Protein AF-A0A8J9YQW3-F1 (afdb_monomer)

Organism: Branchiostoma lanceolatum (NCBI:txid7740)

Solvent-accessible surface area (backbone atoms only — not comparable to full-atom values): 33960 Å² total; per-residue (Å²): 142,86,77,76,69,61,64,57,48,51,50,49,47,44,63,51,40,47,70,73,47,82,53,77,74,74,62,78,64,86,35,101,45,68,71,40,49,47,67,59,75,76,67,86,79,90,53,102,82,63,88,51,46,43,29,36,34,32,40,70,62,98,63,59,68,81,72,54,64,56,74,44,43,39,30,36,40,34,41,94,64,88,52,68,68,56,48,29,51,33,35,74,55,68,16,38,39,25,39,64,40,73,67,55,77,89,47,46,73,44,35,60,37,66,69,56,38,51,52,53,42,53,54,52,50,53,50,27,63,62,67,49,37,27,32,34,38,33,54,56,84,63,65,34,49,78,86,40,65,34,34,59,19,48,40,48,41,47,34,52,40,31,52,53,45,35,71,78,35,76,66,41,45,35,32,37,50,39,64,50,47,72,82,32,69,57,37,45,30,56,55,59,63,60,37,51,71,36,32,71,29,35,37,32,40,39,38,64,62,36,41,53,31,87,66,81,45,50,64,65,50,33,50,50,50,70,47,58,54,59,41,59,70,29,64,43,74,69,49,52,50,39,47,50,55,23,53,49,28,54,76,70,68,38,64,71,61,20,55,55,31,49,59,47,39,57,50,53,47,57,55,28,48,64,53,40,64,60,58,62,64,64,61,72,71,74,63,73,64,67,60,54,59,48,52,52,38,61,74,67,66,60,72,77,68,85,85,60,72,50,51,86,100,49,62,87,85,40,63,63,62,46,50,51,51,51,49,53,54,56,50,52,61,58,66,72,54,78,78,83,59,70,90,74,51,93,67,68,74,80,61,96,60,79,75,86,78,69,49,42,68,58,40,25,55,54,31,61,65,47,61,50,92,49,84,44,19,71,80,67,54,49,32,46,56,50,35,71,44,14,74,79,46,10,51,65,52,28,54,54,49,45,48,24,60,73,72,72,47,76,62,70,75,50,76,43,56,44,69,46,77,40,62,75,53,82,84,27,42,69,92,44,48,40,80,44,67,32,45,24,66,67,41,54,53,52,50,51,56,54,49,53,54,55,50,64,76,57,60,90,77,66,78,56,46,69,46,44,42,43,71,65,64,47,56,43,67,33,33,26,46,30,37,48,36,35,24,36,40,24,61,36,78,45,74,44,97,86,71,50,30,30,36,56,76,28,68,34,66,91,20,62,14,22,47,80,44,34,42,81,40,40,40,43,58,48,55,59,59,42,75,84,35,64,84,43,76,39,46,37,30,43,24,42,32,34,55,51,77,56,97,92,37,49,30,40,37,16,34,60,48,47,71,31,45,36,57,50,52,54,47,38,60,72,64,47,34,36,20,39,26,37,52,38,68,66,26,55,54,84,81,69,84,51,67,68,52,45,49,51,41,48,40,55,58,65,44,48,73,71,32,84,75,86,127

Nearest PDB structures (foldseek):
  5gzt-assembly1_B  TM=6.401E-01  e=9.887E-12  Paenibacillus sp. FPU-7
  5gzu-assembly1_A  TM=6.280E-01  e=1.810E-11  Paenibacillus sp. FPU-7
  1k9t-assembly1_A  TM=5.748E-01  e=1.820E-10  Serratia marcescens
  1ffq-assembly1_A  TM=5.762E-01  e=1.057E-09  Serratia marcescens
  7xmh-assembly1_A  TM=6.800E-01  e=4.593E-02  Oryza sativa

Mean predicted aligned error: 17.64 Å

InterPro domains:
  IPR001223 Glycoside hydrolase family 18, catalytic domain [PF00704] (117-246)
  IPR001223 Glycoside hydrolase family 18, catalytic domain [PF00704] (461-584)
  IPR001223 Glycoside hydrolase family 18, catalytic domain [PS51910] (8-615)
  IPR001579 Glycosyl hydrolase family 18, active site [PS01095] (133-141)
  IPR011583 Chitinase II/V-like, catalytic domain [SM00636] (56-588)
  IPR017853 Glycoside hydrolase superfamily [SSF51445] (53-240)
  IPR017853 Glycoside hydrolase superfamily [SSF51445] (461-593)
  IPR051887 Glycosyl Hydrolase 18 Domain-Containing Protein [PTHR46290] (13-229)

Structure (mmCIF, N/CA/C/O backbone):
data_AF-A0A8J9YQW3-F1
#
_entry.id   AF-A0A8J9YQW3-F1
#
loop_
_atom_site.group_PDB
_atom_site.id
_atom_site.type_symbol
_atom_site.label_atom_id
_atom_site.label_alt_id
_atom_site.label_comp_id
_atom_site.label_asym_id
_atom_site.label_entity_id
_atom_site.label_seq_id
_atom_site.pdbx_PDB_ins_code
_atom_site.Cartn_x
_atom_site.Cartn_y
_atom_site.Cartn_z
_atom_site.occupancy
_atom_site.B_iso_or_equiv
_atom_site.auth_seq_id
_atom_site.auth_comp_id
_atom_site.auth_asym_id
_atom_site.auth_atom_id
_atom_site.pdbx_PDB_model_num
ATOM 1 N N . MET A 1 1 ? 24.509 15.244 -23.159 1.00 33.59 1 MET A N 1
ATOM 2 C CA . MET A 1 1 ? 25.729 14.446 -22.874 1.00 33.59 1 MET A CA 1
ATOM 3 C C . MET A 1 1 ? 26.959 15.312 -22.521 1.00 33.59 1 MET A C 1
ATOM 5 O O . MET A 1 1 ? 28.058 14.980 -22.937 1.00 33.59 1 MET A O 1
ATOM 9 N N . ARG A 1 2 ? 26.840 16.401 -21.734 1.00 27.50 2 ARG A N 1
ATOM 10 C CA . ARG A 1 2 ? 28.009 17.229 -21.330 1.00 27.50 2 ARG A CA 1
ATOM 11 C C . ARG A 1 2 ? 27.974 17.781 -19.884 1.00 27.50 2 ARG A C 1
ATOM 13 O O . ARG A 1 2 ? 28.619 18.780 -19.615 1.00 27.50 2 ARG A O 1
ATOM 20 N N . SER A 1 3 ? 27.291 17.128 -18.934 1.00 30.58 3 SER A N 1
ATOM 21 C CA . SER A 1 3 ? 27.375 17.509 -17.500 1.00 30.58 3 SER A CA 1
ATOM 22 C C . SER A 1 3 ? 27.578 16.346 -16.515 1.00 30.58 3 SER A C 1
ATOM 24 O O . SER A 1 3 ? 27.630 16.575 -15.316 1.00 30.58 3 SER A O 1
ATOM 26 N N . LEU A 1 4 ? 27.782 15.116 -16.999 1.00 37.12 4 LEU A N 1
ATOM 27 C CA . LEU A 1 4 ? 28.109 13.933 -16.177 1.00 37.12 4 LEU A CA 1
ATOM 28 C C . LEU A 1 4 ? 29.584 13.894 -15.706 1.00 37.12 4 LEU A C 1
ATOM 30 O O . LEU A 1 4 ? 30.020 12.914 -15.115 1.00 37.12 4 LEU A O 1
ATOM 34 N N . GLY A 1 5 ? 30.377 14.928 -16.011 1.00 32.06 5 GLY A N 1
ATOM 35 C CA . GLY A 1 5 ? 31.839 14.901 -15.879 1.00 32.06 5 GLY A CA 1
ATOM 36 C C . GLY A 1 5 ? 32.407 15.334 -14.526 1.00 32.06 5 GLY A C 1
ATOM 37 O O . GLY A 1 5 ? 33.587 15.105 -14.290 1.00 32.06 5 GLY A O 1
ATOM 38 N N . VAL A 1 6 ? 31.613 15.950 -13.644 1.00 41.12 6 VAL A N 1
ATOM 39 C CA . VAL A 1 6 ? 32.133 16.511 -12.379 1.00 41.12 6 VAL A CA 1
ATOM 40 C C . VAL A 1 6 ? 31.859 15.585 -11.186 1.00 41.12 6 VAL A C 1
ATOM 42 O O . VAL A 1 6 ? 32.736 15.409 -10.347 1.00 41.12 6 VAL A O 1
ATOM 45 N N . THR A 1 7 ? 30.726 14.877 -11.159 1.00 47.12 7 THR A N 1
ATOM 46 C CA . THR A 1 7 ? 30.337 13.964 -10.065 1.00 47.12 7 THR A CA 1
ATOM 47 C C . THR A 1 7 ? 31.061 12.615 -10.096 1.00 47.12 7 THR A C 1
ATOM 49 O O . THR A 1 7 ? 31.498 12.133 -9.056 1.00 47.12 7 THR A O 1
ATOM 52 N N . ALA A 1 8 ? 31.305 12.028 -11.274 1.00 40.69 8 ALA A N 1
ATOM 53 C CA . ALA A 1 8 ? 32.104 10.800 -11.373 1.00 40.69 8 ALA A CA 1
ATOM 54 C C . ALA A 1 8 ? 33.592 11.050 -11.074 1.00 40.69 8 ALA A C 1
ATOM 56 O O . ALA A 1 8 ? 34.248 10.211 -10.467 1.00 40.69 8 ALA A O 1
ATOM 57 N N . ALA A 1 9 ? 34.121 12.219 -11.455 1.00 39.59 9 ALA A N 1
ATOM 58 C CA . ALA A 1 9 ? 35.500 12.588 -11.165 1.00 39.59 9 ALA A CA 1
ATOM 59 C C . ALA A 1 9 ? 35.699 12.872 -9.676 1.00 39.59 9 ALA A C 1
ATOM 61 O O . ALA A 1 9 ? 36.671 12.380 -9.132 1.00 39.59 9 ALA A O 1
ATOM 62 N N . LEU A 1 10 ? 34.782 13.570 -8.995 1.00 45.66 10 LEU A N 1
ATOM 63 C CA . LEU A 1 10 ? 34.879 13.794 -7.549 1.00 45.66 10 LEU A CA 1
ATOM 64 C C . LEU A 1 10 ? 34.619 12.529 -6.732 1.00 45.66 10 LEU A C 1
ATOM 66 O O . LEU A 1 10 ? 35.303 12.354 -5.742 1.00 45.66 10 LEU A O 1
ATOM 70 N N . VAL A 1 11 ? 33.752 11.601 -7.149 1.00 46.34 11 VAL A N 1
ATOM 71 C CA . VAL A 1 11 ? 33.568 10.321 -6.434 1.00 46.34 11 VAL A CA 1
ATOM 72 C C . VAL A 1 11 ? 34.676 9.310 -6.755 1.00 46.34 11 VAL A C 1
ATOM 74 O O . VAL A 1 11 ? 35.072 8.577 -5.860 1.00 46.34 11 VAL A O 1
ATOM 77 N N . CYS A 1 12 ? 35.267 9.294 -7.957 1.00 39.78 12 CYS A N 1
ATOM 78 C CA . CYS A 1 12 ? 36.483 8.506 -8.228 1.00 39.78 12 CYS A CA 1
ATOM 79 C C . CYS A 1 12 ? 37.750 9.147 -7.646 1.00 39.78 12 CYS A C 1
ATOM 81 O O . CYS A 1 12 ? 38.649 8.420 -7.237 1.00 39.78 12 CYS A O 1
ATOM 83 N N . LEU A 1 13 ? 37.830 10.479 -7.566 1.00 41.88 13 LEU A N 1
ATOM 84 C CA . LEU A 1 13 ? 38.885 11.177 -6.833 1.00 41.88 13 LEU A CA 1
ATOM 85 C C . LEU A 1 13 ? 38.668 11.031 -5.335 1.00 41.88 13 LEU A C 1
ATOM 87 O O . LEU A 1 13 ? 39.651 10.873 -4.653 1.00 41.88 13 LEU A O 1
ATOM 91 N N . TRP A 1 14 ? 37.454 10.971 -4.792 1.00 41.31 14 TRP A N 1
ATOM 92 C CA . TRP A 1 14 ? 37.259 10.713 -3.362 1.00 41.31 14 TRP A CA 1
ATOM 93 C C . TRP A 1 14 ? 37.421 9.224 -3.036 1.00 41.31 14 TRP A C 1
ATOM 95 O O . TRP A 1 14 ? 38.134 8.898 -2.107 1.00 41.31 14 TRP A O 1
ATOM 105 N N . ALA A 1 15 ? 36.926 8.290 -3.849 1.00 40.38 15 ALA A N 1
ATOM 106 C CA . ALA A 1 15 ? 37.215 6.859 -3.683 1.00 40.38 15 ALA A CA 1
ATOM 107 C C . ALA A 1 15 ? 38.703 6.517 -3.921 1.00 40.38 15 ALA A C 1
ATOM 109 O O . ALA A 1 15 ? 39.225 5.589 -3.309 1.00 40.38 15 ALA A O 1
ATOM 110 N N . GLY A 1 16 ? 39.397 7.273 -4.780 1.00 35.09 16 GLY A N 1
ATOM 111 C CA . GLY A 1 16 ? 40.833 7.138 -5.052 1.00 35.09 16 GLY A CA 1
ATOM 112 C C . GLY A 1 16 ? 41.745 7.923 -4.099 1.00 35.09 16 GLY A C 1
ATOM 113 O O . GLY A 1 16 ? 42.848 7.470 -3.816 1.00 35.09 16 GLY A O 1
ATOM 114 N N . VAL A 1 17 ? 41.301 9.061 -3.557 1.00 36.47 17 VAL A N 1
ATOM 115 C CA . VAL A 1 17 ? 42.035 9.877 -2.568 1.00 36.47 17 VAL A CA 1
ATOM 116 C C . VAL A 1 17 ? 41.775 9.376 -1.153 1.00 36.47 17 VAL A C 1
ATOM 118 O O . VAL A 1 17 ? 42.703 9.370 -0.365 1.00 36.47 17 VAL A O 1
ATOM 121 N N . VAL A 1 18 ? 40.610 8.810 -0.835 1.00 39.78 18 VAL A N 1
ATOM 122 C CA . VAL A 1 18 ? 40.398 8.069 0.427 1.00 39.78 18 VAL A CA 1
ATOM 123 C C . VAL A 1 18 ? 41.240 6.779 0.466 1.00 39.78 18 VAL A C 1
ATOM 125 O O . VAL A 1 18 ? 41.527 6.249 1.538 1.00 39.78 18 VAL A O 1
ATOM 128 N N . ALA A 1 19 ? 41.709 6.295 -0.690 1.00 36.69 19 ALA A N 1
ATOM 129 C CA . ALA A 1 19 ? 42.706 5.228 -0.767 1.00 36.69 19 ALA A CA 1
ATOM 130 C C . ALA A 1 19 ? 44.166 5.722 -0.617 1.00 36.69 19 ALA A C 1
ATOM 132 O O . ALA A 1 19 ? 45.052 4.890 -0.431 1.00 36.69 19 ALA A O 1
ATOM 133 N N . ALA A 1 20 ? 44.435 7.034 -0.684 1.00 34.50 20 ALA A N 1
ATOM 134 C CA . ALA A 1 20 ? 45.792 7.606 -0.690 1.00 34.50 20 ALA A CA 1
ATOM 135 C C . ALA A 1 20 ? 46.079 8.602 0.455 1.00 34.50 20 ALA A C 1
ATOM 137 O O . ALA A 1 20 ? 47.230 8.757 0.854 1.00 34.50 20 ALA A O 1
ATOM 138 N N . GLU A 1 21 ? 45.058 9.210 1.046 1.00 35.06 21 GLU A N 1
ATOM 139 C CA . GLU A 1 21 ? 45.095 9.874 2.344 1.00 35.06 21 GLU A CA 1
ATOM 140 C C . GLU A 1 21 ? 44.133 9.119 3.249 1.00 35.06 21 GLU A C 1
ATOM 142 O O . GLU A 1 21 ? 42.969 8.921 2.903 1.00 35.06 21 GLU A O 1
ATOM 147 N N . ALA A 1 22 ? 44.653 8.635 4.378 1.00 36.62 22 ALA A N 1
ATOM 148 C CA . ALA A 1 22 ? 43.917 7.813 5.320 1.00 36.62 22 ALA A CA 1
ATOM 149 C C . ALA A 1 22 ? 42.532 8.416 5.586 1.00 36.62 22 ALA A C 1
ATOM 151 O O . ALA A 1 22 ? 42.417 9.451 6.248 1.00 36.62 22 ALA A O 1
ATOM 152 N N . ALA A 1 23 ? 41.488 7.738 5.090 1.00 39.62 23 ALA A N 1
ATOM 153 C CA . ALA A 1 23 ? 40.142 7.891 5.616 1.00 39.62 23 ALA A CA 1
ATOM 154 C C . ALA A 1 23 ? 40.266 7.967 7.145 1.00 39.62 23 ALA A C 1
ATOM 156 O O . ALA A 1 23 ? 41.014 7.149 7.705 1.00 39.62 23 ALA A O 1
ATOM 157 N N . PRO A 1 24 ? 39.587 8.900 7.840 1.00 44.16 24 PRO A N 1
ATOM 158 C CA . PRO A 1 24 ? 39.518 8.807 9.291 1.00 44.16 24 PRO A CA 1
ATOM 159 C C . PRO A 1 24 ? 39.124 7.361 9.618 1.00 44.16 24 PRO A C 1
ATOM 161 O O . PRO A 1 24 ? 38.200 6.846 8.976 1.00 44.16 24 PRO A O 1
ATOM 164 N N . PRO A 1 25 ? 39.874 6.665 10.495 1.00 49.56 25 PRO A N 1
ATOM 165 C CA . PRO A 1 25 ? 39.665 5.244 10.715 1.00 49.56 25 PRO A CA 1
ATOM 166 C C . PRO A 1 25 ? 38.185 5.032 11.003 1.00 49.56 25 PRO A C 1
ATOM 168 O O . PRO A 1 25 ? 37.615 5.758 11.825 1.00 49.56 25 PRO A O 1
ATOM 171 N N . ALA A 1 26 ? 37.560 4.097 10.276 1.00 55.97 26 ALA A N 1
ATOM 172 C CA . ALA A 1 26 ? 36.173 3.736 10.527 1.00 55.97 26 ALA A CA 1
ATOM 173 C C . ALA A 1 26 ? 36.011 3.554 12.043 1.00 55.97 26 ALA A C 1
ATOM 175 O O . ALA A 1 26 ? 36.890 2.936 12.662 1.00 55.97 26 ALA A O 1
ATOM 176 N N . PRO A 1 27 ? 34.976 4.154 12.662 1.00 67.19 27 PRO A N 1
ATOM 177 C CA . PRO A 1 27 ? 34.831 4.092 14.105 1.00 67.19 27 PRO A CA 1
ATOM 178 C C . PRO A 1 27 ? 34.908 2.629 14.553 1.00 67.19 27 PRO A C 1
ATOM 180 O O . PRO A 1 27 ? 34.432 1.742 13.835 1.00 67.19 27 PRO A O 1
ATOM 183 N N . PRO A 1 28 ? 35.564 2.353 15.693 1.00 84.06 28 PRO A N 1
ATOM 184 C CA . PRO A 1 28 ? 35.735 0.987 16.151 1.00 84.06 28 PRO A CA 1
ATOM 185 C C . PRO A 1 28 ? 34.362 0.334 16.281 1.00 84.06 28 PRO A C 1
ATOM 187 O O . PRO A 1 28 ? 33.439 0.930 16.838 1.00 84.06 28 PRO A O 1
ATOM 190 N N . CYS A 1 29 ? 34.245 -0.884 15.752 1.00 90.94 29 CYS A N 1
ATOM 191 C CA . CYS A 1 29 ? 33.000 -1.636 15.772 1.00 90.94 29 CYS A CA 1
ATOM 192 C C . CYS A 1 29 ? 32.462 -1.725 17.212 1.00 90.94 29 CYS A C 1
ATOM 194 O O . CYS A 1 29 ? 33.152 -2.279 18.072 1.00 90.94 29 CYS A O 1
ATOM 196 N N . PRO A 1 30 ? 31.250 -1.212 17.501 1.00 94.00 30 PRO A N 1
ATOM 197 C CA . PRO A 1 30 ? 30.702 -1.228 18.857 1.00 94.00 30 PRO A CA 1
ATOM 198 C C . PRO A 1 30 ? 30.139 -2.598 19.266 1.00 94.00 30 PRO A C 1
ATOM 200 O O . PRO A 1 30 ? 29.693 -2.769 20.400 1.00 94.00 30 PRO A O 1
ATOM 203 N N . CYS A 1 31 ? 30.116 -3.571 18.354 1.00 95.06 31 CYS A N 1
ATOM 204 C CA . CYS A 1 31 ? 29.532 -4.881 18.593 1.00 95.06 31 CYS A CA 1
ATOM 205 C C . CYS A 1 31 ? 30.499 -5.827 19.303 1.00 95.06 31 CYS A C 1
ATOM 207 O O . CYS A 1 31 ? 31.700 -5.821 19.053 1.00 95.06 31 CYS A O 1
ATOM 209 N N . ALA A 1 32 ? 29.947 -6.736 20.113 1.00 93.00 32 ALA A N 1
ATOM 210 C CA . ALA A 1 32 ? 30.715 -7.813 20.744 1.00 93.00 32 ALA A CA 1
ATOM 211 C C . ALA A 1 32 ? 31.432 -8.718 19.724 1.00 93.00 32 ALA A C 1
ATOM 213 O O . ALA A 1 32 ? 32.416 -9.378 20.052 1.00 93.00 32 ALA A O 1
ATOM 214 N N . ARG A 1 33 ? 30.916 -8.760 18.492 1.00 92.50 33 ARG A N 1
ATOM 215 C CA . ARG A 1 33 ? 31.454 -9.514 17.368 1.00 92.50 33 ARG A CA 1
ATOM 216 C C . ARG A 1 33 ? 31.712 -8.573 16.184 1.00 92.50 33 ARG A C 1
ATOM 218 O O . ARG A 1 33 ? 30.744 -7.983 15.698 1.00 92.50 33 ARG A O 1
ATOM 225 N N . PRO A 1 34 ? 32.966 -8.413 15.715 1.00 92.31 34 PRO A N 1
ATOM 226 C CA . PRO A 1 34 ? 33.300 -7.483 14.633 1.00 92.31 34 PRO A CA 1
ATOM 227 C C . PRO A 1 34 ? 32.526 -7.724 13.333 1.00 92.31 34 PRO A C 1
ATOM 229 O O . PRO A 1 34 ? 32.241 -6.778 12.600 1.00 92.31 34 PRO A O 1
ATOM 232 N N . GLU A 1 35 ? 32.140 -8.971 13.052 1.00 90.62 35 GLU A N 1
ATOM 233 C CA . GLU A 1 35 ? 31.350 -9.317 11.870 1.00 90.62 35 GLU A CA 1
ATOM 234 C C . GLU A 1 35 ? 29.952 -8.689 11.865 1.00 90.62 35 GLU A C 1
ATOM 236 O O . GLU A 1 35 ? 29.385 -8.499 10.794 1.00 90.62 35 GLU A O 1
ATOM 241 N N . TRP A 1 36 ? 29.403 -8.322 13.028 1.00 92.75 36 TRP A N 1
ATOM 242 C CA . TRP A 1 36 ? 28.114 -7.631 13.110 1.00 92.75 36 TRP A CA 1
ATOM 243 C C . TRP A 1 36 ? 28.207 -6.159 12.728 1.00 92.75 36 TRP A C 1
ATOM 245 O O . TRP A 1 36 ? 27.178 -5.529 12.585 1.00 92.75 36 TRP A O 1
ATOM 255 N N . CYS A 1 37 ? 29.394 -5.598 12.518 1.00 91.56 37 CYS A N 1
ATOM 256 C CA . CYS A 1 37 ? 29.533 -4.270 11.916 1.00 91.56 37 CYS A CA 1
ATOM 257 C C . CYS A 1 37 ? 29.637 -4.318 10.388 1.00 91.56 37 CYS A C 1
ATOM 259 O O . CYS A 1 37 ? 29.739 -3.273 9.741 1.00 91.56 37 CYS A O 1
ATOM 261 N N . LEU A 1 38 ? 29.654 -5.521 9.804 1.00 88.38 38 LEU A N 1
ATOM 262 C CA . LEU A 1 38 ? 29.596 -5.693 8.362 1.00 88.38 38 LEU A CA 1
ATOM 263 C C . LEU A 1 38 ? 28.139 -5.624 7.896 1.00 88.38 38 LEU A C 1
ATOM 265 O O . LEU A 1 38 ? 27.259 -6.125 8.599 1.00 88.38 38 LEU A O 1
ATOM 269 N N . PRO A 1 39 ? 27.886 -5.085 6.691 1.00 85.38 39 PRO A N 1
ATOM 270 C CA . PRO A 1 39 ? 26.546 -5.059 6.136 1.00 85.38 39 PRO A CA 1
ATOM 271 C C . PRO A 1 39 ? 25.935 -6.453 6.063 1.00 85.38 39 PRO A C 1
ATOM 273 O O . PRO A 1 39 ? 26.588 -7.417 5.640 1.00 85.38 39 PRO A O 1
ATOM 276 N N . VAL A 1 40 ? 24.658 -6.555 6.410 1.00 87.00 40 VAL A N 1
ATOM 277 C CA . VAL A 1 40 ? 23.904 -7.798 6.307 1.00 87.00 40 VAL A CA 1
ATOM 278 C C . VAL A 1 40 ? 23.853 -8.197 4.829 1.00 87.00 40 VAL A C 1
ATOM 280 O O . VAL A 1 40 ? 23.358 -7.467 3.975 1.00 87.00 40 VAL A O 1
ATOM 283 N N . LYS A 1 41 ? 24.385 -9.366 4.469 1.00 74.00 41 LYS A N 1
ATOM 284 C CA . LYS A 1 41 ? 24.456 -9.801 3.057 1.00 74.00 41 LYS A CA 1
ATOM 285 C C . LYS A 1 41 ? 23.270 -10.645 2.612 1.00 74.00 41 LYS A C 1
ATOM 287 O O . LYS A 1 41 ? 23.183 -10.994 1.440 1.00 74.00 41 LYS A O 1
ATOM 292 N N . THR A 1 42 ? 22.365 -10.990 3.527 1.00 60.62 42 THR A N 1
ATOM 293 C CA . THR A 1 42 ? 21.221 -11.857 3.240 1.00 60.62 42 THR A CA 1
ATOM 294 C C . THR A 1 42 ? 20.332 -11.189 2.185 1.00 60.62 42 THR A C 1
ATOM 296 O O . THR A 1 42 ? 19.762 -10.126 2.462 1.00 60.62 42 THR A O 1
ATOM 299 N N . PRO A 1 43 ? 20.214 -11.747 0.967 1.00 47.59 43 PRO A N 1
ATOM 300 C CA . PRO A 1 43 ? 19.301 -11.193 -0.016 1.00 47.59 43 PRO A CA 1
ATOM 301 C C . PRO A 1 43 ? 17.859 -11.412 0.467 1.00 47.59 43 PRO A C 1
ATOM 303 O O . PRO A 1 43 ? 17.566 -12.476 1.027 1.00 47.59 43 PRO A O 1
ATOM 306 N N . PRO A 1 44 ? 16.927 -10.474 0.224 1.00 44.75 44 PRO A N 1
ATOM 307 C CA . PRO A 1 44 ? 15.512 -10.814 0.233 1.00 44.75 44 PRO A CA 1
ATOM 308 C C . PRO A 1 44 ? 15.308 -11.935 -0.797 1.00 44.75 44 PRO A C 1
ATOM 310 O O . PRO A 1 44 ? 15.716 -11.840 -1.956 1.00 44.75 44 PRO A O 1
ATOM 313 N N . ARG A 1 45 ? 14.808 -13.071 -0.319 1.00 41.47 45 ARG A N 1
ATOM 314 C CA . ARG A 1 45 ? 14.866 -14.380 -0.977 1.00 41.47 45 ARG A CA 1
ATOM 315 C C . ARG A 1 45 ? 14.316 -14.344 -2.418 1.00 41.47 45 ARG A C 1
ATOM 317 O O . ARG A 1 45 ? 13.133 -14.113 -2.620 1.00 41.47 45 ARG A O 1
ATOM 324 N N . LYS A 1 46 ? 15.140 -14.689 -3.418 1.00 34.66 46 LYS A N 1
ATOM 325 C CA . LYS A 1 46 ? 14.707 -15.083 -4.780 1.00 34.66 46 LYS A CA 1
ATOM 326 C C . LYS A 1 46 ? 14.668 -16.615 -4.920 1.00 34.66 46 LYS A C 1
ATOM 328 O O . LYS A 1 46 ? 15.328 -17.186 -5.780 1.00 34.66 46 LYS A O 1
ATOM 333 N N . GLU A 1 47 ? 13.907 -17.309 -4.072 1.00 33.97 47 GLU A N 1
ATOM 334 C CA . GLU A 1 47 ? 13.556 -18.719 -4.315 1.00 33.97 47 GLU A CA 1
ATOM 335 C C . GLU A 1 47 ? 12.047 -18.828 -4.534 1.00 33.97 47 GLU A C 1
ATOM 337 O O . GLU A 1 47 ? 11.253 -18.567 -3.634 1.00 33.97 47 GLU A O 1
ATOM 342 N N . ALA A 1 48 ? 11.670 -19.244 -5.744 1.00 33.38 48 ALA A N 1
ATOM 343 C CA . ALA A 1 48 ? 10.327 -19.266 -6.329 1.00 33.38 48 ALA A CA 1
ATOM 344 C C . ALA A 1 48 ? 9.273 -20.164 -5.631 1.00 33.38 48 ALA A C 1
ATOM 346 O O . ALA A 1 48 ? 8.327 -20.611 -6.280 1.00 33.38 48 ALA A O 1
ATOM 347 N N . ARG A 1 49 ? 9.425 -20.487 -4.339 1.00 36.09 49 ARG A N 1
ATOM 348 C CA . ARG A 1 49 ? 8.515 -21.386 -3.602 1.00 36.09 49 ARG A CA 1
ATOM 349 C C . ARG A 1 49 ? 8.234 -21.025 -2.139 1.00 36.09 49 ARG A C 1
ATOM 351 O O . ARG A 1 49 ? 7.423 -21.717 -1.533 1.00 36.09 49 ARG A O 1
ATOM 358 N N . ALA A 1 50 ? 8.831 -19.975 -1.572 1.00 40.16 50 ALA A N 1
ATOM 359 C CA . ALA A 1 50 ? 8.505 -19.536 -0.213 1.00 40.16 50 ALA A CA 1
ATOM 360 C C . ALA A 1 50 ? 7.953 -18.106 -0.224 1.00 40.16 50 ALA A C 1
ATOM 362 O O . ALA A 1 50 ? 8.639 -17.170 -0.617 1.00 40.16 50 ALA A O 1
ATOM 363 N N . VAL A 1 51 ? 6.707 -17.967 0.225 1.00 51.81 51 VAL A N 1
ATOM 364 C CA . VAL A 1 51 ? 5.971 -16.712 0.433 1.00 51.81 51 VAL A CA 1
ATOM 365 C C . VAL A 1 51 ? 6.546 -15.985 1.660 1.00 51.81 51 VAL A C 1
ATOM 367 O O . VAL A 1 51 ? 5.897 -15.875 2.695 1.00 51.81 51 VAL A O 1
ATOM 370 N N . SER A 1 52 ? 7.816 -15.587 1.614 1.00 60.38 52 SER A N 1
ATOM 371 C CA . SER A 1 52 ? 8.475 -14.896 2.726 1.00 60.38 52 SER A CA 1
ATOM 372 C C . SER A 1 52 ? 8.514 -13.398 2.443 1.00 60.38 52 SER A C 1
ATOM 374 O O . SER A 1 52 ? 9.412 -12.931 1.746 1.00 60.38 52 SER A O 1
ATOM 376 N N . LEU A 1 53 ? 7.526 -12.671 2.968 1.00 75.50 53 LEU A N 1
ATOM 377 C CA . LEU A 1 53 ? 7.496 -11.208 2.954 1.00 75.50 53 LEU A CA 1
ATOM 378 C C . LEU A 1 53 ? 8.599 -10.647 3.857 1.00 75.50 53 LEU A C 1
ATOM 380 O O . LEU A 1 53 ? 8.820 -11.161 4.955 1.00 75.50 53 LEU A O 1
ATOM 384 N N . SER A 1 54 ? 9.254 -9.572 3.423 1.00 88.25 54 SER A N 1
ATOM 385 C CA . SER A 1 54 ? 10.076 -8.756 4.320 1.00 88.25 54 SER A CA 1
ATOM 386 C C . SER A 1 54 ? 9.193 -8.027 5.339 1.00 88.25 54 SER A C 1
ATOM 388 O O . SER A 1 54 ? 8.086 -7.605 5.010 1.00 88.25 54 SER A O 1
ATOM 390 N N . VAL A 1 55 ? 9.684 -7.878 6.569 1.00 93.00 55 VAL A N 1
ATOM 391 C CA . VAL A 1 55 ? 8.988 -7.223 7.685 1.00 93.00 55 VAL A CA 1
ATOM 392 C C . VAL A 1 55 ? 9.797 -6.009 8.145 1.00 93.00 55 VAL A C 1
ATOM 394 O O . VAL A 1 55 ? 10.900 -6.158 8.682 1.00 93.00 55 VAL A O 1
ATOM 397 N N . PHE A 1 56 ? 9.229 -4.821 7.931 1.00 94.88 56 PHE A N 1
ATOM 398 C CA . PHE A 1 56 ? 9.845 -3.513 8.182 1.00 94.88 56 PHE A CA 1
ATOM 399 C C . PHE A 1 56 ? 9.295 -2.862 9.437 1.00 94.88 56 PHE A C 1
ATOM 401 O O . PHE A 1 56 ? 8.140 -2.444 9.442 1.00 94.88 56 PHE A O 1
ATOM 408 N N . VAL A 1 57 ? 10.116 -2.718 10.472 1.00 95.56 57 VAL A N 1
ATOM 409 C CA . VAL A 1 57 ? 9.731 -2.025 11.705 1.00 95.56 57 VAL A CA 1
ATOM 410 C C . VAL A 1 57 ? 10.322 -0.629 11.720 1.00 95.56 57 VAL A C 1
ATOM 412 O O . VAL A 1 57 ? 11.539 -0.476 11.665 1.00 95.56 57 VAL A O 1
ATOM 415 N N . PHE A 1 58 ? 9.476 0.386 11.853 1.00 95.38 58 PHE A N 1
ATOM 416 C CA . PHE A 1 58 ? 9.940 1.722 12.204 1.00 95.38 58 PHE A CA 1
ATOM 417 C C . PHE A 1 58 ? 10.129 1.782 13.719 1.00 95.38 58 PHE A C 1
ATOM 419 O O . PHE A 1 58 ? 9.216 1.437 14.477 1.00 95.38 58 PHE A O 1
ATOM 426 N N . ALA A 1 59 ? 11.327 2.164 14.152 1.00 91.06 59 ALA A N 1
ATOM 427 C CA . ALA A 1 59 ? 11.685 2.303 15.556 1.00 91.06 59 ALA A CA 1
ATOM 428 C C . ALA A 1 59 ? 11.906 3.782 15.869 1.00 91.06 59 ALA A C 1
ATOM 430 O O . ALA A 1 59 ? 12.778 4.423 15.284 1.00 91.06 59 ALA A O 1
ATOM 431 N N . VAL A 1 60 ? 11.125 4.308 16.808 1.00 84.38 60 VAL A N 1
ATOM 432 C CA . VAL A 1 60 ? 11.095 5.731 17.181 1.00 84.38 60 VAL A CA 1
ATOM 433 C C . VAL A 1 60 ? 11.652 5.954 18.595 1.00 84.38 60 VAL A C 1
ATOM 435 O O . VAL A 1 60 ? 12.010 7.071 18.960 1.00 84.38 60 VAL A O 1
ATOM 438 N N . LYS A 1 61 ? 11.749 4.895 19.417 1.00 83.00 61 LYS A N 1
ATOM 439 C CA . LYS A 1 61 ? 12.232 4.953 20.812 1.00 83.00 61 LYS A CA 1
ATOM 440 C C . LYS A 1 61 ? 13.392 3.987 21.088 1.00 83.00 61 LYS A C 1
ATOM 442 O O . LYS A 1 61 ? 13.471 2.906 20.515 1.00 83.00 61 LYS A O 1
ATOM 447 N N . ASN A 1 62 ? 14.242 4.347 22.055 1.00 75.38 62 ASN A N 1
ATOM 448 C CA . ASN A 1 62 ? 15.556 3.723 22.258 1.00 75.38 62 ASN A CA 1
ATOM 449 C C . ASN A 1 62 ? 15.574 2.310 22.870 1.00 75.38 62 ASN A C 1
ATOM 451 O O . ASN A 1 62 ? 16.628 1.686 22.799 1.00 75.38 62 ASN A O 1
ATOM 455 N N . ASP A 1 63 ? 14.479 1.786 23.443 1.00 84.69 63 ASP A N 1
ATOM 456 C CA . ASP A 1 63 ? 14.512 0.520 24.220 1.00 84.69 63 ASP A CA 1
ATOM 457 C C . ASP A 1 63 ? 13.408 -0.498 23.898 1.00 84.69 63 ASP A C 1
ATOM 459 O O . ASP A 1 63 ? 13.534 -1.684 24.201 1.00 84.69 63 ASP A O 1
ATOM 463 N N . THR A 1 64 ? 12.322 -0.075 23.259 1.00 88.81 64 THR A N 1
ATOM 464 C CA . THR A 1 64 ? 11.173 -0.932 22.908 1.00 88.81 64 THR A CA 1
ATOM 465 C C . THR A 1 64 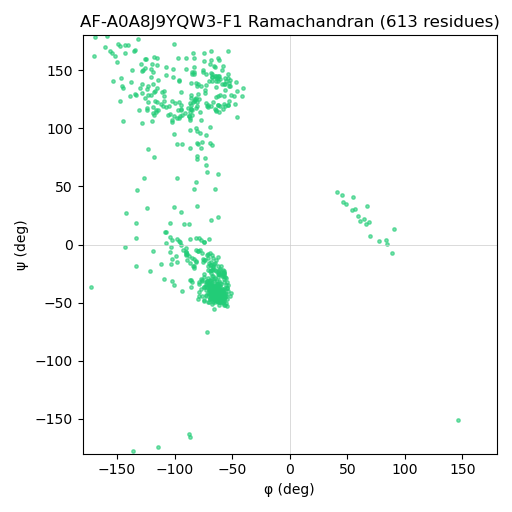? 11.551 -2.060 21.947 1.00 88.81 64 THR A C 1
ATOM 467 O O . THR A 1 64 ? 10.973 -3.145 22.008 1.00 88.81 64 THR A O 1
ATOM 470 N N . TRP A 1 65 ? 12.586 -1.847 21.131 1.00 92.38 65 TRP A N 1
ATOM 471 C CA . TRP A 1 65 ? 13.143 -2.837 20.206 1.00 92.38 65 TRP A CA 1
ATOM 472 C C . TRP A 1 65 ? 13.611 -4.135 20.880 1.00 92.38 65 TRP A C 1
ATOM 474 O O . TRP A 1 65 ? 13.623 -5.190 20.242 1.00 92.38 65 TRP A O 1
ATOM 484 N N . LYS A 1 66 ? 13.954 -4.097 22.177 1.00 93.25 66 LYS A N 1
ATOM 485 C CA . LYS A 1 66 ? 14.368 -5.283 22.954 1.00 93.25 66 LYS A CA 1
ATOM 486 C C . LYS A 1 66 ? 13.257 -6.332 23.054 1.00 93.25 66 LYS A C 1
ATOM 488 O O . LYS A 1 66 ? 13.533 -7.495 23.332 1.00 93.25 66 LYS A O 1
ATOM 493 N N . HIS A 1 67 ? 12.015 -5.925 22.804 1.00 92.44 67 HIS A N 1
ATOM 494 C CA . HIS A 1 67 ? 10.824 -6.765 22.887 1.00 92.44 67 HIS A CA 1
ATOM 495 C C . HIS A 1 67 ? 10.225 -7.132 21.525 1.00 92.44 67 HIS A C 1
ATOM 497 O O . HIS A 1 67 ? 9.191 -7.799 21.484 1.00 92.44 67 HIS A O 1
ATOM 503 N N . TYR A 1 68 ? 10.831 -6.692 20.420 1.00 94.00 68 TYR A N 1
ATOM 504 C CA . TYR A 1 68 ? 10.359 -7.057 19.089 1.00 94.00 68 TYR A CA 1
ATOM 505 C C . TYR A 1 68 ? 10.515 -8.563 18.845 1.00 94.00 68 TYR A C 1
ATOM 507 O O . TYR A 1 68 ? 11.414 -9.210 19.387 1.00 94.00 68 TYR A O 1
ATOM 515 N N . ASP A 1 69 ? 9.667 -9.118 17.980 1.00 92.31 69 ASP A N 1
ATOM 516 C CA . ASP A 1 69 ? 9.825 -10.495 17.512 1.00 92.31 69 ASP A CA 1
ATOM 517 C C . ASP A 1 69 ? 10.895 -10.559 16.412 1.00 92.31 69 ASP A C 1
ATOM 519 O O . ASP A 1 69 ? 10.629 -10.465 15.209 1.00 92.31 69 ASP A O 1
ATOM 523 N N . TRP A 1 70 ? 12.145 -10.702 16.845 1.00 91.31 70 TRP A N 1
ATOM 524 C CA . TRP A 1 70 ? 13.309 -10.727 15.966 1.00 91.31 70 TRP A CA 1
ATOM 525 C C . TRP A 1 70 ? 13.390 -11.945 15.051 1.00 91.31 70 TRP A C 1
ATOM 527 O O . TRP A 1 70 ? 14.222 -11.930 14.144 1.00 91.31 70 TRP A O 1
ATOM 537 N N . ASP A 1 71 ? 12.548 -12.964 15.213 1.00 87.75 71 ASP A N 1
ATOM 538 C CA . ASP A 1 71 ? 12.458 -14.046 14.229 1.00 87.75 71 ASP A CA 1
ATOM 539 C C . ASP A 1 71 ? 11.717 -13.575 12.968 1.00 87.75 71 ASP A C 1
ATOM 541 O O . ASP A 1 71 ? 11.990 -14.056 11.865 1.00 87.75 71 ASP A O 1
ATOM 545 N N . LYS A 1 72 ? 10.852 -12.562 13.104 1.00 88.06 72 LYS A N 1
ATOM 546 C CA . LYS A 1 72 ? 10.076 -11.972 12.006 1.00 88.06 72 LYS A CA 1
ATOM 547 C C . LYS A 1 72 ? 10.757 -10.767 11.370 1.00 88.06 72 LYS A C 1
ATOM 549 O O . LYS A 1 72 ? 10.710 -10.630 10.151 1.00 88.06 72 LYS A O 1
ATOM 554 N N . VAL A 1 73 ? 11.376 -9.898 12.170 1.00 91.81 73 VAL A N 1
ATOM 555 C CA . VAL A 1 73 ? 11.953 -8.634 11.681 1.00 91.81 73 VAL A CA 1
ATOM 556 C C . VAL A 1 73 ? 13.064 -8.889 10.660 1.00 91.81 73 VAL A C 1
ATOM 558 O O . VAL A 1 73 ? 14.018 -9.634 10.926 1.00 91.81 73 VAL A O 1
ATOM 561 N N . THR A 1 74 ? 12.951 -8.235 9.500 1.00 92.25 74 THR A N 1
ATOM 562 C CA . THR A 1 74 ? 13.982 -8.248 8.449 1.00 92.25 74 THR A CA 1
ATOM 563 C C . THR A 1 74 ? 14.697 -6.914 8.318 1.00 92.25 74 THR A C 1
ATOM 565 O O . THR A 1 74 ? 15.864 -6.902 7.935 1.00 92.25 74 THR A O 1
ATOM 568 N N . THR A 1 75 ? 14.018 -5.809 8.627 1.00 94.62 75 THR A N 1
ATOM 569 C CA . THR A 1 75 ? 14.571 -4.456 8.528 1.00 94.62 75 THR A CA 1
ATOM 570 C C . THR A 1 75 ? 14.016 -3.583 9.644 1.00 94.62 75 THR A C 1
ATOM 572 O O . THR A 1 75 ? 12.809 -3.577 9.884 1.00 94.62 75 THR A O 1
ATOM 575 N N . VAL A 1 76 ? 14.892 -2.817 10.286 1.00 96.44 76 VAL A N 1
ATOM 576 C CA . VAL A 1 76 ? 14.540 -1.730 11.194 1.00 96.44 76 VAL A CA 1
ATOM 577 C C . VAL A 1 76 ? 14.894 -0.403 10.533 1.00 96.44 76 VAL A C 1
ATOM 579 O O . VAL A 1 76 ? 16.041 -0.186 10.148 1.00 96.44 76 VAL A O 1
ATOM 582 N N . VAL A 1 77 ? 13.911 0.482 10.406 1.00 96.31 77 VAL A N 1
ATOM 583 C CA . VAL A 1 77 ? 14.120 1.874 10.000 1.00 96.31 77 VAL A CA 1
ATOM 584 C C . VAL A 1 77 ? 14.242 2.701 11.273 1.00 96.31 77 VAL A C 1
ATOM 586 O O . VAL A 1 77 ? 13.300 2.759 12.068 1.00 96.31 77 VAL A O 1
ATOM 589 N N . MET A 1 78 ? 15.408 3.302 11.506 1.00 92.94 78 MET A N 1
ATOM 590 C CA . MET A 1 78 ? 15.612 4.134 12.692 1.00 92.94 78 MET A CA 1
ATOM 591 C C . MET A 1 78 ? 15.069 5.539 12.467 1.00 92.94 78 MET A C 1
ATOM 593 O O . MET A 1 78 ? 15.509 6.243 11.559 1.00 92.94 78 MET A O 1
ATOM 597 N N . PHE A 1 79 ? 14.172 5.979 13.343 1.00 89.44 79 PHE A N 1
ATOM 598 C CA . PHE A 1 79 ? 13.534 7.282 13.251 1.00 89.44 79 PHE A CA 1
ATOM 599 C C . PHE A 1 79 ? 13.844 8.118 14.498 1.00 89.44 79 PHE A C 1
ATOM 601 O O . PHE A 1 79 ? 13.309 7.885 15.578 1.00 89.44 79 PHE A O 1
ATOM 608 N N . GLY A 1 80 ? 14.719 9.114 14.354 1.00 78.44 80 GLY A N 1
ATOM 609 C CA . GLY A 1 80 ? 14.984 10.099 15.410 1.00 78.44 80 GLY A CA 1
ATOM 610 C C . GLY A 1 80 ? 15.994 9.692 16.493 1.00 78.44 80 GLY A C 1
ATOM 611 O O . GLY A 1 80 ? 16.218 10.481 17.409 1.00 78.44 80 GLY A O 1
ATOM 612 N N . PHE A 1 81 ? 16.646 8.524 16.398 1.00 87.06 81 PHE A N 1
ATOM 613 C CA . PHE A 1 81 ? 17.765 8.151 17.276 1.00 87.06 81 PHE A CA 1
ATOM 614 C C . PHE A 1 81 ? 18.700 7.099 16.649 1.00 87.06 81 PHE A C 1
ATOM 616 O O . PHE A 1 81 ? 18.352 6.445 15.670 1.00 87.06 81 PHE A O 1
ATOM 623 N N . TYR A 1 82 ? 19.882 6.917 17.250 1.00 90.19 82 TYR A N 1
ATOM 624 C CA . TYR A 1 82 ? 20.801 5.806 16.979 1.00 90.19 82 TYR A CA 1
ATOM 625 C C . TYR A 1 82 ? 21.092 5.043 18.271 1.00 90.19 82 TYR A C 1
ATOM 627 O O . TYR A 1 82 ? 21.364 5.651 19.307 1.00 90.19 82 TYR A O 1
ATOM 635 N N . SER A 1 83 ? 21.078 3.712 18.196 1.00 91.75 83 SER A N 1
ATOM 636 C CA . SER A 1 83 ? 21.543 2.830 19.264 1.00 91.75 83 SER A CA 1
ATOM 637 C C . SER A 1 83 ? 22.484 1.781 18.683 1.00 91.75 83 SER A C 1
ATOM 639 O O . SER A 1 83 ? 22.071 0.932 17.893 1.00 91.75 83 SER A O 1
ATOM 641 N N . ALA A 1 84 ? 23.752 1.827 19.100 1.00 93.19 84 ALA A N 1
ATOM 642 C CA . ALA A 1 84 ? 24.735 0.813 18.730 1.00 93.19 84 ALA A CA 1
ATOM 643 C C . ALA A 1 84 ? 24.316 -0.580 19.228 1.00 93.19 84 ALA A C 1
ATOM 645 O O . ALA A 1 84 ? 24.515 -1.567 18.530 1.00 93.19 84 ALA A O 1
ATOM 646 N N . GLU A 1 85 ? 23.679 -0.652 20.404 1.00 94.50 85 GLU A N 1
ATOM 647 C CA . GLU A 1 85 ? 23.140 -1.896 20.962 1.00 94.50 85 GLU A CA 1
ATOM 648 C C . GLU A 1 85 ? 22.070 -2.495 20.036 1.00 94.50 85 GLU A C 1
ATOM 650 O O . GLU A 1 85 ? 22.146 -3.677 19.701 1.00 94.50 85 GLU A O 1
ATOM 655 N N . LEU A 1 86 ? 21.125 -1.668 19.566 1.00 94.56 86 LEU A N 1
ATOM 656 C CA . LEU A 1 86 ? 20.085 -2.075 18.615 1.00 94.56 86 LEU A CA 1
ATOM 657 C C . LEU A 1 86 ? 20.708 -2.553 17.305 1.00 94.56 86 LEU A C 1
ATOM 659 O O . LEU A 1 86 ? 20.364 -3.638 16.844 1.00 94.56 86 LEU A O 1
ATOM 663 N N . MET A 1 87 ? 21.626 -1.771 16.726 1.00 95.00 87 MET A N 1
ATOM 664 C CA . MET A 1 87 ? 22.296 -2.113 15.467 1.00 95.00 87 MET A CA 1
ATOM 665 C C . MET A 1 87 ? 22.994 -3.474 15.565 1.00 95.00 87 MET A C 1
ATOM 667 O O . MET A 1 87 ? 22.692 -4.389 14.797 1.00 95.00 87 MET A O 1
ATOM 671 N N . CYS A 1 88 ? 23.826 -3.660 16.591 1.00 95.50 88 CYS A N 1
ATOM 672 C CA . CYS A 1 88 ? 24.533 -4.917 16.813 1.00 95.50 88 CYS A CA 1
ATOM 673 C C . CYS A 1 88 ? 23.576 -6.091 17.038 1.00 95.50 88 CYS A C 1
ATOM 675 O O . CYS A 1 88 ? 23.800 -7.188 16.519 1.00 95.50 88 CYS A O 1
ATOM 677 N N . TYR A 1 89 ? 22.498 -5.879 17.798 1.00 95.62 89 TYR A N 1
ATOM 678 C CA . TYR A 1 89 ? 21.507 -6.917 18.051 1.00 95.62 89 TYR A CA 1
ATOM 679 C C . TYR A 1 89 ? 20.744 -7.292 16.775 1.00 95.62 89 TYR A C 1
ATOM 681 O O . TYR A 1 89 ? 20.606 -8.478 16.476 1.00 95.62 89 TYR A O 1
ATOM 689 N N . ALA A 1 90 ? 20.310 -6.316 15.980 1.00 94.81 90 ALA A N 1
ATOM 690 C CA . ALA A 1 90 ? 19.641 -6.548 14.704 1.00 94.81 90 ALA A CA 1
ATOM 691 C C . ALA A 1 90 ? 20.519 -7.364 13.747 1.00 94.81 90 ALA A C 1
ATOM 693 O O . ALA A 1 90 ? 20.072 -8.384 13.213 1.00 94.81 90 ALA A O 1
ATOM 694 N N . HIS A 1 91 ? 21.794 -6.996 13.615 1.00 94.56 91 HIS A N 1
ATOM 695 C CA . HIS A 1 91 ? 22.745 -7.710 12.763 1.00 94.56 91 HIS A CA 1
ATOM 696 C C . HIS A 1 91 ? 23.025 -9.125 13.284 1.00 94.56 91 HIS A C 1
ATOM 698 O O . HIS A 1 91 ? 23.081 -10.066 12.490 1.00 94.56 91 HIS A O 1
ATOM 704 N N . SER A 1 92 ? 23.069 -9.326 14.609 1.00 93.62 92 SER A N 1
ATOM 705 C CA . SER A 1 92 ? 23.144 -10.670 15.212 1.00 93.62 92 SER A CA 1
ATOM 706 C C . SER A 1 92 ? 21.952 -11.566 14.848 1.00 93.62 92 SER A C 1
ATOM 708 O O . SER A 1 92 ? 22.058 -12.792 14.861 1.00 93.62 92 SER A O 1
ATOM 710 N N . LYS A 1 93 ? 20.815 -10.952 14.499 1.00 92.12 93 LYS A N 1
ATOM 711 C CA . LYS A 1 93 ? 19.577 -11.604 14.053 1.00 92.12 93 LYS A CA 1
ATOM 712 C C . LYS A 1 93 ? 19.428 -11.620 12.529 1.00 92.12 93 LYS A C 1
ATOM 714 O O . LYS A 1 93 ? 18.382 -12.044 12.029 1.00 92.12 93 LYS A O 1
ATOM 719 N N . GLY A 1 94 ? 20.435 -11.152 11.788 1.00 89.94 94 GLY A N 1
ATOM 720 C CA . GLY A 1 94 ? 20.404 -11.033 10.330 1.00 89.94 94 GLY A CA 1
ATOM 721 C C . GLY A 1 94 ? 19.359 -10.042 9.808 1.00 89.94 94 GLY A C 1
ATOM 722 O O . GLY A 1 94 ? 18.911 -10.187 8.670 1.00 89.94 94 GLY A O 1
ATOM 723 N N . ALA A 1 95 ? 18.927 -9.093 10.640 1.00 92.50 95 ALA A N 1
ATOM 724 C CA . ALA A 1 95 ? 18.021 -8.015 10.270 1.00 92.50 95 ALA A CA 1
ATOM 725 C C . ALA A 1 95 ? 18.820 -6.756 9.927 1.00 92.50 95 ALA A C 1
ATOM 727 O O . ALA A 1 95 ? 19.801 -6.445 10.597 1.00 92.50 95 ALA A O 1
ATOM 728 N N . ARG A 1 96 ? 18.372 -6.041 8.895 1.00 94.19 96 ARG A N 1
ATOM 729 C CA . ARG A 1 96 ? 18.986 -4.794 8.444 1.00 94.19 96 ARG A CA 1
ATOM 730 C C . ARG A 1 96 ? 18.650 -3.640 9.369 1.00 94.19 96 ARG A C 1
ATOM 732 O O . ARG A 1 96 ? 17.526 -3.598 9.874 1.00 94.19 96 ARG A O 1
ATOM 739 N N . VAL A 1 97 ? 19.537 -2.662 9.486 1.00 95.81 97 VAL A N 1
ATOM 740 C CA . VAL A 1 97 ? 19.218 -1.361 10.087 1.00 95.81 97 VAL A CA 1
ATOM 741 C C . VAL A 1 97 ? 19.523 -0.251 9.094 1.00 95.81 97 VAL A C 1
ATOM 743 O O . VAL A 1 97 ? 20.639 -0.149 8.599 1.00 95.81 97 VAL A O 1
ATOM 746 N N . VAL A 1 98 ? 18.525 0.569 8.769 1.00 96.12 98 VAL A N 1
ATOM 747 C CA . VAL A 1 98 ? 18.664 1.655 7.789 1.00 96.12 98 VAL A CA 1
ATOM 748 C C . VAL A 1 98 ? 18.415 3.016 8.429 1.00 96.12 98 VAL A C 1
ATOM 750 O O . VAL A 1 98 ? 17.616 3.153 9.363 1.00 96.12 98 VAL A O 1
ATOM 753 N N . LEU A 1 99 ? 19.112 4.025 7.908 1.00 95.81 99 LEU A N 1
ATOM 754 C CA . LEU A 1 99 ? 18.921 5.427 8.267 1.00 95.81 99 LEU A CA 1
ATOM 755 C C . LEU A 1 99 ? 17.545 5.924 7.819 1.00 95.81 99 LEU A C 1
ATOM 757 O O . LEU A 1 99 ? 17.025 5.460 6.809 1.00 95.81 99 LEU A O 1
ATOM 761 N N . LYS A 1 100 ? 17.009 6.939 8.497 1.00 95.44 100 LYS A N 1
ATOM 762 C CA . LYS A 1 100 ? 16.007 7.831 7.907 1.00 95.44 100 LYS A CA 1
ATOM 763 C C . LYS A 1 100 ? 16.728 8.950 7.153 1.00 95.44 100 LYS A C 1
ATOM 765 O O . LYS A 1 100 ? 17.584 9.611 7.739 1.00 95.44 100 LYS A O 1
ATOM 770 N N . GLY A 1 101 ? 16.360 9.179 5.898 1.00 95.75 101 GLY A N 1
ATOM 771 C CA . GLY A 1 101 ? 16.744 10.371 5.143 1.00 95.75 101 GLY A CA 1
ATOM 772 C C . GLY A 1 101 ? 15.545 11.280 4.925 1.00 95.75 101 GLY A C 1
ATOM 773 O O . GLY A 1 101 ? 14.537 10.821 4.408 1.00 95.75 101 GLY A O 1
ATOM 774 N N . ASP A 1 102 ? 15.642 12.560 5.265 1.00 95.44 102 ASP A N 1
ATOM 775 C CA . ASP A 1 102 ? 14.606 13.551 4.979 1.00 95.44 102 ASP A CA 1
ATOM 776 C C . ASP A 1 102 ? 15.189 14.857 4.428 1.00 95.44 102 ASP A C 1
ATOM 778 O O . ASP A 1 102 ? 16.398 15.107 4.447 1.00 95.44 102 ASP A O 1
ATOM 782 N N . VAL A 1 103 ? 14.302 15.686 3.883 1.00 95.81 103 VAL A N 1
ATOM 783 C CA . VAL A 1 103 ? 14.596 17.045 3.429 1.00 95.81 103 VAL A CA 1
ATOM 784 C C . VAL A 1 103 ? 13.569 17.959 4.074 1.00 95.81 103 VAL A C 1
ATOM 786 O O . VAL A 1 103 ? 12.370 17.682 4.055 1.00 95.81 103 VAL A O 1
ATOM 789 N N . LYS A 1 104 ? 14.032 19.048 4.685 1.00 94.19 104 LYS A N 1
ATOM 790 C CA . LYS A 1 104 ? 13.134 19.999 5.337 1.00 94.19 104 LYS A CA 1
ATOM 791 C C . LYS A 1 104 ? 12.303 20.752 4.301 1.00 94.19 104 LYS A C 1
ATOM 793 O O . LYS A 1 104 ? 12.723 20.923 3.159 1.00 94.19 104 LYS A O 1
ATOM 798 N N . ALA A 1 105 ? 11.133 21.243 4.705 1.00 92.81 105 ALA A N 1
ATOM 799 C CA . ALA A 1 105 ? 10.223 21.956 3.806 1.00 92.81 105 ALA A CA 1
ATOM 800 C C . ALA A 1 105 ? 10.878 23.182 3.151 1.00 92.81 105 ALA A C 1
ATOM 802 O O . ALA A 1 105 ? 10.693 23.415 1.958 1.00 92.81 105 ALA A O 1
ATOM 803 N N . GLU A 1 106 ? 11.689 23.919 3.906 1.00 95.31 106 GLU A N 1
ATOM 804 C CA . GLU A 1 106 ? 12.464 25.065 3.429 1.00 95.31 106 GLU A CA 1
ATOM 805 C C . GLU A 1 106 ? 13.540 24.704 2.389 1.00 95.31 106 GLU A C 1
ATOM 807 O O . GLU A 1 106 ? 13.932 25.557 1.593 1.00 95.31 106 GLU A O 1
ATOM 812 N N . ASP A 1 107 ? 13.976 23.443 2.354 1.00 96.56 107 ASP A N 1
ATOM 813 C CA . ASP A 1 107 ? 15.052 22.961 1.489 1.00 96.56 107 ASP A CA 1
ATOM 814 C C . ASP A 1 107 ? 14.551 22.266 0.216 1.00 96.56 107 ASP A C 1
ATOM 816 O O . ASP A 1 107 ? 15.332 22.041 -0.707 1.00 96.56 107 ASP A O 1
ATOM 820 N N . VAL A 1 108 ? 13.250 21.983 0.099 1.00 96.38 108 VAL A N 1
ATOM 821 C CA . VAL A 1 108 ? 12.652 21.381 -1.108 1.00 96.38 108 VAL A CA 1
ATOM 822 C C . VAL A 1 108 ? 13.018 22.136 -2.397 1.00 96.38 108 VAL A C 1
ATOM 824 O O . VAL A 1 108 ? 13.427 21.480 -3.359 1.00 96.38 108 VAL A O 1
ATOM 827 N N . PRO A 1 109 ? 12.988 23.486 -2.458 1.00 96.75 109 PRO A N 1
ATOM 828 C CA . PRO A 1 109 ? 13.410 24.206 -3.663 1.00 96.75 109 PRO A CA 1
ATOM 829 C C . PRO A 1 109 ? 14.883 23.962 -4.039 1.00 96.75 109 PRO A C 1
ATOM 831 O O . PRO A 1 109 ? 15.260 24.065 -5.213 1.00 96.75 109 PRO A O 1
ATOM 834 N N . ASN A 1 110 ? 15.731 23.618 -3.062 1.00 97.56 110 ASN A N 1
ATOM 835 C CA . ASN A 1 110 ? 17.150 23.339 -3.277 1.00 97.56 110 ASN A CA 1
ATOM 836 C C . ASN A 1 110 ? 17.399 21.975 -3.933 1.00 97.56 110 ASN A C 1
ATOM 838 O O . ASN A 1 110 ? 18.488 21.783 -4.468 1.00 97.56 110 ASN A O 1
ATOM 842 N N . LEU A 1 111 ? 16.407 21.078 -4.016 1.00 97.44 111 LEU A N 1
ATOM 843 C CA . LEU A 1 111 ? 16.522 19.804 -4.746 1.00 97.44 111 LEU A CA 1
ATOM 844 C C . LEU A 1 111 ? 16.890 19.995 -6.224 1.00 97.44 111 LEU A C 1
ATOM 846 O O . LEU A 1 111 ? 17.490 19.119 -6.846 1.00 97.44 111 LEU A O 1
ATOM 850 N N . THR A 1 112 ? 16.583 21.161 -6.792 1.00 97.19 112 THR A N 1
ATOM 851 C CA . THR A 1 112 ? 16.975 21.535 -8.159 1.00 97.19 112 THR A CA 1
ATOM 852 C C . THR A 1 112 ? 18.488 21.720 -8.327 1.00 97.19 112 THR A C 1
ATOM 854 O O . THR A 1 112 ? 19.002 21.607 -9.441 1.00 97.19 112 THR A O 1
ATOM 857 N N . LYS A 1 113 ? 19.222 21.968 -7.236 1.00 97.38 113 LYS A N 1
ATOM 858 C CA . LYS A 1 113 ? 20.655 22.285 -7.231 1.00 97.38 113 LYS A CA 1
ATOM 859 C C . LYS A 1 113 ? 21.478 21.006 -7.014 1.00 97.38 113 LYS A C 1
ATOM 861 O O . LYS A 1 113 ? 21.399 20.435 -5.930 1.00 97.38 113 LYS A O 1
ATOM 866 N N . PRO A 1 114 ? 22.322 20.582 -7.975 1.00 95.94 114 PRO A N 1
ATOM 867 C CA . PRO A 1 114 ? 23.153 19.384 -7.819 1.00 95.94 114 PRO A CA 1
ATOM 868 C C . PRO A 1 114 ? 24.042 19.406 -6.572 1.00 95.94 114 PRO A C 1
ATOM 870 O O . PRO A 1 114 ? 24.046 18.436 -5.836 1.00 95.94 114 PRO A O 1
ATOM 873 N N . LEU A 1 115 ? 24.682 20.542 -6.260 1.00 95.12 115 LEU A N 1
ATOM 874 C CA . LEU A 1 115 ? 25.543 20.663 -5.073 1.00 95.12 115 LEU A CA 1
ATOM 875 C C . LEU A 1 115 ? 24.802 20.376 -3.759 1.00 95.12 115 LEU A C 1
ATOM 877 O O . LEU A 1 115 ? 25.352 19.738 -2.874 1.00 95.12 115 LEU A O 1
ATOM 881 N N . PHE A 1 116 ? 23.540 20.802 -3.645 1.00 97.81 116 PHE A N 1
ATOM 882 C CA . PHE A 1 116 ? 22.732 20.499 -2.462 1.00 97.81 116 PHE A CA 1
ATOM 883 C C . PHE A 1 116 ? 22.475 18.993 -2.338 1.00 97.81 116 PHE A C 1
ATOM 885 O O . PHE A 1 116 ? 22.553 18.440 -1.243 1.00 97.81 116 PHE A O 1
ATOM 892 N N . ARG A 1 117 ? 22.183 18.324 -3.461 1.00 97.94 117 ARG A N 1
ATOM 893 C CA . ARG A 1 117 ? 21.966 16.874 -3.483 1.00 97.94 117 ARG A CA 1
ATOM 894 C C . ARG A 1 117 ? 23.253 16.111 -3.185 1.00 97.94 117 ARG A C 1
ATOM 896 O O . ARG A 1 117 ? 23.214 15.196 -2.371 1.00 97.94 117 ARG A O 1
ATOM 903 N N . ASP A 1 118 ? 24.378 16.533 -3.758 1.00 93.75 118 ASP A N 1
ATOM 904 C CA . ASP A 1 118 ? 25.698 15.956 -3.493 1.00 93.75 118 ASP A CA 1
ATOM 905 C C . ASP A 1 118 ? 26.036 16.038 -1.995 1.00 93.75 118 ASP A C 1
ATOM 907 O O . ASP A 1 118 ? 26.344 15.018 -1.376 1.00 93.75 118 ASP A O 1
ATOM 911 N N . ASP A 1 119 ? 25.891 17.218 -1.382 1.00 95.44 119 ASP A N 1
ATOM 912 C CA . ASP A 1 119 ? 26.127 17.414 0.053 1.00 95.44 119 ASP A CA 1
ATOM 913 C C . ASP A 1 119 ? 25.185 16.549 0.904 1.00 95.44 119 ASP A C 1
ATOM 915 O O . ASP A 1 119 ? 25.608 15.921 1.879 1.00 95.44 119 ASP A O 1
ATOM 919 N N . TRP A 1 120 ? 23.902 16.473 0.535 1.00 97.69 120 TRP A N 1
ATOM 920 C CA . TRP A 1 120 ? 22.924 15.630 1.224 1.00 97.69 120 TRP A CA 1
ATOM 921 C C . TRP A 1 120 ? 23.307 14.143 1.157 1.00 97.69 120 TRP A C 1
ATOM 923 O O . TRP A 1 120 ? 23.285 13.455 2.184 1.00 97.69 120 TRP A O 1
ATOM 933 N N . VAL A 1 121 ? 23.710 13.646 -0.017 1.00 97.62 121 VAL A N 1
ATOM 934 C CA . VAL A 1 121 ? 24.132 12.250 -0.217 1.00 97.62 121 VAL A CA 1
ATOM 935 C C . VAL A 1 121 ? 25.405 11.954 0.573 1.00 97.62 121 VAL A C 1
ATOM 937 O O . VAL A 1 121 ? 25.448 10.966 1.307 1.00 97.62 121 VAL A O 1
ATOM 940 N N . ILE A 1 122 ? 26.418 12.821 0.489 1.00 93.62 122 ILE A N 1
ATOM 941 C CA . ILE A 1 122 ? 27.700 12.659 1.194 1.00 93.62 122 ILE A CA 1
ATOM 942 C C . ILE A 1 122 ? 27.486 12.598 2.710 1.00 93.62 122 ILE A C 1
ATOM 944 O O . ILE A 1 122 ? 28.033 11.715 3.376 1.00 93.62 122 ILE A O 1
ATOM 948 N N . ASN A 1 123 ? 26.657 13.487 3.259 1.00 95.19 123 ASN A N 1
ATOM 949 C CA . ASN A 1 123 ? 26.371 13.515 4.693 1.00 95.19 123 ASN A CA 1
ATOM 950 C C . ASN A 1 123 ? 25.680 12.227 5.171 1.00 95.19 123 ASN A C 1
ATOM 952 O O . ASN A 1 123 ? 26.050 11.674 6.210 1.00 95.19 123 ASN A O 1
ATOM 956 N N . ASN A 1 124 ? 24.722 11.708 4.398 1.00 96.12 124 ASN A N 1
ATOM 957 C CA . ASN A 1 124 ? 24.034 10.458 4.722 1.00 96.12 124 ASN A CA 1
ATOM 958 C C . ASN A 1 124 ? 24.944 9.229 4.584 1.00 96.12 124 ASN A C 1
ATOM 960 O O . ASN A 1 124 ? 24.906 8.338 5.432 1.00 96.12 124 ASN A O 1
ATOM 964 N N . VAL A 1 125 ? 25.817 9.194 3.575 1.00 93.88 125 VAL A N 1
ATOM 965 C CA . VAL A 1 125 ? 26.842 8.149 3.424 1.00 93.88 125 VAL A CA 1
ATOM 966 C C . VAL A 1 125 ? 27.808 8.149 4.607 1.00 93.88 125 VAL A C 1
ATOM 968 O O . VAL A 1 125 ? 28.084 7.095 5.183 1.00 93.88 125 VAL A O 1
ATOM 971 N N . ALA A 1 126 ? 28.309 9.323 4.999 1.00 92.56 126 ALA A N 1
ATOM 972 C CA . ALA A 1 126 ? 29.214 9.450 6.135 1.00 92.56 126 ALA A CA 1
ATOM 973 C C . ALA A 1 126 ? 28.550 8.951 7.427 1.00 92.56 126 ALA A C 1
ATOM 975 O O . ALA A 1 126 ? 29.183 8.250 8.221 1.00 92.56 126 ALA A O 1
ATOM 976 N N . LEU A 1 127 ? 27.261 9.253 7.617 1.00 93.69 127 LEU A N 1
ATOM 977 C CA . LEU A 1 127 ? 26.487 8.759 8.751 1.00 93.69 127 LEU A CA 1
ATOM 978 C C . LEU A 1 127 ? 26.286 7.238 8.698 1.00 93.69 127 LEU A C 1
ATOM 980 O O . LEU A 1 127 ? 26.485 6.573 9.716 1.00 93.69 127 LEU A O 1
ATOM 984 N N . MET A 1 128 ? 25.962 6.688 7.524 1.00 92.56 128 MET A N 1
ATOM 985 C CA . MET A 1 128 ? 25.768 5.249 7.312 1.00 92.56 128 MET A CA 1
ATOM 986 C C . MET A 1 128 ? 27.030 4.476 7.692 1.00 92.56 128 MET A C 1
ATOM 988 O O . MET A 1 128 ? 26.963 3.528 8.475 1.00 92.56 128 MET A O 1
ATOM 992 N N . LEU A 1 129 ? 28.187 4.916 7.191 1.00 92.06 129 LEU A N 1
ATOM 993 C CA . LEU A 1 129 ? 29.483 4.306 7.490 1.00 92.06 129 LEU A CA 1
ATOM 994 C C . LEU A 1 129 ? 29.841 4.441 8.972 1.00 92.06 129 LEU A C 1
ATOM 996 O O . LEU A 1 129 ? 30.285 3.475 9.589 1.00 92.06 129 LEU A O 1
ATOM 1000 N N . LYS A 1 130 ? 29.608 5.621 9.560 1.00 91.69 130 LYS A N 1
ATOM 1001 C CA . LYS A 1 130 ? 29.888 5.884 10.976 1.00 91.69 130 LYS A CA 1
ATOM 1002 C C . LYS A 1 130 ? 29.054 5.010 11.916 1.00 91.69 130 LYS A C 1
ATOM 1004 O O . LYS A 1 130 ? 29.514 4.679 13.004 1.00 91.69 130 LYS A O 1
ATOM 1009 N N . GLN A 1 131 ? 27.822 4.691 11.534 1.00 93.69 131 GLN A N 1
ATOM 1010 C CA . GLN A 1 131 ? 26.873 3.952 12.368 1.00 93.69 131 GLN A CA 1
ATOM 1011 C C . GLN A 1 131 ? 26.732 2.475 11.976 1.00 93.69 131 GLN A C 1
ATOM 1013 O O . GLN A 1 131 ? 25.924 1.775 12.579 1.00 93.69 131 GLN A O 1
ATOM 1018 N N . HIS A 1 132 ? 27.517 2.000 11.002 1.00 93.06 132 HIS A N 1
ATOM 1019 C CA . HIS A 1 132 ? 27.442 0.641 10.453 1.00 93.06 132 HIS A CA 1
ATOM 1020 C C . HIS A 1 132 ? 26.039 0.270 9.942 1.00 93.06 132 HIS A C 1
ATOM 1022 O O . HIS A 1 132 ? 25.570 -0.839 10.163 1.00 93.06 132 HIS A O 1
ATOM 1028 N N . MET A 1 133 ? 25.358 1.205 9.278 1.00 93.62 133 MET A N 1
ATOM 1029 C CA . MET A 1 133 ? 24.001 1.002 8.760 1.00 93.62 133 MET A CA 1
ATOM 1030 C C . MET A 1 133 ? 24.012 0.289 7.405 1.00 93.62 133 MET A C 1
ATOM 1032 O O . MET A 1 133 ? 24.938 0.437 6.607 1.00 93.62 133 MET A O 1
ATOM 1036 N N . ASP A 1 134 ? 22.939 -0.435 7.110 1.00 95.06 134 ASP A N 1
ATOM 1037 C CA . ASP A 1 134 ? 22.741 -1.188 5.871 1.00 95.06 134 ASP A CA 1
ATOM 1038 C C . ASP A 1 134 ? 22.134 -0.358 4.740 1.00 95.06 134 ASP A C 1
ATOM 1040 O O . ASP A 1 134 ? 21.802 -0.916 3.700 1.00 95.06 134 ASP A O 1
ATOM 1044 N N . GLY A 1 135 ? 21.939 0.947 4.917 1.00 95.56 135 GLY A N 1
ATOM 1045 C CA . GLY A 1 135 ? 21.380 1.811 3.883 1.00 95.56 135 GLY A CA 1
ATOM 1046 C C . GLY A 1 135 ? 20.513 2.934 4.434 1.00 95.56 135 GLY A C 1
ATOM 1047 O O . GLY A 1 135 ? 20.739 3.407 5.551 1.00 95.56 135 GLY A O 1
ATOM 1048 N N . ILE A 1 136 ? 19.536 3.369 3.642 1.00 97.50 136 ILE A N 1
ATOM 1049 C CA . ILE A 1 136 ? 18.704 4.543 3.914 1.00 97.50 136 ILE A CA 1
ATOM 1050 C C . ILE A 1 136 ? 17.264 4.350 3.420 1.00 97.50 136 ILE A C 1
ATOM 1052 O O . ILE A 1 136 ? 17.023 3.869 2.315 1.00 97.50 136 ILE A O 1
ATOM 1056 N N . ASN A 1 137 ? 16.310 4.759 4.249 1.00 98.19 137 ASN A N 1
ATOM 1057 C CA . ASN A 1 137 ? 14.900 4.908 3.927 1.00 98.19 137 ASN A CA 1
ATOM 1058 C C . ASN A 1 137 ? 14.587 6.400 3.800 1.00 98.19 137 ASN A C 1
ATOM 1060 O O . ASN A 1 137 ? 14.665 7.140 4.784 1.00 98.19 137 ASN A O 1
ATOM 1064 N N . ILE A 1 138 ? 14.298 6.846 2.583 1.00 98.25 138 ILE A N 1
ATOM 1065 C CA . ILE A 1 138 ? 14.063 8.249 2.255 1.00 98.25 138 ILE A CA 1
ATOM 1066 C C . ILE A 1 138 ? 12.587 8.572 2.501 1.00 98.25 138 ILE A C 1
ATOM 1068 O O . ILE A 1 138 ? 11.714 8.070 1.801 1.00 98.25 138 ILE A O 1
ATOM 1072 N N . ASP A 1 139 ? 12.336 9.432 3.478 1.00 96.94 139 ASP A N 1
ATOM 1073 C CA . ASP A 1 139 ? 11.023 9.861 3.953 1.00 96.94 139 ASP A CA 1
ATOM 1074 C C . ASP A 1 139 ? 10.862 11.377 3.738 1.00 96.94 139 ASP A C 1
ATOM 1076 O O . ASP A 1 139 ? 11.020 12.205 4.640 1.00 96.94 139 ASP A O 1
ATOM 1080 N N . ILE A 1 140 ? 10.644 11.749 2.475 1.00 95.94 140 ILE A N 1
ATOM 1081 C CA . ILE A 1 140 ? 10.375 13.127 2.047 1.00 95.94 140 ILE A CA 1
ATOM 1082 C C . ILE A 1 140 ? 8.870 13.224 1.808 1.00 95.94 140 ILE A C 1
ATOM 1084 O O . ILE A 1 140 ? 8.356 12.712 0.816 1.00 95.94 140 ILE A O 1
ATOM 1088 N N . GLU A 1 141 ? 8.155 13.873 2.727 1.00 93.00 141 GLU A N 1
ATOM 1089 C CA . GLU A 1 141 ? 6.691 13.989 2.688 1.00 93.00 141 GLU A CA 1
ATOM 1090 C C . GLU A 1 141 ? 6.173 15.364 2.241 1.00 93.00 141 GLU A C 1
ATOM 1092 O O . GLU A 1 141 ? 4.974 15.658 2.323 1.00 93.00 141 GLU A O 1
ATOM 1097 N N . GLN A 1 142 ? 7.062 16.250 1.808 1.00 93.44 142 GLN A N 1
ATOM 1098 C CA . GLN A 1 142 ? 6.714 17.626 1.481 1.00 93.44 142 GLN A CA 1
ATOM 1099 C C . GLN A 1 142 ? 5.911 17.6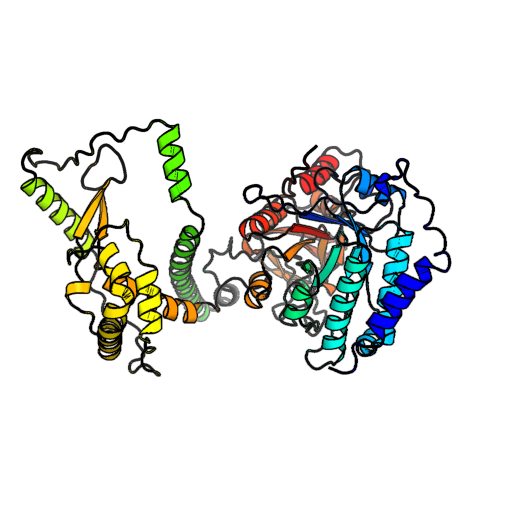83 0.171 1.00 93.44 142 GLN A C 1
ATOM 1101 O O . GLN A 1 142 ? 6.267 17.004 -0.795 1.00 93.44 142 GLN A O 1
ATOM 1106 N N . PRO A 1 143 ? 4.842 18.495 0.081 1.00 91.06 143 PRO A N 1
ATOM 1107 C CA . PRO A 1 143 ? 4.100 18.638 -1.164 1.00 91.06 143 PRO A CA 1
ATOM 1108 C C . PRO A 1 143 ? 4.999 19.260 -2.242 1.00 91.06 143 PRO A C 1
ATOM 1110 O O . PRO A 1 143 ? 5.580 20.323 -2.038 1.00 91.06 143 PRO A O 1
ATOM 1113 N N . ILE A 1 144 ? 5.087 18.598 -3.395 1.00 93.56 144 ILE A N 1
ATOM 1114 C CA . ILE A 1 144 ? 5.815 19.063 -4.579 1.00 93.56 144 ILE A CA 1
ATOM 1115 C C . ILE A 1 144 ? 4.839 18.967 -5.756 1.00 93.56 144 ILE A C 1
ATOM 1117 O O . ILE A 1 144 ? 4.553 17.853 -6.210 1.00 93.56 144 ILE A O 1
ATOM 1121 N N . PRO A 1 145 ? 4.284 20.097 -6.235 1.00 90.69 145 PRO A N 1
ATOM 1122 C CA . PRO A 1 145 ? 3.358 20.113 -7.362 1.00 90.69 145 PRO A CA 1
ATOM 1123 C C . PRO A 1 145 ? 3.961 19.503 -8.631 1.00 90.69 145 PRO A C 1
ATOM 1125 O O . PRO A 1 145 ? 5.164 19.576 -8.860 1.00 90.69 145 PRO A O 1
ATOM 1128 N N . ALA A 1 146 ? 3.116 18.970 -9.518 1.00 89.69 146 ALA A N 1
ATOM 1129 C CA . ALA A 1 146 ? 3.571 18.305 -10.745 1.00 89.69 146 ALA A CA 1
ATOM 1130 C C . ALA A 1 146 ? 4.407 19.214 -11.668 1.00 89.69 146 ALA A C 1
ATOM 1132 O O . ALA A 1 146 ? 5.226 18.726 -12.441 1.00 89.69 146 ALA A O 1
ATOM 1133 N N . THR A 1 147 ? 4.184 20.528 -11.592 1.00 92.31 147 THR A N 1
ATOM 1134 C CA . THR A 1 147 ? 4.882 21.556 -12.375 1.00 92.31 147 THR A CA 1
ATOM 1135 C C . THR A 1 147 ? 6.145 22.090 -11.700 1.00 92.31 147 THR A C 1
ATOM 1137 O O . THR A 1 147 ? 6.834 22.914 -12.296 1.00 92.31 147 THR A O 1
ATOM 1140 N N . ASP A 1 148 ? 6.419 21.704 -10.454 1.00 95.06 148 ASP A N 1
ATOM 1141 C CA . ASP A 1 148 ? 7.564 22.204 -9.699 1.00 95.06 148 ASP A CA 1
ATOM 1142 C C . ASP A 1 148 ? 8.853 21.486 -10.148 1.00 95.06 148 ASP A C 1
ATOM 1144 O O . ASP A 1 148 ? 8.907 20.254 -10.093 1.00 95.06 148 ASP A O 1
ATOM 1148 N N . PRO A 1 149 ? 9.914 22.209 -10.562 1.00 95.38 149 PRO A N 1
ATOM 1149 C CA . PRO A 1 149 ? 11.193 21.601 -10.935 1.00 95.38 149 PRO A CA 1
ATOM 1150 C C . PRO A 1 149 ? 11.839 20.755 -9.827 1.00 95.38 149 PRO A C 1
ATOM 1152 O O . PRO A 1 149 ? 12.648 19.870 -10.118 1.00 95.38 149 PRO A O 1
ATOM 1155 N N . ALA A 1 150 ? 11.490 20.986 -8.556 1.00 96.75 150 ALA A N 1
ATOM 1156 C CA . ALA A 1 150 ? 11.932 20.149 -7.444 1.00 96.75 150 ALA A CA 1
ATOM 1157 C C . ALA A 1 150 ? 11.471 18.686 -7.585 1.00 96.75 150 ALA A C 1
ATOM 1159 O O . ALA A 1 150 ? 12.112 17.803 -7.022 1.00 96.75 150 ALA A O 1
ATOM 1160 N N . ARG A 1 151 ? 10.429 18.400 -8.381 1.00 96.50 151 ARG A N 1
ATOM 1161 C CA . ARG A 1 151 ? 9.972 17.037 -8.706 1.00 96.50 151 ARG A CA 1
ATOM 1162 C C . ARG A 1 151 ? 11.047 16.219 -9.429 1.00 96.50 151 ARG A C 1
ATOM 1164 O O . ARG A 1 151 ? 11.306 15.069 -9.068 1.00 96.50 151 ARG A O 1
ATOM 1171 N N . ASP A 1 152 ? 11.704 16.826 -10.412 1.00 96.81 152 ASP A N 1
ATOM 1172 C CA . ASP A 1 152 ? 12.808 16.193 -11.139 1.00 96.81 152 ASP A CA 1
ATOM 1173 C C . ASP A 1 152 ? 14.060 16.127 -10.253 1.00 96.81 152 ASP A C 1
ATOM 1175 O O . ASP A 1 152 ? 14.775 15.125 -10.249 1.00 96.81 152 ASP A O 1
ATOM 1179 N N . GLY A 1 153 ? 14.285 17.165 -9.437 1.00 97.88 153 GLY A N 1
ATOM 1180 C CA . GLY A 1 153 ? 15.355 17.202 -8.437 1.00 97.88 153 GLY A CA 1
ATOM 1181 C C . GLY A 1 153 ? 15.250 16.087 -7.392 1.00 97.88 153 GLY A C 1
ATOM 1182 O O . GLY A 1 153 ? 16.255 15.461 -7.069 1.00 97.88 153 GLY A O 1
ATOM 1183 N N . LEU A 1 154 ? 14.041 15.785 -6.912 1.00 98.38 154 LEU A N 1
ATOM 1184 C CA . LEU A 1 154 ? 13.772 14.669 -6.003 1.00 98.38 154 LEU A CA 1
ATOM 1185 C C . LEU A 1 154 ? 14.120 13.329 -6.659 1.00 98.38 154 LEU A C 1
ATOM 1187 O O . LEU A 1 154 ? 14.808 12.506 -6.065 1.00 98.38 154 LEU A O 1
ATOM 1191 N N . THR A 1 155 ? 13.698 13.130 -7.907 1.00 98.12 155 THR A N 1
ATOM 1192 C CA . THR A 1 155 ? 14.018 11.910 -8.666 1.00 98.12 155 THR A CA 1
ATOM 1193 C C . THR A 1 155 ? 15.529 11.753 -8.848 1.00 98.12 155 THR A C 1
ATOM 1195 O O . THR A 1 155 ? 16.070 10.664 -8.655 1.00 98.12 155 THR A O 1
ATOM 1198 N N . ALA A 1 156 ? 16.228 12.850 -9.160 1.00 98.19 156 ALA A N 1
ATOM 1199 C CA . ALA A 1 156 ? 17.683 12.871 -9.248 1.00 98.19 156 ALA A CA 1
ATOM 1200 C C . ALA A 1 156 ? 18.344 12.536 -7.903 1.00 98.19 156 ALA A C 1
ATOM 1202 O O . ALA A 1 156 ? 19.242 11.700 -7.888 1.00 98.19 156 ALA A O 1
ATOM 1203 N N . LEU A 1 157 ? 17.855 13.095 -6.787 1.00 98.50 157 LEU A N 1
ATOM 1204 C CA . LEU A 1 157 ? 18.359 12.797 -5.443 1.00 98.50 157 LEU A CA 1
ATOM 1205 C C . LEU A 1 157 ? 18.279 11.299 -5.142 1.00 98.50 157 LEU A C 1
ATOM 1207 O O . LEU A 1 157 ? 19.265 10.711 -4.708 1.00 98.50 157 LEU A O 1
ATOM 1211 N N . VAL A 1 158 ? 17.129 10.665 -5.394 1.00 98.44 158 VAL A N 1
ATOM 1212 C CA . VAL A 1 158 ? 16.937 9.225 -5.141 1.00 98.44 158 VAL A CA 1
ATOM 1213 C C . VAL A 1 158 ? 17.886 8.388 -6.000 1.00 98.44 158 VAL A C 1
ATOM 1215 O O . VAL A 1 158 ? 18.494 7.434 -5.510 1.00 98.44 158 VAL A O 1
ATOM 1218 N N . ASN A 1 159 ? 18.052 8.758 -7.270 1.00 98.19 159 ASN A N 1
ATOM 1219 C CA . ASN A 1 159 ? 18.951 8.071 -8.191 1.00 98.19 159 ASN A CA 1
ATOM 1220 C C . ASN A 1 159 ? 20.428 8.205 -7.785 1.00 98.19 159 ASN A C 1
ATOM 1222 O O . ASN A 1 159 ? 21.153 7.214 -7.746 1.00 98.19 159 ASN A O 1
ATOM 1226 N N . GLU A 1 160 ? 20.865 9.423 -7.461 1.00 98.00 160 GLU A N 1
ATOM 1227 C CA . GLU A 1 160 ? 22.222 9.733 -6.996 1.00 98.00 160 GLU A CA 1
ATOM 1228 C C . GLU A 1 160 ? 22.514 9.016 -5.672 1.00 98.00 160 GLU A C 1
ATOM 1230 O O . GLU A 1 160 ? 23.546 8.357 -5.545 1.00 98.00 160 GLU A O 1
ATOM 1235 N N . THR A 1 161 ? 21.569 9.051 -4.727 1.00 98.06 161 THR A N 1
ATOM 1236 C CA . THR A 1 161 ? 21.661 8.323 -3.453 1.00 98.06 161 THR A CA 1
ATOM 1237 C C . THR A 1 161 ? 21.848 6.832 -3.697 1.00 98.06 161 THR A C 1
ATOM 1239 O O . THR A 1 161 ? 22.801 6.247 -3.188 1.00 98.06 161 THR A O 1
ATOM 1242 N N . THR A 1 162 ? 20.984 6.216 -4.510 1.00 96.75 162 THR A N 1
ATOM 1243 C CA . THR A 1 162 ? 21.048 4.771 -4.772 1.00 96.75 162 THR A CA 1
ATOM 1244 C C . THR A 1 162 ? 22.362 4.381 -5.435 1.00 96.75 162 THR A C 1
ATOM 1246 O O . THR A 1 162 ? 23.022 3.440 -4.994 1.00 96.75 162 THR A O 1
ATOM 1249 N N . TRP A 1 163 ? 22.802 5.153 -6.431 1.00 95.00 163 TRP A N 1
ATOM 1250 C CA . TRP A 1 163 ? 24.073 4.916 -7.107 1.00 95.00 163 TRP A CA 1
ATOM 1251 C C . TRP A 1 163 ? 25.266 4.970 -6.142 1.00 95.00 163 TRP A C 1
ATOM 1253 O O . TRP A 1 163 ? 26.076 4.041 -6.132 1.00 95.00 163 TRP A O 1
ATOM 1263 N N . VAL A 1 164 ? 25.370 6.009 -5.303 1.00 94.06 164 VAL A N 1
ATOM 1264 C CA . VAL A 1 164 ? 26.493 6.150 -4.357 1.00 94.06 164 VAL A CA 1
ATOM 1265 C C . VAL A 1 164 ? 26.453 5.066 -3.276 1.00 94.06 164 VAL A C 1
ATOM 1267 O O . VAL A 1 164 ? 27.480 4.443 -2.998 1.00 94.06 164 VAL A O 1
ATOM 1270 N N . PHE A 1 165 ? 25.286 4.804 -2.682 1.00 93.38 165 PHE A N 1
ATOM 1271 C CA . PHE A 1 165 ? 25.137 3.785 -1.638 1.00 93.38 165 PHE A CA 1
ATOM 1272 C C . PHE A 1 165 ? 25.524 2.394 -2.161 1.00 93.38 165 PHE A C 1
ATOM 1274 O O . PHE A 1 165 ? 26.341 1.712 -1.535 1.00 93.38 165 PHE A O 1
ATOM 1281 N N . HIS A 1 166 ? 25.035 1.997 -3.343 1.00 90.94 166 HIS A N 1
ATOM 1282 C CA . HIS A 1 166 ? 25.381 0.711 -3.961 1.00 90.94 166 HIS A CA 1
ATOM 1283 C C . HIS A 1 166 ? 26.842 0.633 -4.422 1.00 90.94 166 HIS A C 1
ATOM 1285 O O . HIS A 1 166 ? 27.426 -0.452 -4.387 1.00 90.94 166 HIS A O 1
ATOM 1291 N N . ALA A 1 167 ? 27.457 1.751 -4.822 1.00 87.81 167 ALA A N 1
ATOM 1292 C CA . ALA A 1 167 ? 28.879 1.789 -5.173 1.00 87.81 167 ALA A CA 1
ATOM 1293 C C . ALA A 1 167 ? 29.788 1.541 -3.957 1.00 87.81 167 ALA A C 1
ATOM 1295 O O . ALA A 1 167 ? 30.811 0.868 -4.078 1.00 87.81 167 ALA A O 1
ATOM 1296 N N . ILE A 1 168 ? 29.407 2.055 -2.785 1.00 84.81 168 ILE A N 1
ATOM 1297 C CA . ILE A 1 168 ? 30.136 1.857 -1.522 1.00 84.81 168 ILE A CA 1
ATOM 1298 C C . ILE A 1 168 ? 29.879 0.460 -0.963 1.00 84.81 168 ILE A C 1
ATOM 1300 O O . ILE A 1 168 ? 30.794 -0.227 -0.509 1.00 84.81 168 ILE A O 1
ATOM 1304 N N . ASN A 1 169 ? 28.620 0.036 -0.992 1.00 81.88 169 ASN A N 1
ATOM 1305 C CA . ASN A 1 169 ? 28.188 -1.264 -0.524 1.00 81.88 169 ASN A CA 1
ATOM 1306 C C . ASN A 1 169 ? 27.043 -1.760 -1.405 1.00 81.88 169 ASN A C 1
ATOM 1308 O O . ASN A 1 169 ? 25.903 -1.324 -1.260 1.00 81.88 169 ASN A O 1
ATOM 1312 N N . ASN A 1 170 ? 27.328 -2.733 -2.268 1.00 83.38 170 ASN A N 1
ATOM 1313 C CA . ASN A 1 170 ? 26.335 -3.299 -3.184 1.00 83.38 170 ASN A CA 1
ATOM 1314 C C . ASN A 1 170 ? 25.175 -4.032 -2.483 1.00 83.38 170 ASN A C 1
ATOM 1316 O O . ASN A 1 170 ? 24.188 -4.360 -3.133 1.00 83.38 170 ASN A O 1
ATOM 1320 N N . ALA A 1 171 ? 25.303 -4.315 -1.183 1.00 85.62 171 ALA A N 1
ATOM 1321 C CA . ALA A 1 171 ? 24.251 -4.892 -0.356 1.00 85.62 171 ALA A CA 1
ATOM 1322 C C . ALA A 1 171 ? 23.446 -3.830 0.408 1.00 85.62 171 ALA A C 1
ATOM 1324 O O . ALA A 1 171 ? 22.583 -4.202 1.208 1.00 85.62 171 ALA A O 1
ATOM 1325 N N . SER A 1 172 ? 23.747 -2.540 0.217 1.00 91.06 172 SER A N 1
ATOM 1326 C CA . SER A 1 172 ? 22.989 -1.471 0.856 1.00 91.06 172 SER A CA 1
ATOM 1327 C C . SER A 1 172 ? 21.569 -1.391 0.302 1.00 91.06 172 SER A C 1
ATOM 1329 O O . SER A 1 172 ? 21.316 -1.696 -0.861 1.00 91.06 172 SER A O 1
ATOM 1331 N N . GLN A 1 173 ? 20.641 -1.019 1.175 1.00 94.25 173 GLN A N 1
ATOM 1332 C CA . GLN A 1 173 ? 19.224 -0.919 0.883 1.00 94.25 173 GLN A CA 1
ATOM 1333 C C . GLN A 1 173 ? 18.818 0.552 0.808 1.00 94.25 173 GLN A C 1
ATOM 1335 O O . GLN A 1 173 ? 18.903 1.264 1.809 1.00 94.25 173 GLN A O 1
ATOM 1340 N N . VAL A 1 174 ? 18.345 0.992 -0.353 1.00 97.25 174 VAL A N 1
ATOM 1341 C CA . VAL A 1 174 ? 17.837 2.346 -0.577 1.00 97.25 174 VAL A CA 1
ATOM 1342 C C . VAL A 1 174 ? 16.357 2.276 -0.915 1.00 97.25 174 VAL A C 1
ATOM 1344 O O . VAL A 1 174 ? 15.966 1.731 -1.946 1.00 97.25 174 VAL A O 1
ATOM 1347 N N . THR A 1 175 ? 15.525 2.808 -0.026 1.00 97.62 175 THR A N 1
ATOM 1348 C CA . THR A 1 175 ? 14.059 2.753 -0.120 1.00 97.62 175 THR A CA 1
ATOM 1349 C C . THR A 1 175 ? 13.459 4.144 -0.058 1.00 97.62 175 THR A C 1
ATOM 1351 O O . THR A 1 175 ? 14.110 5.082 0.399 1.00 97.62 175 THR A O 1
ATOM 1354 N N . PHE A 1 176 ? 12.226 4.287 -0.537 1.00 98.38 176 PHE A N 1
ATOM 1355 C CA . PHE A 1 176 ? 11.532 5.572 -0.554 1.00 98.38 176 PHE A CA 1
ATOM 1356 C C . PHE A 1 176 ? 10.091 5.423 -0.062 1.00 98.38 176 PHE A C 1
ATOM 1358 O O . PHE A 1 176 ? 9.350 4.573 -0.570 1.00 98.38 176 PHE A O 1
ATOM 1365 N N . ASP A 1 177 ? 9.698 6.266 0.889 1.00 97.44 177 ASP A N 1
ATOM 1366 C CA . ASP A 1 177 ? 8.345 6.309 1.433 1.00 97.44 177 ASP A CA 1
ATOM 1367 C C . ASP A 1 177 ? 7.442 7.124 0.503 1.00 97.44 177 ASP A C 1
ATOM 1369 O O . ASP A 1 177 ? 7.731 8.263 0.135 1.00 97.44 177 ASP A O 1
ATOM 1373 N N . VAL A 1 178 ? 6.326 6.534 0.088 1.00 94.88 178 VAL A N 1
ATOM 1374 C CA . VAL A 1 178 ? 5.347 7.174 -0.796 1.00 94.88 178 VAL A CA 1
ATOM 1375 C C . VAL A 1 178 ? 3.992 7.268 -0.110 1.00 94.88 178 VAL A C 1
ATOM 1377 O O . VAL A 1 178 ? 3.670 6.483 0.784 1.00 94.88 178 VAL A O 1
ATOM 1380 N N . ALA A 1 179 ? 3.186 8.238 -0.545 1.00 90.56 179 ALA A N 1
ATOM 1381 C CA . ALA A 1 179 ? 1.801 8.385 -0.112 1.00 90.56 179 ALA A CA 1
ATOM 1382 C C . ALA A 1 179 ? 0.994 7.088 -0.317 1.00 90.56 179 ALA A C 1
ATOM 1384 O O . ALA A 1 179 ? 1.398 6.188 -1.045 1.00 90.56 179 ALA A O 1
ATOM 1385 N N . TRP A 1 180 ? -0.192 6.990 0.281 1.00 87.00 180 TRP A N 1
ATOM 1386 C CA . TRP A 1 180 ? -1.054 5.823 0.068 1.00 87.00 180 TRP A CA 1
ATOM 1387 C C . TRP A 1 180 ? -1.619 5.722 -1.365 1.00 87.00 180 TRP A C 1
ATOM 1389 O O . TRP A 1 180 ? -2.096 4.655 -1.754 1.00 87.00 180 TRP A O 1
ATOM 1399 N N . SER A 1 181 ? -1.553 6.805 -2.151 1.00 83.69 181 SER A N 1
ATOM 1400 C CA . SER A 1 181 ? -1.902 6.854 -3.577 1.00 83.69 181 SER A CA 1
ATOM 1401 C C . SER A 1 181 ? -0.872 7.689 -4.350 1.00 83.69 181 SER A C 1
ATOM 1403 O O . SER A 1 181 ? -0.455 8.745 -3.859 1.00 83.69 181 SER A O 1
ATOM 1405 N N . PRO A 1 182 ? -0.476 7.273 -5.567 1.00 84.44 182 PRO A N 1
ATOM 1406 C CA . PRO A 1 182 ? 0.441 8.031 -6.405 1.00 84.44 182 PRO A CA 1
ATOM 1407 C C . PRO A 1 182 ? -0.237 9.192 -7.153 1.00 84.44 182 PRO A C 1
ATOM 1409 O O . PRO A 1 182 ? 0.461 9.982 -7.787 1.00 84.44 182 PRO A O 1
ATOM 1412 N N . ASP A 1 183 ? -1.565 9.338 -7.079 1.00 77.75 183 ASP A N 1
ATOM 1413 C CA . ASP A 1 183 ? -2.347 10.297 -7.877 1.00 77.75 183 ASP A CA 1
ATOM 1414 C C . ASP A 1 183 ? -2.320 11.735 -7.315 1.00 77.75 183 ASP A C 1
ATOM 1416 O O . ASP A 1 183 ? -3.282 12.495 -7.425 1.00 77.75 183 ASP A O 1
ATOM 1420 N N . CYS A 1 184 ? -1.202 12.134 -6.699 1.00 80.12 184 CYS A N 1
ATOM 1421 C CA . CYS A 1 184 ? -0.996 13.455 -6.095 1.00 80.12 184 CYS A CA 1
ATOM 1422 C C . CYS A 1 184 ? -2.137 13.914 -5.163 1.00 80.12 184 CYS A C 1
ATOM 1424 O O . CYS A 1 184 ? -2.472 15.096 -5.059 1.00 80.12 184 CYS A O 1
ATOM 1426 N N . ILE A 1 185 ? -2.737 12.961 -4.460 1.00 69.50 185 ILE A N 1
ATOM 1427 C CA . ILE A 1 185 ? -3.910 13.167 -3.605 1.00 69.50 185 ILE A CA 1
ATOM 1428 C C . ILE A 1 185 ? -3.711 14.216 -2.501 1.00 69.50 185 ILE A C 1
ATOM 1430 O O . ILE A 1 185 ? -4.683 14.772 -1.998 1.00 69.50 185 ILE A O 1
ATOM 1434 N N . ASP A 1 186 ? -2.465 14.489 -2.118 1.00 74.56 186 ASP A N 1
ATOM 1435 C CA . ASP A 1 186 ? -2.116 15.333 -0.981 1.00 74.56 186 ASP A CA 1
ATOM 1436 C C . ASP A 1 186 ? -1.025 16.368 -1.298 1.00 74.56 186 ASP A C 1
ATOM 1438 O O . ASP A 1 186 ? -0.387 16.919 -0.398 1.00 74.56 186 ASP A O 1
ATOM 1442 N N . GLY A 1 187 ? -0.821 16.635 -2.591 1.00 83.06 187 GLY A N 1
ATOM 1443 C CA . GLY A 1 187 ? 0.192 17.559 -3.095 1.00 83.06 187 GLY A CA 1
ATOM 1444 C C . GLY A 1 187 ? 1.560 16.925 -3.351 1.00 83.06 187 GLY A C 1
ATOM 1445 O O . GLY A 1 187 ? 2.418 17.585 -3.937 1.00 83.06 187 GLY A O 1
ATOM 1446 N N . ARG A 1 188 ? 1.787 15.658 -2.979 1.00 89.38 188 ARG A N 1
ATOM 1447 C CA . ARG A 1 188 ? 2.997 14.904 -3.348 1.00 89.38 188 ARG A CA 1
ATOM 1448 C C . ARG A 1 188 ? 2.884 14.360 -4.777 1.00 89.38 188 ARG A C 1
ATOM 1450 O O . ARG A 1 188 ? 2.632 13.178 -4.989 1.00 89.38 188 ARG A O 1
ATOM 1457 N N . CYS A 1 189 ? 3.060 15.220 -5.784 1.00 90.38 189 CYS A N 1
ATOM 1458 C CA . CYS A 1 189 ? 2.973 14.837 -7.202 1.00 90.38 189 CYS A CA 1
ATOM 1459 C C . CYS A 1 189 ? 4.291 14.232 -7.722 1.00 90.38 189 CYS A C 1
ATOM 1461 O O . CYS A 1 189 ? 4.813 14.654 -8.757 1.00 90.38 189 CYS A O 1
ATOM 1463 N N . TYR A 1 190 ? 4.884 13.284 -7.002 1.00 94.75 190 TYR A N 1
ATOM 1464 C CA . TYR A 1 190 ? 6.227 12.791 -7.315 1.00 94.75 190 TYR A CA 1
ATOM 1465 C C . TYR A 1 190 ? 6.271 11.989 -8.627 1.00 94.75 190 TYR A C 1
ATOM 1467 O O . TYR A 1 190 ? 5.259 11.479 -9.109 1.00 94.75 190 TYR A O 1
ATOM 1475 N N . ASP A 1 191 ? 7.451 11.869 -9.239 1.00 95.00 191 ASP A N 1
ATOM 1476 C CA . ASP A 1 191 ? 7.655 10.965 -10.376 1.00 95.00 191 ASP A CA 1
ATOM 1477 C C . ASP A 1 191 ? 7.862 9.527 -9.886 1.00 95.00 191 ASP A C 1
ATOM 1479 O O . ASP A 1 191 ? 8.965 8.982 -9.884 1.00 95.00 191 ASP A O 1
ATOM 1483 N N . ILE A 1 192 ? 6.765 8.919 -9.436 1.00 94.69 192 ILE A N 1
ATOM 1484 C CA . ILE A 1 192 ? 6.751 7.582 -8.833 1.00 94.69 192 ILE A CA 1
ATOM 1485 C C . ILE A 1 192 ? 7.400 6.534 -9.742 1.00 94.69 192 ILE A C 1
ATOM 1487 O O . ILE A 1 192 ? 8.106 5.657 -9.254 1.00 94.69 192 ILE A O 1
ATOM 1491 N N . VAL A 1 193 ? 7.203 6.634 -11.060 1.00 93.06 193 VAL A N 1
ATOM 1492 C CA . VAL A 1 193 ? 7.744 5.664 -12.021 1.00 93.06 193 VAL A CA 1
ATOM 1493 C C . VAL A 1 193 ? 9.265 5.711 -12.043 1.00 93.06 193 VAL A C 1
ATOM 1495 O O . VAL A 1 193 ? 9.911 4.663 -12.038 1.00 93.06 193 VAL A O 1
ATOM 1498 N N . ASN A 1 194 ? 9.852 6.906 -12.088 1.00 95.62 194 ASN A N 1
ATOM 1499 C CA . ASN A 1 194 ? 11.304 7.032 -12.126 1.00 95.62 194 ASN A CA 1
ATOM 1500 C C . ASN A 1 194 ? 11.933 6.846 -10.740 1.00 95.62 194 ASN A C 1
ATOM 1502 O O . ASN A 1 194 ? 12.967 6.192 -10.651 1.00 95.62 194 ASN A O 1
ATOM 1506 N N . ILE A 1 195 ? 11.272 7.274 -9.660 1.00 97.69 195 ILE A N 1
ATOM 1507 C CA . ILE A 1 195 ? 11.701 6.969 -8.285 1.00 97.69 195 ILE A CA 1
ATOM 1508 C C . ILE A 1 195 ? 11.748 5.450 -8.056 1.00 97.69 195 ILE A C 1
ATOM 1510 O O . ILE A 1 195 ? 12.759 4.944 -7.572 1.00 97.69 195 ILE A O 1
ATOM 1514 N N . ALA A 1 196 ? 10.718 4.700 -8.468 1.00 96.00 196 ALA A N 1
ATOM 1515 C CA . ALA A 1 196 ? 10.683 3.238 -8.342 1.00 96.00 196 ALA A CA 1
ATOM 1516 C C . ALA A 1 196 ? 11.779 2.524 -9.152 1.00 96.00 196 ALA A C 1
ATOM 1518 O O . ALA A 1 196 ? 12.252 1.462 -8.754 1.00 96.00 196 ALA A O 1
ATOM 1519 N N . LYS A 1 197 ? 12.190 3.095 -10.293 1.00 95.38 197 LYS A N 1
ATOM 1520 C CA . LYS A 1 197 ? 13.327 2.587 -11.081 1.00 95.38 197 LYS A CA 1
ATOM 1521 C C . LYS A 1 197 ? 14.675 2.910 -10.444 1.00 95.38 197 LYS A C 1
ATOM 1523 O O . LYS A 1 197 ? 15.644 2.211 -10.724 1.00 95.38 197 LYS A O 1
ATOM 1528 N N . SER A 1 198 ? 14.741 3.994 -9.677 1.00 96.25 198 SER A N 1
ATOM 1529 C CA . SER A 1 198 ? 15.975 4.489 -9.080 1.00 96.25 198 SER A CA 1
ATOM 1530 C C . SER A 1 198 ? 16.308 3.830 -7.751 1.00 96.25 198 SER A C 1
ATOM 1532 O O . SER A 1 198 ? 17.487 3.620 -7.517 1.00 96.25 198 SER A O 1
ATOM 1534 N N . CYS A 1 199 ? 15.322 3.509 -6.909 1.00 96.50 199 CYS A N 1
ATOM 1535 C CA . CYS A 1 199 ? 15.530 2.860 -5.608 1.00 96.50 199 CYS A CA 1
ATOM 1536 C C . CYS A 1 199 ? 15.243 1.346 -5.646 1.00 96.50 199 CYS A C 1
ATOM 1538 O O . CYS A 1 199 ? 14.744 0.814 -6.639 1.00 96.50 199 CYS A O 1
ATOM 1540 N N . ASP A 1 200 ? 15.543 0.632 -4.557 1.00 95.25 200 ASP A N 1
ATOM 1541 C CA . ASP A 1 200 ? 15.344 -0.820 -4.491 1.00 95.25 200 ASP A CA 1
ATOM 1542 C C . ASP A 1 200 ? 13.855 -1.201 -4.487 1.00 95.25 200 ASP A C 1
ATOM 1544 O O . ASP A 1 200 ? 13.451 -2.176 -5.133 1.00 95.25 200 ASP A O 1
ATOM 1548 N N . PHE A 1 201 ? 13.046 -0.461 -3.724 1.00 95.19 201 PHE A N 1
ATOM 1549 C CA . PHE A 1 201 ? 11.594 -0.621 -3.610 1.00 95.19 201 PHE A CA 1
ATOM 1550 C C . PHE A 1 201 ? 10.961 0.553 -2.847 1.00 95.19 201 PHE A C 1
ATOM 1552 O O . PHE A 1 201 ? 11.631 1.276 -2.106 1.00 95.19 201 PHE A O 1
ATOM 1559 N N . LEU A 1 202 ? 9.647 0.706 -3.007 1.00 97.00 202 LEU A N 1
ATOM 1560 C CA . LEU A 1 202 ? 8.843 1.728 -2.343 1.00 97.00 202 LEU A CA 1
ATOM 1561 C C . LEU A 1 202 ? 8.174 1.177 -1.085 1.00 97.00 202 LEU A C 1
ATOM 1563 O O . LEU A 1 202 ? 7.652 0.055 -1.084 1.00 97.00 202 LEU A O 1
ATOM 1567 N N . PHE A 1 203 ? 8.118 1.998 -0.044 1.00 96.56 203 PHE A N 1
ATOM 1568 C CA . PHE A 1 203 ? 7.292 1.764 1.132 1.00 96.56 203 PHE A CA 1
ATOM 1569 C C . PHE A 1 203 ? 6.019 2.608 1.022 1.00 96.56 203 PHE A C 1
ATOM 1571 O O . PHE A 1 203 ? 6.057 3.834 1.081 1.00 96.56 203 PHE A O 1
ATOM 1578 N N . VAL A 1 204 ? 4.873 1.964 0.813 1.00 94.62 204 VAL A N 1
ATOM 1579 C CA . VAL A 1 204 ? 3.601 2.671 0.628 1.00 94.62 204 VAL A CA 1
ATOM 1580 C C . VAL A 1 204 ? 2.974 2.913 1.995 1.00 94.62 204 VAL A C 1
ATOM 1582 O O . VAL A 1 204 ? 2.492 1.970 2.631 1.00 94.62 204 VAL A O 1
ATOM 1585 N N . MET A 1 205 ? 2.935 4.169 2.435 1.00 93.25 205 MET A N 1
ATOM 1586 C CA . MET A 1 205 ? 2.372 4.578 3.726 1.00 93.25 205 MET A CA 1
ATOM 1587 C C . MET A 1 205 ? 0.844 4.514 3.700 1.00 93.25 205 MET A C 1
ATOM 1589 O O . MET A 1 205 ? 0.164 5.528 3.584 1.00 93.25 205 MET A O 1
ATOM 1593 N N . SER A 1 206 ? 0.288 3.300 3.751 1.00 90.50 206 SER A N 1
ATOM 1594 C CA . SER A 1 206 ? -1.155 3.034 3.635 1.00 90.50 206 SER A CA 1
ATOM 1595 C C . SER A 1 206 ? -1.883 3.256 4.961 1.00 90.50 206 SER A C 1
ATOM 1597 O O . SER A 1 206 ? -2.541 2.357 5.483 1.00 90.50 206 SER A O 1
ATOM 1599 N N . TYR A 1 207 ? -1.702 4.438 5.536 1.00 90.75 207 TYR A N 1
ATOM 1600 C CA . TYR A 1 207 ? -2.309 4.935 6.767 1.00 90.75 207 TYR A CA 1
ATOM 1601 C C . TYR A 1 207 ? -2.475 6.453 6.666 1.00 90.75 207 TYR A C 1
ATOM 1603 O O . TYR A 1 207 ? -2.068 7.059 5.675 1.00 90.75 207 TYR A O 1
ATOM 1611 N N . ASP A 1 208 ? -3.158 7.050 7.642 1.00 88.50 208 ASP A N 1
ATOM 1612 C CA . ASP A 1 208 ? -3.571 8.457 7.632 1.00 88.50 208 ASP A CA 1
ATOM 1613 C C . ASP A 1 208 ? -4.412 8.793 6.395 1.00 88.50 208 ASP A C 1
ATOM 1615 O O . ASP A 1 208 ? -4.433 9.910 5.889 1.00 88.50 208 ASP A O 1
ATOM 1619 N N . GLU A 1 209 ? -5.166 7.817 5.885 1.00 80.25 209 GLU A N 1
ATOM 1620 C CA . GLU A 1 209 ? -5.931 7.937 4.634 1.00 80.25 209 GLU A CA 1
ATOM 1621 C C . GLU A 1 209 ? -7.064 8.962 4.747 1.00 80.25 209 GLU A C 1
ATOM 1623 O O . GLU A 1 209 ? -7.641 9.438 3.765 1.00 80.25 209 GLU A O 1
ATOM 1628 N N . ARG A 1 210 ? -7.406 9.305 5.987 1.00 73.56 210 ARG A N 1
ATOM 1629 C CA . ARG A 1 210 ? -8.390 10.322 6.319 1.00 73.56 210 ARG A CA 1
ATOM 1630 C C . ARG A 1 210 ? -7.805 11.728 6.262 1.00 73.56 210 ARG A C 1
ATOM 1632 O O . ARG A 1 210 ? -8.589 12.663 6.323 1.00 73.56 210 ARG A O 1
ATOM 1639 N N . SER A 1 211 ? -6.511 11.922 6.035 1.00 66.25 211 SER A N 1
ATOM 1640 C CA . SER A 1 211 ? -5.935 13.255 5.841 1.00 66.25 211 SER A CA 1
ATOM 1641 C C . SER A 1 211 ? -6.323 13.919 4.498 1.00 66.25 211 SER A C 1
ATOM 1643 O O . SER A 1 211 ? -6.085 15.115 4.330 1.00 66.25 211 SER A O 1
ATOM 1645 N N . GLN A 1 212 ? -6.985 13.199 3.568 1.00 64.06 212 GLN A N 1
ATOM 1646 C CA . GLN A 1 212 ? -7.408 13.688 2.234 1.00 64.06 212 GLN A CA 1
ATOM 1647 C C . GLN A 1 212 ? -8.877 13.370 1.849 1.00 64.06 212 GLN A C 1
ATOM 1649 O O . GLN A 1 212 ? -9.177 12.914 0.743 1.00 64.06 212 GLN A O 1
ATOM 1654 N N . ILE A 1 213 ? -9.849 13.613 2.736 1.00 57.94 213 ILE A N 1
ATOM 1655 C CA . ILE A 1 213 ? -11.266 13.282 2.485 1.00 57.94 213 ILE A CA 1
ATOM 1656 C C . ILE A 1 213 ? -12.003 14.393 1.722 1.00 57.94 213 ILE A C 1
ATOM 1658 O O . ILE A 1 213 ? -12.290 15.461 2.261 1.00 57.94 213 ILE A O 1
ATOM 1662 N N . THR A 1 214 ? -12.471 14.093 0.510 1.00 52.19 214 THR A N 1
ATOM 1663 C CA . THR A 1 214 ? -13.392 14.965 -0.257 1.00 52.19 214 THR A CA 1
ATOM 1664 C C . THR A 1 214 ? -14.880 14.691 0.022 1.00 52.19 214 THR A C 1
ATOM 1666 O O . THR A 1 214 ? -15.758 15.428 -0.427 1.00 52.19 214 THR A O 1
ATOM 1669 N N . GLY A 1 215 ? -15.174 13.620 0.767 1.00 57.56 215 GLY A N 1
ATOM 1670 C CA . GLY A 1 215 ? -16.517 13.185 1.152 1.00 57.56 215 GLY A CA 1
ATOM 1671 C C . GLY A 1 215 ? -17.054 13.819 2.448 1.00 57.56 215 GLY A C 1
ATOM 1672 O O . GLY A 1 215 ? -16.548 14.835 2.919 1.00 57.56 215 GLY A O 1
ATOM 1673 N N . PRO A 1 216 ? -18.106 13.234 3.056 1.00 62.03 216 PRO A N 1
ATOM 1674 C CA . PRO A 1 216 ? -18.658 13.749 4.306 1.00 62.03 216 PRO A CA 1
ATOM 1675 C C . PRO A 1 216 ? -17.636 13.652 5.452 1.00 62.03 216 PRO A C 1
ATOM 1677 O O . PRO A 1 216 ? -16.942 12.640 5.583 1.00 62.03 216 PRO A O 1
ATOM 1680 N N . CYS A 1 217 ? -17.590 14.682 6.306 1.00 76.56 217 CYS A N 1
ATOM 1681 C CA . CYS A 1 217 ? -16.771 14.695 7.521 1.00 76.56 217 CYS A CA 1
ATOM 1682 C C . CYS A 1 217 ? -17.339 13.702 8.543 1.00 76.56 217 CYS A C 1
ATOM 1684 O O . CYS A 1 217 ? -18.155 14.057 9.398 1.00 76.56 217 CYS A O 1
ATOM 1686 N N . VAL A 1 218 ? -16.909 12.450 8.443 1.00 84.88 218 VAL A N 1
ATOM 1687 C CA . VAL A 1 218 ? -17.262 11.377 9.376 1.00 84.88 218 VAL A CA 1
ATOM 1688 C C . VAL A 1 218 ? -16.008 10.668 9.870 1.00 84.88 218 VAL A C 1
ATOM 1690 O O . VAL A 1 218 ? -15.021 10.588 9.137 1.00 84.88 218 VAL A O 1
ATOM 1693 N N . ALA A 1 219 ? -16.039 10.147 11.090 1.00 87.69 219 ALA A N 1
ATOM 1694 C CA . ALA A 1 219 ? -14.991 9.262 11.582 1.00 87.69 219 ALA A CA 1
ATOM 1695 C C . ALA A 1 219 ? -14.975 7.971 10.745 1.00 87.69 219 ALA A C 1
ATOM 1697 O O . ALA A 1 219 ? -16.021 7.500 10.286 1.00 87.69 219 ALA A O 1
ATOM 1698 N N . SER A 1 220 ? -13.787 7.433 10.483 1.00 85.81 220 SER A N 1
ATOM 1699 C CA . SER A 1 220 ? -13.594 6.255 9.633 1.00 85.81 220 SER A CA 1
ATOM 1700 C C . SER A 1 220 ? -12.237 5.614 9.911 1.00 85.81 220 SER A C 1
ATOM 1702 O O . SER A 1 220 ? -11.398 6.206 10.591 1.00 85.81 220 SER A O 1
ATOM 1704 N N . ALA A 1 221 ? -12.023 4.424 9.350 1.00 88.06 221 ALA A N 1
ATOM 1705 C CA . ALA A 1 221 ? -10.769 3.687 9.442 1.00 88.06 221 ALA A CA 1
ATOM 1706 C C . ALA A 1 221 ? -9.559 4.538 9.020 1.00 88.06 221 ALA A C 1
ATOM 1708 O O . ALA A 1 221 ? -9.621 5.239 8.011 1.00 88.06 221 ALA A O 1
ATOM 1709 N N . ASN A 1 222 ? -8.480 4.443 9.806 1.00 89.50 222 ASN A N 1
ATOM 1710 C CA . ASN A 1 222 ? -7.197 5.105 9.552 1.00 89.50 222 ASN A CA 1
ATOM 1711 C C . ASN A 1 222 ? -6.492 4.523 8.316 1.00 89.50 222 ASN A C 1
ATOM 1713 O O . ASN A 1 222 ? -6.049 5.234 7.422 1.00 89.50 222 ASN A O 1
ATOM 1717 N N . SER A 1 223 ? -6.437 3.196 8.281 1.00 89.12 223 SER A N 1
ATOM 1718 C CA . SER A 1 223 ? -5.899 2.407 7.186 1.00 89.12 223 SER A CA 1
ATOM 1719 C C . SER A 1 223 ? -7.011 1.471 6.749 1.00 89.12 223 SER A C 1
ATOM 1721 O O . SER A 1 223 ? -7.146 0.357 7.255 1.00 89.12 223 SER A O 1
ATOM 1723 N N . ALA A 1 224 ? -7.931 1.950 5.921 1.00 81.00 224 ALA A N 1
ATOM 1724 C CA . ALA A 1 224 ? -9.016 1.096 5.476 1.00 81.00 224 ALA A CA 1
ATOM 1725 C C . ALA A 1 224 ? -8.425 0.068 4.517 1.00 81.00 224 ALA A C 1
ATOM 1727 O O . ALA A 1 224 ? -7.934 0.431 3.460 1.00 81.00 224 ALA A O 1
ATOM 1728 N N . LEU A 1 225 ? -8.530 -1.226 4.800 1.00 72.81 225 LEU A N 1
ATOM 1729 C CA . LEU A 1 225 ? -8.462 -2.177 3.703 1.00 72.81 225 LEU A CA 1
ATOM 1730 C C . LEU A 1 225 ? -9.836 -2.105 3.044 1.00 72.81 225 LEU A C 1
ATOM 1732 O O . LEU A 1 225 ? -10.717 -2.911 3.352 1.00 72.81 225 LEU A O 1
ATOM 1736 N N . GLU A 1 226 ? -10.026 -1.122 2.154 1.00 57.34 226 GLU A N 1
ATOM 1737 C CA . GLU A 1 226 ? -11.168 -1.035 1.231 1.00 57.34 226 GLU A CA 1
ATOM 1738 C C . GLU A 1 226 ? -11.147 -2.196 0.229 1.00 57.34 226 GLU A C 1
ATOM 1740 O O . GLU A 1 226 ? -11.429 -2.087 -0.956 1.00 57.34 226 GLU A O 1
ATOM 1745 N N . THR A 1 227 ? -10.957 -3.401 0.738 1.00 40.66 227 THR A N 1
ATOM 1746 C CA . THR A 1 227 ? -11.731 -4.493 0.230 1.00 40.66 227 THR A CA 1
ATOM 1747 C C . THR A 1 227 ? -13.183 -4.050 0.191 1.00 40.66 227 THR A C 1
ATOM 1749 O O . THR A 1 227 ? -13.821 -3.744 1.186 1.00 40.66 227 THR A O 1
ATOM 1752 N N . THR A 1 228 ? -13.773 -4.075 -0.980 1.00 40.06 228 THR A N 1
ATOM 1753 C CA . THR A 1 228 ? -15.214 -4.235 -1.096 1.00 40.06 228 THR A CA 1
ATOM 1754 C C . THR A 1 228 ? -15.626 -5.606 -0.506 1.00 40.06 228 THR A C 1
ATOM 1756 O O . THR A 1 228 ? -16.100 -6.490 -1.211 1.00 40.06 228 THR A O 1
ATOM 1759 N N . LEU A 1 229 ? -15.377 -5.852 0.786 1.00 39.53 229 LEU A N 1
ATOM 1760 C CA . LEU A 1 229 ? -15.619 -7.112 1.486 1.00 39.53 229 LEU A CA 1
ATOM 1761 C C . LEU A 1 229 ? -16.472 -6.869 2.723 1.00 39.53 229 LEU A C 1
ATOM 1763 O O . LEU A 1 229 ? -16.128 -7.286 3.810 1.00 39.53 229 LEU A O 1
ATOM 1767 N N . GLY A 1 230 ? -17.639 -6.286 2.537 1.00 37.38 230 GLY A N 1
ATOM 1768 C CA . GLY A 1 230 ? -18.737 -6.474 3.486 1.00 37.38 230 GLY A CA 1
ATOM 1769 C C . GLY A 1 230 ? -20.017 -5.873 2.984 1.00 37.38 230 GLY A C 1
ATOM 1770 O O . GLY A 1 230 ? -21.085 -6.485 2.943 1.00 37.38 230 GLY A O 1
ATOM 1771 N N . ASP A 1 231 ? -19.820 -4.758 2.319 1.00 46.78 231 ASP A N 1
ATOM 1772 C CA . ASP A 1 231 ? -20.436 -4.636 1.037 1.00 46.78 231 ASP A CA 1
ATOM 1773 C C . ASP A 1 231 ? -20.013 -5.777 0.140 1.00 46.78 231 ASP A C 1
ATOM 1775 O O . ASP A 1 231 ? -18.837 -5.988 -0.152 1.00 46.78 231 ASP A O 1
ATOM 1779 N N . LYS A 1 232 ? -21.016 -6.545 -0.273 1.00 42.84 232 LYS A N 1
ATOM 1780 C CA . LYS A 1 232 ? -20.822 -7.471 -1.363 1.00 42.84 232 LYS A CA 1
ATOM 1781 C C . LYS A 1 232 ? -20.099 -6.707 -2.484 1.00 42.84 232 LYS A C 1
ATOM 1783 O O . LYS A 1 232 ? -20.477 -5.565 -2.719 1.00 42.84 232 LYS A O 1
ATOM 1788 N N . PRO A 1 233 ? -19.126 -7.297 -3.181 1.00 44.84 233 PRO A N 1
ATOM 1789 C CA . PRO A 1 233 ? -18.134 -6.580 -4.002 1.00 44.84 233 PRO A CA 1
ATOM 1790 C C . PRO A 1 233 ? -18.647 -5.874 -5.278 1.00 44.84 233 PRO A C 1
ATOM 1792 O O . PRO A 1 233 ? -17.928 -5.554 -6.215 1.00 44.84 233 PRO A O 1
ATOM 1795 N N . TRP A 1 234 ? -19.942 -5.617 -5.287 1.00 56.81 234 TRP A N 1
ATOM 1796 C CA . TRP A 1 234 ? -20.732 -4.845 -6.208 1.00 56.81 234 TRP A CA 1
ATOM 1797 C C . TRP A 1 234 ? -21.440 -3.640 -5.570 1.00 56.81 234 TRP A C 1
ATOM 1799 O O . TRP A 1 234 ? -22.108 -2.879 -6.260 1.00 56.81 234 TRP A O 1
ATOM 1809 N N . ILE A 1 235 ? -21.387 -3.457 -4.256 1.00 55.66 235 ILE A N 1
ATOM 1810 C CA . ILE A 1 235 ? -21.982 -2.279 -3.630 1.00 55.66 235 ILE A CA 1
ATOM 1811 C C . ILE A 1 235 ? -20.989 -1.124 -3.783 1.00 55.66 235 ILE A C 1
ATOM 1813 O O . ILE A 1 235 ? -19.997 -1.020 -3.066 1.00 55.66 235 ILE A O 1
ATOM 1817 N N . THR A 1 236 ? -21.259 -0.268 -4.766 1.00 57.41 236 THR A N 1
ATOM 1818 C CA . THR A 1 236 ? -20.412 0.873 -5.130 1.00 57.41 236 THR A CA 1
ATOM 1819 C C . THR A 1 236 ? -20.682 2.094 -4.237 1.00 57.41 236 THR A C 1
ATOM 1821 O O . THR A 1 236 ? -21.772 2.206 -3.666 1.00 57.41 236 THR A O 1
ATOM 1824 N N . PRO A 1 237 ? -19.759 3.072 -4.145 1.00 49.56 237 PRO A N 1
ATOM 1825 C CA . PRO A 1 237 ? -19.990 4.325 -3.415 1.00 49.56 237 PRO A CA 1
ATOM 1826 C C . PRO A 1 237 ? -21.268 5.071 -3.841 1.00 49.56 237 PRO A C 1
ATOM 1828 O O . PRO A 1 237 ? -21.972 5.620 -2.993 1.00 49.56 237 PRO A O 1
ATOM 1831 N N . ALA A 1 238 ? -21.633 5.012 -5.128 1.00 61.72 238 ALA A N 1
ATOM 1832 C CA . ALA A 1 238 ? -22.886 5.568 -5.646 1.00 61.72 238 ALA A CA 1
ATOM 1833 C C . ALA A 1 238 ? -24.123 4.848 -5.080 1.00 61.72 238 ALA A C 1
ATOM 1835 O O . ALA A 1 238 ? -25.108 5.483 -4.701 1.00 61.72 238 ALA A O 1
ATOM 1836 N N . ILE A 1 239 ? -24.063 3.521 -4.958 1.00 71.56 239 ILE A N 1
ATOM 1837 C CA . ILE A 1 239 ? -25.127 2.727 -4.336 1.00 71.56 239 ILE A CA 1
ATOM 1838 C C . ILE A 1 239 ? -25.233 3.052 -2.842 1.00 71.56 239 ILE A C 1
ATOM 1840 O O . ILE A 1 239 ? -26.343 3.219 -2.336 1.00 71.56 239 ILE A O 1
ATOM 1844 N N . LYS A 1 240 ? -24.104 3.213 -2.140 1.00 52.47 240 LYS A N 1
ATOM 1845 C CA . LYS A 1 240 ? -24.085 3.634 -0.728 1.00 52.47 240 LYS A CA 1
ATOM 1846 C C . LYS A 1 240 ? -24.712 5.013 -0.538 1.00 52.47 240 LYS A C 1
ATOM 1848 O O . LYS A 1 240 ? -25.501 5.207 0.384 1.00 52.47 240 LYS A O 1
ATOM 1853 N N . ASP A 1 241 ? -24.430 5.954 -1.437 1.00 65.69 241 ASP A N 1
ATOM 1854 C CA . ASP A 1 241 ? -25.029 7.289 -1.409 1.00 65.69 241 ASP A CA 1
ATOM 1855 C C . ASP A 1 241 ? -26.550 7.257 -1.600 1.00 65.69 241 ASP A C 1
ATOM 1857 O O . ASP A 1 241 ? -27.307 7.897 -0.865 1.00 65.69 241 ASP A O 1
ATOM 1861 N N . MET A 1 242 ? -27.019 6.416 -2.519 1.00 74.06 242 MET A N 1
ATOM 1862 C CA . MET A 1 242 ? -28.444 6.179 -2.733 1.00 74.06 242 MET A CA 1
ATOM 1863 C C . MET A 1 242 ? -29.115 5.497 -1.529 1.00 74.06 242 MET A C 1
ATOM 1865 O O . MET A 1 242 ? -30.251 5.843 -1.190 1.00 74.06 242 MET A O 1
ATOM 1869 N N . ILE A 1 243 ? -28.425 4.576 -0.844 1.00 69.75 243 ILE A N 1
ATOM 1870 C CA . ILE A 1 243 ? -28.900 3.954 0.404 1.00 69.75 243 ILE A CA 1
ATOM 1871 C C . ILE A 1 243 ? -29.069 5.014 1.500 1.00 69.75 243 ILE A C 1
ATOM 1873 O O . ILE A 1 243 ? -30.119 5.038 2.151 1.00 69.75 243 ILE A O 1
ATOM 1877 N N . ARG A 1 244 ? -28.098 5.923 1.663 1.00 67.75 244 ARG A N 1
ATOM 1878 C CA . ARG A 1 244 ? -28.166 7.031 2.635 1.00 67.75 244 ARG A CA 1
ATOM 1879 C C . ARG A 1 244 ? -29.326 7.983 2.340 1.00 67.75 244 ARG A C 1
ATOM 1881 O O . ARG A 1 244 ? -30.148 8.228 3.223 1.00 67.75 244 ARG A O 1
ATOM 1888 N N . LYS A 1 245 ? -29.467 8.439 1.088 1.00 77.94 245 LYS A N 1
ATOM 1889 C CA . LYS A 1 245 ? -30.575 9.311 0.639 1.00 77.94 245 LYS A CA 1
ATOM 1890 C C . LYS A 1 245 ? -31.944 8.668 0.867 1.00 77.94 245 LYS A C 1
ATOM 1892 O O . LYS A 1 245 ? -32.876 9.317 1.339 1.00 77.94 245 LYS A O 1
ATOM 1897 N N . ARG A 1 246 ? -32.068 7.365 0.591 1.00 89.12 246 ARG A N 1
ATOM 1898 C CA . ARG A 1 246 ? -33.279 6.591 0.898 1.00 89.12 246 ARG A CA 1
ATOM 1899 C C . ARG A 1 246 ? -33.565 6.581 2.402 1.00 89.12 246 ARG A C 1
ATOM 1901 O O . ARG A 1 246 ? -34.710 6.770 2.799 1.00 89.12 246 ARG A O 1
ATOM 1908 N N . GLN A 1 247 ? -32.556 6.333 3.237 1.00 67.31 247 GLN A N 1
ATOM 1909 C CA . GLN A 1 247 ? -32.735 6.234 4.687 1.00 67.31 247 GLN A CA 1
ATOM 1910 C C . GLN A 1 247 ? -33.123 7.584 5.309 1.00 67.31 247 GLN A C 1
ATOM 1912 O O . GLN A 1 247 ? -33.953 7.610 6.213 1.00 67.31 247 GLN A O 1
ATOM 1917 N N . GLN A 1 248 ? -32.605 8.700 4.789 1.00 73.88 248 GLN A N 1
ATOM 1918 C CA . GLN A 1 248 ? -33.031 10.051 5.177 1.00 73.88 248 GLN A CA 1
ATOM 1919 C C . GLN A 1 248 ? -34.510 10.301 4.839 1.00 73.88 248 GLN A C 1
ATOM 1921 O O . GLN A 1 248 ? -35.275 10.673 5.725 1.00 73.88 248 GLN A O 1
ATOM 1926 N N . ALA A 1 249 ? -34.950 9.989 3.612 1.00 77.06 249 ALA A N 1
ATOM 1927 C CA . ALA A 1 249 ? -36.354 10.140 3.205 1.00 77.06 249 ALA A CA 1
ATOM 1928 C C . ALA A 1 249 ? -37.332 9.308 4.065 1.00 77.06 249 ALA A C 1
ATOM 1930 O O . ALA A 1 249 ? -38.440 9.753 4.359 1.00 77.06 249 ALA A O 1
ATOM 1931 N N . PHE A 1 250 ? -36.903 8.126 4.529 1.00 71.88 250 PHE A N 1
ATOM 1932 C CA . PHE A 1 250 ? -37.680 7.305 5.467 1.00 71.88 250 PHE A CA 1
ATOM 1933 C C . PHE A 1 250 ? -37.892 8.005 6.818 1.00 71.88 250 PHE A C 1
ATOM 1935 O O . PHE A 1 250 ? -39.007 8.049 7.333 1.00 71.88 250 PHE A O 1
ATOM 1942 N N . HIS A 1 251 ? -36.828 8.577 7.388 1.00 66.94 251 HIS A N 1
ATOM 1943 C CA . HIS A 1 251 ? -36.875 9.241 8.693 1.00 66.94 251 HIS A CA 1
ATOM 1944 C C . HIS A 1 251 ? -37.615 10.582 8.655 1.00 66.94 251 HIS A C 1
ATOM 1946 O O . HIS A 1 251 ? -38.281 10.932 9.626 1.00 66.94 251 HIS A O 1
ATOM 1952 N N . SER A 1 252 ? -37.556 11.292 7.528 1.00 79.81 252 SER A N 1
ATOM 1953 C CA . SER A 1 252 ? -38.295 12.538 7.293 1.00 79.81 252 SER A CA 1
ATOM 1954 C C . SER A 1 252 ? -39.776 12.327 6.935 1.00 79.81 252 SER A C 1
ATOM 1956 O O . SER A 1 252 ? -40.449 13.295 6.598 1.00 79.81 252 SER A O 1
ATOM 1958 N N . ARG A 1 253 ? -40.291 11.085 6.982 1.00 74.56 253 ARG A N 1
ATOM 1959 C CA . ARG A 1 253 ? -41.681 10.700 6.646 1.00 74.56 253 ARG A CA 1
ATOM 1960 C C . ARG A 1 253 ? -42.151 11.140 5.247 1.00 74.56 253 ARG A C 1
ATOM 1962 O O . ARG A 1 253 ? -43.341 11.341 5.026 1.00 74.56 253 ARG A O 1
ATOM 1969 N N . THR A 1 254 ? -41.239 11.249 4.277 1.00 80.44 254 THR A N 1
ATOM 1970 C CA . THR A 1 254 ? -41.572 11.611 2.887 1.00 80.44 254 THR A CA 1
ATOM 1971 C C . THR A 1 254 ? -41.790 10.359 2.034 1.00 80.44 254 THR A C 1
ATOM 1973 O O . THR A 1 254 ? -40.885 9.837 1.377 1.00 80.44 254 THR A O 1
ATOM 1976 N N . GLU A 1 255 ? -43.021 9.848 2.056 1.00 77.56 255 GLU A N 1
ATOM 1977 C CA . GLU A 1 255 ? -43.341 8.495 1.583 1.00 77.56 255 GLU A CA 1
ATOM 1978 C C . GLU A 1 255 ? -43.056 8.265 0.084 1.00 77.56 255 GLU A C 1
ATOM 1980 O O . GLU A 1 255 ? -42.442 7.260 -0.287 1.00 77.56 255 GLU A O 1
ATOM 1985 N N . ASP A 1 256 ? -43.406 9.217 -0.784 1.00 85.81 256 ASP A N 1
ATOM 1986 C CA . ASP A 1 256 ? -43.200 9.094 -2.237 1.00 85.81 256 ASP A CA 1
ATOM 1987 C C . ASP A 1 256 ? -41.723 9.162 -2.640 1.00 85.81 256 ASP A C 1
ATOM 1989 O O . ASP A 1 256 ? -41.260 8.463 -3.549 1.00 85.81 256 ASP A O 1
ATOM 1993 N N . VAL A 1 257 ? -40.943 9.986 -1.939 1.00 82.06 257 VAL A N 1
ATOM 1994 C CA . VAL A 1 257 ? -39.497 10.109 -2.157 1.00 82.06 257 VAL A CA 1
ATOM 1995 C C . VAL A 1 257 ? -38.795 8.834 -1.693 1.00 82.06 257 VAL A C 1
ATOM 1997 O O . VAL A 1 257 ? -37.961 8.291 -2.424 1.00 82.06 257 VAL A O 1
ATOM 2000 N N . TRP A 1 258 ? -39.190 8.286 -0.541 1.00 86.38 258 TRP A N 1
ATOM 2001 C CA . TRP A 1 258 ? -38.667 7.016 -0.048 1.00 86.38 258 TRP A CA 1
ATOM 2002 C C . TRP A 1 258 ? -38.979 5.843 -0.986 1.00 86.38 258 TRP A C 1
ATOM 2004 O O . TRP A 1 258 ? -38.064 5.085 -1.319 1.00 86.38 258 TRP A O 1
ATOM 2014 N N . LYS A 1 259 ? -40.226 5.705 -1.469 1.00 84.56 259 LYS A N 1
ATOM 2015 C CA . LYS A 1 259 ? -40.624 4.634 -2.408 1.00 84.56 259 LYS A CA 1
ATOM 2016 C C . LYS A 1 259 ? -39.768 4.661 -3.678 1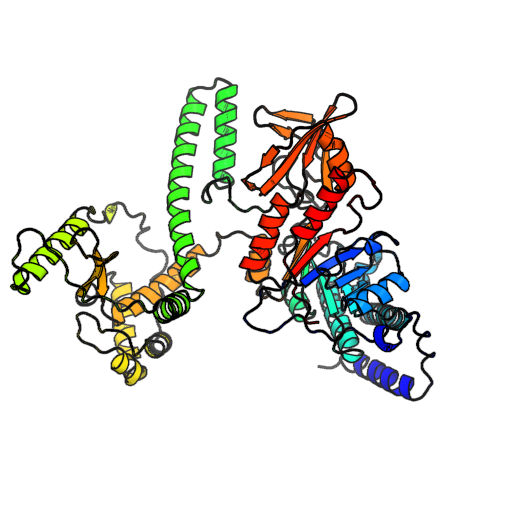.00 84.56 259 LYS A C 1
ATOM 2018 O O . LYS A 1 259 ? -39.238 3.625 -4.094 1.00 84.56 259 LYS A O 1
ATOM 2023 N N . ARG A 1 260 ? -39.548 5.849 -4.254 1.00 87.50 260 ARG A N 1
ATOM 2024 C CA . ARG A 1 260 ? -38.690 6.031 -5.440 1.00 87.50 260 ARG A CA 1
ATOM 2025 C C . ARG A 1 260 ? -37.232 5.657 -5.168 1.00 87.50 260 ARG A C 1
ATOM 2027 O O . ARG A 1 260 ? -36.638 4.911 -5.949 1.00 87.50 260 ARG A O 1
ATOM 2034 N N . LEU A 1 261 ? -36.662 6.112 -4.051 1.00 82.56 261 LEU A N 1
ATOM 2035 C CA . LEU A 1 261 ? -35.267 5.828 -3.694 1.00 82.56 261 LEU A CA 1
ATOM 2036 C C . LEU A 1 261 ? -35.047 4.357 -3.298 1.00 82.56 261 LEU A C 1
ATOM 2038 O O . LEU A 1 261 ? -34.025 3.778 -3.662 1.00 82.56 261 LEU A O 1
ATOM 2042 N N . ARG A 1 262 ? -36.017 3.708 -2.637 1.00 86.00 262 ARG A N 1
ATOM 2043 C CA . ARG A 1 262 ? -35.986 2.269 -2.316 1.00 86.00 262 ARG A CA 1
ATOM 2044 C C . ARG A 1 262 ? -35.907 1.425 -3.583 1.00 86.00 262 ARG A C 1
ATOM 2046 O O . ARG A 1 262 ? -35.045 0.552 -3.676 1.00 86.00 262 ARG A O 1
ATOM 2053 N N . ASN A 1 263 ? -36.771 1.707 -4.556 1.00 85.25 263 ASN A N 1
ATOM 2054 C CA . ASN A 1 263 ? -36.810 0.971 -5.819 1.00 85.25 263 ASN A CA 1
ATOM 2055 C C . ASN A 1 263 ? -35.541 1.183 -6.649 1.00 85.25 263 ASN A C 1
ATOM 2057 O O . ASN A 1 263 ? -35.120 0.274 -7.363 1.00 85.25 263 ASN A O 1
ATOM 2061 N N . LYS A 1 264 ? -34.921 2.361 -6.539 1.00 82.81 264 LYS A N 1
ATOM 2062 C CA . LYS A 1 264 ? -33.662 2.683 -7.214 1.00 82.81 264 LYS A CA 1
ATOM 2063 C C . LYS A 1 264 ? -32.474 1.932 -6.598 1.00 82.81 264 LYS A C 1
ATOM 2065 O O . LYS A 1 264 ? -31.800 1.196 -7.306 1.00 82.81 264 LYS A O 1
ATOM 2070 N N . VAL A 1 265 ? -32.324 1.967 -5.272 1.00 76.94 265 VAL A N 1
ATOM 2071 C CA . VAL A 1 265 ? -31.281 1.219 -4.539 1.00 76.94 265 VAL A CA 1
ATOM 2072 C C . VAL A 1 265 ? -31.326 -0.287 -4.824 1.00 76.94 265 VAL A C 1
ATOM 2074 O O . VAL A 1 265 ? -30.293 -0.904 -5.070 1.00 76.94 265 VAL A O 1
ATOM 2077 N N . ILE A 1 266 ? -32.516 -0.900 -4.820 1.00 78.25 266 ILE A N 1
ATOM 2078 C CA . ILE A 1 266 ? -32.669 -2.341 -5.096 1.00 78.25 266 ILE A CA 1
ATOM 2079 C C . ILE A 1 266 ? -32.196 -2.689 -6.514 1.00 78.25 266 ILE A C 1
ATOM 2081 O O . ILE A 1 266 ? -31.562 -3.727 -6.721 1.00 78.25 266 ILE A O 1
ATOM 2085 N N . ARG A 1 267 ? -32.495 -1.821 -7.487 1.00 80.19 267 ARG A N 1
ATOM 2086 C CA . ARG A 1 267 ? -32.115 -2.003 -8.891 1.00 80.19 267 ARG A CA 1
ATOM 2087 C C . ARG A 1 267 ? -30.599 -1.944 -9.059 1.00 80.19 267 ARG A C 1
ATOM 2089 O O . ARG A 1 267 ? -30.021 -2.850 -9.659 1.00 80.19 267 ARG A O 1
ATOM 2096 N N . ASP A 1 268 ? -29.973 -0.946 -8.446 1.00 80.81 268 ASP A N 1
ATOM 2097 C CA . ASP A 1 268 ? -28.545 -0.681 -8.607 1.00 80.81 268 ASP A CA 1
ATOM 2098 C C . ASP A 1 268 ? -27.688 -1.771 -7.927 1.00 80.81 268 ASP A C 1
ATOM 2100 O O . ASP A 1 268 ? -26.727 -2.266 -8.518 1.00 80.81 268 ASP A O 1
ATOM 2104 N N . ILE A 1 269 ? -28.104 -2.273 -6.753 1.00 64.19 269 ILE A N 1
ATOM 2105 C CA . ILE A 1 269 ? -27.456 -3.416 -6.072 1.00 64.19 269 ILE A CA 1
ATOM 2106 C C . ILE A 1 269 ? -27.508 -4.695 -6.921 1.00 64.19 269 ILE A C 1
ATOM 2108 O O . ILE A 1 269 ? -26.539 -5.459 -6.966 1.00 64.19 269 ILE A O 1
ATOM 2112 N N . LYS A 1 270 ? -28.641 -4.967 -7.580 1.00 73.31 270 LYS A N 1
ATOM 2113 C CA . LYS A 1 270 ? -28.836 -6.187 -8.381 1.00 73.31 270 LYS A CA 1
ATOM 2114 C C . LYS A 1 270 ? -27.975 -6.171 -9.646 1.00 73.31 270 LYS A C 1
ATOM 2116 O O . LYS A 1 270 ? -27.410 -7.204 -10.007 1.00 73.31 270 LYS A O 1
ATOM 2121 N N . LEU A 1 271 ? -27.856 -5.005 -10.283 1.00 65.94 271 LEU A N 1
ATOM 2122 C CA . LEU A 1 271 ? -27.028 -4.801 -11.472 1.00 65.94 271 LEU A CA 1
ATOM 2123 C C . LEU A 1 271 ? -25.549 -4.984 -11.163 1.00 65.94 271 LEU A C 1
ATOM 2125 O O . LEU A 1 271 ? -24.857 -5.738 -11.848 1.00 65.94 271 LEU A O 1
ATOM 2129 N N . ALA A 1 272 ? -25.079 -4.362 -10.091 1.00 64.75 272 ALA A N 1
ATOM 2130 C CA . ALA A 1 272 ? -23.680 -4.461 -9.754 1.00 64.75 272 ALA A CA 1
ATOM 2131 C C . ALA A 1 272 ? -23.312 -5.898 -9.312 1.00 64.75 272 ALA A C 1
ATOM 2133 O O . ALA A 1 272 ? -22.235 -6.385 -9.657 1.00 64.75 272 ALA A O 1
ATOM 2134 N N . LYS A 1 273 ? -24.207 -6.630 -8.617 1.00 52.19 273 LYS A N 1
ATOM 2135 C CA . LYS A 1 273 ? -23.975 -8.028 -8.174 1.00 52.19 273 LYS A CA 1
ATOM 2136 C C . LYS A 1 273 ? -23.623 -8.975 -9.298 1.00 52.19 273 LYS A C 1
ATOM 2138 O O . LYS A 1 273 ? -22.768 -9.845 -9.144 1.00 52.19 273 LYS A O 1
ATOM 2143 N N . LYS A 1 274 ? -24.319 -8.814 -10.416 1.00 61.84 274 LYS A N 1
ATOM 2144 C CA . LYS A 1 274 ? -24.125 -9.633 -11.604 1.00 61.84 274 LYS A CA 1
ATOM 2145 C C . LYS A 1 274 ? -22.762 -9.363 -12.249 1.00 61.84 274 LYS A C 1
ATOM 2147 O O . LYS A 1 274 ? -22.149 -10.300 -12.741 1.00 61.84 274 LYS A O 1
ATOM 2152 N N . LYS A 1 275 ? -22.292 -8.114 -12.194 1.00 62.81 275 LYS A N 1
ATOM 2153 C CA . LYS A 1 275 ? -21.006 -7.676 -12.749 1.00 62.81 275 LYS A CA 1
ATOM 2154 C C . LYS A 1 275 ? -19.824 -8.310 -12.003 1.00 62.81 275 LYS A C 1
ATOM 2156 O O . LYS A 1 275 ? -19.009 -8.983 -12.611 1.00 62.81 275 LYS A O 1
ATOM 2161 N N . HIS A 1 276 ? -19.819 -8.244 -10.675 1.00 48.69 276 HIS A N 1
ATOM 2162 C CA . HIS A 1 276 ? -18.687 -8.715 -9.875 1.00 48.69 276 HIS A CA 1
ATOM 2163 C C . HIS A 1 276 ? -18.328 -10.218 -10.015 1.00 48.69 276 HIS A C 1
ATOM 2165 O O . HIS A 1 276 ? -17.154 -10.582 -10.042 1.00 48.69 276 HIS A O 1
ATOM 2171 N N . TYR A 1 277 ? -19.307 -11.133 -10.051 1.00 46.19 277 TYR A N 1
ATOM 2172 C CA . TYR A 1 277 ? -19.008 -12.579 -10.079 1.00 46.19 277 TYR A CA 1
ATOM 2173 C C . TYR A 1 277 ? -18.410 -13.062 -11.407 1.00 46.19 277 TYR A C 1
ATOM 2175 O O . TYR A 1 277 ? -17.755 -14.104 -11.429 1.00 46.19 277 TYR A O 1
ATOM 2183 N N . VAL A 1 278 ? -18.624 -12.314 -12.491 1.00 54.75 278 VAL A N 1
ATOM 2184 C CA . VAL A 1 278 ? -18.021 -12.596 -13.799 1.00 54.75 278 VAL A CA 1
ATOM 2185 C C . VAL A 1 278 ? -16.517 -12.304 -13.754 1.00 54.75 278 VAL A C 1
ATOM 2187 O O . VAL A 1 278 ? -15.723 -13.131 -14.203 1.00 54.75 278 VAL A O 1
ATOM 2190 N N . ASP A 1 279 ? -16.125 -11.228 -13.071 1.00 50.94 279 ASP A N 1
ATOM 2191 C CA . ASP A 1 279 ? -14.735 -10.766 -12.984 1.00 50.94 279 ASP A CA 1
ATOM 2192 C C . ASP A 1 279 ? -13.859 -11.684 -12.090 1.00 50.94 279 ASP A C 1
ATOM 2194 O O . ASP A 1 279 ? -12.729 -12.035 -12.437 1.00 50.94 279 ASP A O 1
ATOM 2198 N N . LYS A 1 280 ? -14.394 -12.192 -10.966 1.00 40.03 280 LYS A N 1
ATOM 2199 C CA . LYS A 1 280 ? -13.661 -13.054 -10.003 1.00 40.03 280 LYS A CA 1
ATOM 2200 C C . LYS A 1 280 ? -13.257 -14.436 -10.553 1.00 40.03 280 LYS A C 1
ATOM 2202 O O . LYS A 1 280 ? -12.282 -15.032 -10.097 1.00 40.03 280 LYS A O 1
ATOM 2207 N N . ILE A 1 281 ? -13.992 -14.968 -11.530 1.00 48.00 281 ILE A N 1
ATOM 2208 C CA . ILE A 1 281 ? -13.743 -16.289 -12.141 1.00 48.00 281 ILE A CA 1
ATOM 2209 C C . ILE A 1 281 ? -12.671 -16.211 -13.246 1.00 48.00 281 ILE A C 1
ATOM 2211 O O . ILE A 1 281 ? -12.041 -17.222 -13.573 1.00 48.00 281 ILE A O 1
ATOM 2215 N N . GLN A 1 282 ? -12.411 -15.021 -13.795 1.00 50.12 282 GLN A N 1
ATOM 2216 C CA . GLN A 1 282 ? -11.338 -14.797 -14.768 1.00 50.12 282 GLN A CA 1
ATOM 2217 C C . GLN A 1 282 ? -9.940 -14.735 -14.115 1.00 50.12 282 GLN A C 1
ATOM 2219 O O . GLN A 1 282 ? -8.990 -15.207 -14.735 1.00 50.12 282 GLN A O 1
ATOM 2224 N N . GLN A 1 283 ? -9.805 -14.288 -12.855 1.00 41.41 283 GLN A N 1
ATOM 2225 C CA . GLN A 1 283 ? -8.506 -14.181 -12.151 1.00 41.41 283 GLN A CA 1
ATOM 2226 C C . GLN A 1 283 ? -7.917 -15.520 -11.643 1.00 41.41 283 GLN A C 1
ATOM 2228 O O . GLN A 1 283 ? -6.703 -15.693 -11.628 1.00 41.41 283 GLN A O 1
ATOM 2233 N N . LEU A 1 284 ? -8.737 -16.515 -11.282 1.00 40.22 284 LEU A N 1
ATOM 2234 C CA . LEU A 1 284 ? -8.289 -17.813 -10.721 1.00 40.22 284 LEU A CA 1
ATOM 2235 C C . LEU A 1 284 ? -7.667 -18.788 -11.748 1.00 40.22 284 LEU A C 1
ATOM 2237 O O . LEU A 1 284 ? -7.323 -19.920 -11.412 1.00 40.22 284 LEU A O 1
ATOM 2241 N N . LYS A 1 285 ? -7.550 -18.377 -13.015 1.00 44.97 285 LYS A N 1
ATOM 2242 C CA . LYS A 1 285 ? -6.993 -19.176 -14.123 1.00 44.97 285 LYS A CA 1
ATOM 2243 C C . LYS A 1 285 ? -5.497 -18.923 -14.375 1.00 44.97 285 LYS A C 1
ATOM 2245 O O . LYS A 1 285 ? -4.953 -19.524 -15.301 1.00 44.97 285 LYS A O 1
ATOM 2250 N N . VAL A 1 286 ? -4.862 -18.033 -13.603 1.00 47.75 286 VAL A N 1
ATOM 2251 C CA . VAL A 1 286 ? -3.509 -17.508 -13.880 1.00 47.75 286 VAL A CA 1
ATOM 2252 C C . VAL A 1 286 ? -2.408 -18.156 -13.013 1.00 47.75 286 VAL A C 1
ATOM 2254 O O . VAL A 1 286 ? -1.316 -18.392 -13.518 1.00 47.75 286 VAL A O 1
ATOM 2257 N N . GLU A 1 287 ? -2.687 -18.569 -11.773 1.00 46.50 287 GLU A N 1
ATOM 2258 C CA . GLU A 1 287 ? -1.832 -19.503 -11.006 1.00 46.50 287 GLU A CA 1
ATOM 2259 C C . GLU A 1 287 ? -2.206 -20.935 -11.395 1.00 46.50 287 GLU A C 1
ATOM 2261 O O . GLU A 1 287 ? -3.353 -21.136 -11.761 1.00 46.50 287 GLU A O 1
ATOM 2266 N N . ASN A 1 288 ? -1.285 -21.912 -11.426 1.00 49.97 288 ASN A N 1
ATOM 2267 C CA . ASN A 1 288 ? -1.468 -23.153 -12.207 1.00 49.97 288 ASN A CA 1
ATOM 2268 C C . ASN A 1 288 ? -1.977 -24.374 -11.389 1.00 49.97 288 ASN A C 1
ATOM 2270 O O . ASN A 1 288 ? -1.179 -25.230 -10.991 1.00 49.97 288 ASN A O 1
ATOM 2274 N N . PRO A 1 289 ? -3.303 -24.545 -11.205 1.00 51.22 289 PRO A N 1
ATOM 2275 C CA . PRO A 1 289 ? -3.918 -25.660 -10.485 1.00 51.22 289 PRO A CA 1
ATOM 2276 C C . PRO A 1 289 ? -3.827 -26.993 -11.233 1.00 51.22 289 PRO A C 1
ATOM 2278 O O . PRO A 1 289 ? -4.101 -28.038 -10.647 1.00 51.22 289 PRO A O 1
ATOM 2281 N N . ALA A 1 290 ? -3.447 -27.002 -12.514 1.00 45.53 290 ALA A N 1
ATOM 2282 C CA . ALA A 1 290 ? -3.371 -28.232 -13.296 1.00 45.53 290 ALA A CA 1
ATOM 2283 C C . ALA A 1 290 ? -2.172 -29.101 -12.889 1.00 45.53 290 ALA A C 1
ATOM 2285 O O . ALA A 1 290 ? -2.293 -30.325 -12.878 1.00 45.53 290 ALA A O 1
ATOM 2286 N N . THR A 1 291 ? -1.041 -28.489 -12.526 1.00 54.84 291 THR A N 1
ATOM 2287 C CA . THR A 1 291 ? 0.147 -29.207 -12.035 1.00 54.84 291 THR A CA 1
ATOM 2288 C C . THR A 1 291 ? -0.122 -29.809 -10.659 1.00 54.84 291 THR A C 1
ATOM 2290 O O . THR A 1 291 ? 0.095 -30.997 -10.454 1.00 54.84 291 THR A O 1
ATOM 2293 N N . TRP A 1 292 ? -0.708 -29.023 -9.754 1.00 57.19 292 TRP A N 1
ATOM 2294 C CA . TRP A 1 292 ? -1.110 -29.471 -8.419 1.00 57.19 292 TRP A CA 1
ATOM 2295 C C . TRP A 1 292 ? -2.106 -30.636 -8.472 1.00 57.19 292 TRP A C 1
ATOM 2297 O O . TRP A 1 292 ? -1.893 -31.673 -7.847 1.00 57.19 292 TRP A O 1
ATOM 2307 N N . TYR A 1 293 ? -3.154 -30.516 -9.295 1.00 55.25 293 TYR A N 1
ATOM 2308 C CA . TYR A 1 293 ? -4.167 -31.564 -9.438 1.00 55.25 293 TYR A CA 1
ATOM 2309 C C . TYR A 1 293 ? -3.624 -32.833 -10.117 1.00 55.25 293 TYR A C 1
ATOM 2311 O O . TYR A 1 293 ? -4.196 -33.912 -9.966 1.00 55.25 293 TYR A O 1
ATOM 2319 N N . LYS A 1 294 ? -2.526 -32.715 -10.874 1.00 58.06 294 LYS A N 1
ATOM 2320 C CA . LYS A 1 294 ? -1.822 -33.841 -11.495 1.00 58.06 294 LYS A CA 1
ATOM 2321 C C . LYS A 1 294 ? -0.923 -34.564 -10.484 1.00 58.06 294 LYS A C 1
ATOM 2323 O O . LYS A 1 294 ? -1.027 -35.778 -10.389 1.00 58.06 294 LYS A O 1
ATOM 2328 N N . GLU A 1 295 ? -0.125 -33.838 -9.701 1.00 55.97 295 GLU A N 1
ATOM 2329 C CA . GLU A 1 295 ? 0.737 -34.380 -8.630 1.00 55.97 295 GLU A CA 1
ATOM 2330 C C . GLU A 1 295 ? -0.083 -35.092 -7.541 1.00 55.97 295 GLU A C 1
ATOM 2332 O O . GLU A 1 295 ? 0.229 -36.219 -7.161 1.00 55.97 295 GLU A O 1
ATOM 2337 N N . LEU A 1 296 ? -1.201 -34.491 -7.114 1.00 58.69 296 LEU A N 1
ATOM 2338 C CA . LEU A 1 296 ? -2.113 -35.092 -6.133 1.00 58.69 296 LEU A CA 1
ATOM 2339 C C . LEU A 1 296 ? -2.683 -36.435 -6.590 1.00 58.69 296 LEU A C 1
ATOM 2341 O O . LEU A 1 296 ? -2.764 -37.376 -5.807 1.00 58.69 296 LEU A O 1
ATOM 2345 N N . LYS A 1 297 ? -3.068 -36.543 -7.864 1.00 57.50 297 LYS A N 1
ATOM 2346 C CA . LYS A 1 297 ? -3.597 -37.797 -8.417 1.00 57.50 297 LYS A CA 1
ATOM 2347 C C . LYS A 1 297 ? -2.543 -38.897 -8.473 1.00 57.50 297 LYS A C 1
ATOM 2349 O O . LYS A 1 297 ? -2.885 -40.053 -8.238 1.00 57.50 297 LYS A O 1
ATOM 2354 N N . THR A 1 298 ? -1.293 -38.530 -8.752 1.00 54.91 298 THR A N 1
ATOM 2355 C CA . THR A 1 298 ? -0.150 -39.450 -8.771 1.00 54.91 298 THR A CA 1
ATOM 2356 C C . THR A 1 298 ? 0.196 -39.935 -7.362 1.00 54.91 298 THR A C 1
ATOM 2358 O O . THR A 1 298 ? 0.341 -41.134 -7.155 1.00 54.91 298 THR A O 1
ATOM 2361 N N . MET A 1 299 ? 0.263 -39.035 -6.374 1.00 45.84 299 MET A N 1
ATOM 2362 C CA . MET A 1 299 ? 0.617 -39.387 -4.990 1.00 45.84 299 MET A CA 1
ATOM 2363 C C . MET A 1 299 ? -0.459 -40.208 -4.274 1.00 45.84 299 MET A C 1
ATOM 2365 O O . MET A 1 299 ? -0.136 -41.087 -3.483 1.00 45.84 299 MET A O 1
ATOM 2369 N N . CYS A 1 300 ? -1.737 -39.960 -4.562 1.00 57.41 300 CYS A N 1
ATOM 2370 C CA . CYS A 1 300 ? -2.839 -40.722 -3.972 1.00 57.41 300 CYS A CA 1
ATOM 2371 C C . CYS A 1 300 ? -3.101 -42.063 -4.681 1.00 57.41 300 CYS A C 1
ATOM 2373 O O . CYS A 1 300 ? -4.095 -42.717 -4.373 1.00 57.41 300 CYS A O 1
ATOM 2375 N N . ASN A 1 301 ? -2.255 -42.448 -5.647 1.00 45.59 301 ASN A N 1
ATOM 2376 C CA . ASN A 1 301 ? -2.377 -43.664 -6.454 1.00 45.59 301 ASN A CA 1
ATOM 2377 C C . ASN A 1 301 ? -3.805 -43.882 -6.995 1.00 45.59 301 ASN A C 1
ATOM 2379 O O . ASN A 1 301 ? -4.313 -45.004 -7.058 1.00 45.59 301 ASN A O 1
ATOM 2383 N N . ILE A 1 302 ? -4.482 -42.781 -7.351 1.00 58.91 302 ILE A N 1
ATOM 2384 C CA . ILE A 1 302 ? -5.861 -42.808 -7.837 1.00 58.91 302 ILE A CA 1
ATOM 2385 C C . ILE A 1 302 ? -5.813 -43.298 -9.280 1.00 58.91 302 ILE A C 1
ATOM 2387 O O . ILE A 1 302 ? -5.725 -42.515 -10.231 1.00 58.91 302 ILE A O 1
ATOM 2391 N N . VAL A 1 303 ? -5.870 -44.616 -9.443 1.00 56.66 303 VAL A N 1
ATOM 2392 C CA . VAL A 1 303 ? -6.133 -45.244 -10.734 1.00 56.66 303 VAL A CA 1
ATOM 2393 C C . VAL A 1 303 ? -7.547 -44.839 -11.124 1.00 56.66 303 VAL A C 1
ATOM 2395 O O . VAL A 1 303 ? -8.501 -45.137 -10.409 1.00 56.66 303 VAL A O 1
ATOM 2398 N N . LYS A 1 304 ? -7.697 -44.100 -12.231 1.00 56.19 304 LYS A N 1
ATOM 2399 C CA . LYS A 1 304 ? -9.027 -43.790 -12.766 1.00 56.19 304 LYS A CA 1
ATOM 2400 C C . LYS A 1 304 ? -9.725 -45.124 -13.056 1.00 56.19 304 LYS A C 1
ATOM 2402 O O . LYS A 1 304 ? -9.244 -45.835 -13.940 1.00 56.19 304 LYS A O 1
ATOM 2407 N N . PRO A 1 305 ? -10.839 -45.455 -12.378 1.00 56.00 305 PRO A N 1
ATOM 2408 C CA . PRO A 1 305 ? -11.650 -46.576 -12.812 1.00 56.00 305 PRO A CA 1
ATOM 2409 C C . PRO A 1 305 ? -12.115 -46.312 -14.252 1.00 56.00 305 PRO A C 1
ATOM 2411 O O . PRO A 1 305 ? -12.271 -45.140 -14.633 1.00 56.00 305 PRO A O 1
ATOM 2414 N N . PRO A 1 306 ? -12.324 -47.360 -15.067 1.00 57.56 306 PRO A N 1
ATOM 2415 C CA . PRO A 1 306 ? -12.928 -47.198 -16.379 1.00 57.56 306 PRO A CA 1
ATOM 2416 C C . PRO A 1 306 ? -14.239 -46.427 -16.224 1.00 57.56 306 PRO A C 1
ATOM 2418 O O . PRO A 1 306 ? -15.104 -46.756 -15.414 1.00 57.56 306 PRO A O 1
ATOM 2421 N N . CYS A 1 307 ? -14.328 -45.319 -16.950 1.00 60.62 307 CYS A N 1
ATOM 2422 C CA . CYS A 1 307 ? -15.444 -44.404 -16.850 1.00 60.62 307 CYS A CA 1
ATOM 2423 C C . CYS A 1 307 ? -16.604 -44.951 -17.681 1.00 60.62 307 CYS A C 1
ATOM 2425 O O . CYS A 1 307 ? -16.732 -44.623 -18.857 1.00 60.62 307 CYS A O 1
ATOM 2427 N N . VAL A 1 308 ? -17.424 -45.805 -17.076 1.00 68.06 308 VAL A N 1
ATOM 2428 C CA . VAL A 1 308 ? -18.705 -46.200 -17.662 1.00 68.06 308 VAL A CA 1
ATOM 2429 C C . VAL A 1 308 ? -19.736 -45.154 -17.246 1.00 68.06 308 VAL A C 1
ATOM 2431 O O . VAL A 1 308 ? -19.916 -44.888 -16.057 1.00 68.06 308 VAL A O 1
ATOM 2434 N N . ILE A 1 309 ? -20.348 -44.494 -18.230 1.00 76.00 309 ILE A N 1
ATOM 2435 C CA . ILE A 1 309 ? -21.451 -43.558 -17.999 1.00 76.00 309 ILE A CA 1
ATOM 2436 C C . ILE A 1 309 ? -22.728 -44.386 -17.946 1.00 76.00 309 ILE A C 1
ATOM 2438 O O . ILE A 1 309 ? -23.112 -44.989 -18.945 1.00 76.00 309 ILE A O 1
ATOM 2442 N N . HIS A 1 310 ? -23.386 -44.406 -16.792 1.00 78.44 310 HIS A N 1
ATOM 2443 C CA . HIS A 1 310 ? -24.678 -45.059 -16.658 1.00 78.44 310 HIS A CA 1
ATOM 2444 C C . HIS A 1 310 ? -25.776 -44.125 -17.162 1.00 78.44 310 HIS A C 1
ATOM 2446 O O . HIS A 1 310 ? -25.991 -43.033 -16.622 1.00 78.44 310 HIS A O 1
ATOM 2452 N N . VAL A 1 311 ? -26.465 -44.572 -18.208 1.00 82.69 311 VAL A N 1
ATOM 2453 C CA . VAL A 1 311 ? -27.683 -43.951 -18.720 1.00 82.69 311 VAL A CA 1
ATOM 2454 C C . VAL A 1 311 ? -28.856 -44.834 -18.290 1.00 82.69 311 VAL A C 1
ATOM 2456 O O . VAL A 1 311 ? -28.859 -46.014 -18.638 1.00 82.69 311 VAL A O 1
ATOM 2459 N N . PRO A 1 312 ? -29.815 -44.311 -17.505 1.00 81.31 312 PRO A N 1
ATOM 2460 C CA . PRO A 1 312 ? -31.007 -45.067 -17.133 1.00 81.31 312 PRO A CA 1
ATOM 2461 C C . PRO A 1 312 ? -31.749 -45.573 -18.372 1.00 81.31 312 PRO A C 1
ATOM 2463 O O . PRO A 1 312 ? -31.853 -44.849 -19.360 1.00 81.31 312 PRO A O 1
ATOM 2466 N N . ASP A 1 313 ? -32.258 -46.803 -18.301 1.00 83.75 313 ASP A N 1
ATOM 2467 C CA . ASP A 1 313 ? -33.152 -47.397 -19.306 1.00 83.75 313 ASP A CA 1
ATOM 2468 C C . ASP A 1 313 ? -32.565 -47.537 -20.728 1.00 83.75 313 ASP A C 1
ATOM 2470 O O . ASP A 1 313 ? -33.307 -47.698 -21.697 1.00 83.75 313 ASP A O 1
ATOM 2474 N N . VAL A 1 314 ? -31.234 -47.510 -20.866 1.00 86.31 314 VAL A N 1
ATOM 2475 C CA . VAL A 1 314 ? -30.517 -47.751 -22.128 1.00 86.31 314 VAL A CA 1
ATOM 2476 C C . VAL A 1 314 ? -29.524 -48.894 -21.944 1.00 86.31 314 VAL A C 1
ATOM 2478 O O . VAL A 1 314 ? -28.783 -48.925 -20.961 1.00 86.31 314 VAL A O 1
ATOM 2481 N N . ASP A 1 315 ? -29.497 -49.829 -22.896 1.00 84.50 315 ASP A N 1
ATOM 2482 C CA . ASP A 1 315 ? -28.528 -50.926 -22.904 1.00 84.50 315 ASP A CA 1
ATOM 2483 C C . ASP A 1 315 ? -27.094 -50.358 -22.979 1.00 84.50 315 ASP A C 1
ATOM 2485 O O . ASP A 1 315 ? -26.759 -49.674 -23.951 1.00 84.50 315 ASP A O 1
ATOM 2489 N N . PRO A 1 316 ? -26.224 -50.625 -21.984 1.00 79.94 316 PRO A N 1
ATOM 2490 C CA . PRO A 1 316 ? -24.859 -50.103 -21.968 1.00 79.94 316 PRO A CA 1
ATOM 2491 C C . PRO A 1 316 ? -23.980 -50.633 -23.113 1.00 79.94 316 PRO A C 1
ATOM 2493 O O . PRO A 1 316 ? -22.925 -50.053 -23.371 1.00 79.94 316 PRO A O 1
ATOM 2496 N N . THR A 1 317 ? -24.381 -51.713 -23.790 1.00 84.50 317 THR A N 1
ATOM 2497 C CA . THR A 1 317 ? -23.672 -52.265 -24.954 1.00 84.50 317 THR A CA 1
ATOM 2498 C C . THR A 1 317 ? -24.048 -51.574 -26.269 1.00 84.50 317 THR A C 1
ATOM 2500 O O . THR A 1 317 ? -23.265 -51.604 -27.222 1.00 84.50 317 THR A O 1
ATOM 2503 N N . ASP A 1 318 ? -25.180 -50.862 -26.315 1.00 88.38 318 ASP A N 1
ATOM 2504 C CA . ASP A 1 318 ? -25.564 -50.022 -27.450 1.00 88.38 318 ASP A CA 1
ATOM 2505 C C . ASP A 1 318 ? -24.955 -48.621 -27.302 1.00 88.38 318 ASP A C 1
ATOM 2507 O O . ASP A 1 318 ? -25.571 -47.654 -26.842 1.00 88.38 318 ASP A O 1
ATOM 2511 N N . HIS A 1 319 ? -23.695 -48.504 -27.721 1.00 85.38 319 HIS A N 1
ATOM 2512 C CA . HIS A 1 319 ? -22.942 -47.253 -27.637 1.00 85.38 319 HIS A CA 1
ATOM 2513 C C . HIS A 1 319 ? -23.616 -46.084 -28.377 1.00 85.38 319 HIS A C 1
ATOM 2515 O O . HIS A 1 319 ? -23.411 -44.928 -27.998 1.00 85.38 319 HIS A O 1
ATOM 2521 N N . LYS A 1 320 ? -24.412 -46.360 -29.421 1.00 87.94 320 LYS A N 1
ATOM 2522 C CA . LYS A 1 320 ? -25.129 -45.324 -30.172 1.00 87.94 320 LYS A CA 1
ATOM 2523 C C . LYS A 1 320 ? -26.317 -44.813 -29.363 1.00 87.94 320 LYS A C 1
ATOM 2525 O O . LYS A 1 320 ? -26.431 -43.603 -29.180 1.00 87.94 320 LYS A O 1
ATOM 2530 N N . ALA A 1 321 ? -27.137 -45.711 -28.819 1.00 88.19 321 ALA A N 1
ATOM 2531 C CA . ALA A 1 321 ? -28.267 -45.331 -27.973 1.00 88.19 321 ALA A CA 1
ATOM 2532 C C . ALA A 1 321 ? -27.814 -44.556 -26.722 1.00 88.19 321 ALA A C 1
ATOM 2534 O O . ALA A 1 321 ? -28.431 -43.553 -26.357 1.00 88.19 321 ALA A O 1
ATOM 2535 N N . VAL A 1 322 ? -26.692 -44.955 -26.109 1.00 86.75 322 VAL A N 1
ATOM 2536 C CA . VAL A 1 322 ? -26.078 -44.232 -24.981 1.00 86.75 322 VAL A CA 1
ATOM 2537 C C . VAL A 1 322 ? -25.655 -42.817 -25.392 1.00 86.75 322 VAL A C 1
ATOM 2539 O O . VAL A 1 322 ? -25.964 -41.850 -24.690 1.00 86.75 322 VAL A O 1
ATOM 2542 N N . ALA A 1 323 ? -24.973 -42.668 -26.533 1.00 86.38 323 ALA A N 1
ATOM 2543 C CA . ALA A 1 323 ? -24.537 -41.365 -27.032 1.00 86.38 323 ALA A CA 1
ATOM 2544 C C . ALA A 1 323 ? -25.723 -40.445 -27.368 1.00 86.38 323 ALA A C 1
ATOM 2546 O O . ALA A 1 323 ? -25.717 -39.273 -26.980 1.00 86.38 323 ALA A O 1
ATOM 2547 N N . ASP A 1 324 ? -26.760 -40.978 -28.017 1.00 90.50 324 ASP A N 1
ATOM 2548 C CA . ASP A 1 324 ? -27.972 -40.238 -28.377 1.00 90.50 324 ASP A CA 1
ATOM 2549 C C . ASP A 1 324 ? -28.747 -39.785 -27.131 1.00 90.50 324 ASP A C 1
ATOM 2551 O O . ASP A 1 324 ? -29.205 -38.640 -27.064 1.00 90.50 324 ASP A O 1
ATOM 2555 N N . ALA A 1 325 ? -28.837 -40.634 -26.103 1.00 89.56 325 ALA A N 1
ATOM 2556 C CA . ALA A 1 325 ? -29.466 -40.288 -24.832 1.00 89.56 325 ALA A CA 1
ATOM 2557 C C . ALA A 1 325 ? -28.707 -39.174 -24.089 1.00 89.56 325 ALA A C 1
ATOM 2559 O O . ALA A 1 325 ? -29.325 -38.209 -23.626 1.00 89.56 325 ALA A O 1
ATOM 2560 N N . ILE A 1 326 ? -27.370 -39.251 -24.031 1.00 88.75 326 ILE A N 1
ATOM 2561 C CA . ILE A 1 326 ? -26.522 -38.188 -23.462 1.00 88.75 326 ILE A CA 1
ATOM 2562 C C . ILE A 1 326 ? -26.696 -36.887 -24.249 1.00 88.75 326 ILE A C 1
ATOM 2564 O O . ILE A 1 326 ? -26.882 -35.827 -23.648 1.00 88.75 326 ILE A O 1
ATOM 2568 N N . ASN A 1 327 ? -26.678 -36.954 -25.582 1.00 88.31 327 ASN A N 1
ATOM 2569 C CA . ASN A 1 327 ? -26.849 -35.784 -26.436 1.00 88.31 327 ASN A CA 1
ATOM 2570 C C . ASN A 1 327 ? -28.221 -35.130 -26.220 1.00 88.31 327 ASN A C 1
ATOM 2572 O O . ASN A 1 327 ? -28.298 -33.922 -26.006 1.00 88.31 327 ASN A O 1
ATOM 2576 N N . LYS A 1 328 ? -29.299 -35.924 -26.181 1.00 89.25 328 LYS A N 1
ATOM 2577 C CA . LYS A 1 328 ? -30.661 -35.441 -25.909 1.00 89.25 328 LYS A CA 1
ATOM 2578 C C . LYS A 1 328 ? -30.757 -34.752 -24.549 1.00 89.25 328 LYS A C 1
ATOM 2580 O O . LYS A 1 328 ? -31.335 -33.668 -24.453 1.00 89.25 328 LYS A O 1
ATOM 2585 N N . HIS A 1 329 ? -30.165 -35.343 -23.512 1.00 88.44 329 HIS A N 1
ATOM 2586 C CA . HIS A 1 329 ? -30.129 -34.749 -22.180 1.00 88.44 329 HIS A CA 1
ATOM 2587 C C . HIS A 1 329 ? -29.385 -33.405 -22.180 1.00 88.44 329 HIS A C 1
ATOM 2589 O O . HIS A 1 329 ? -29.949 -32.395 -21.758 1.00 88.44 329 HIS A O 1
ATOM 2595 N N . LEU A 1 330 ? -28.161 -33.356 -22.714 1.00 86.62 330 LEU A N 1
ATOM 2596 C CA . LEU A 1 330 ? -27.355 -32.131 -22.735 1.00 86.62 330 LEU A CA 1
ATOM 2597 C C . LEU A 1 330 ? -27.995 -31.032 -23.597 1.00 86.62 330 LEU A C 1
ATOM 2599 O O . LEU A 1 330 ? -28.021 -29.871 -23.186 1.00 86.62 330 LEU A O 1
ATOM 2603 N N . ALA A 1 331 ? -28.575 -31.393 -24.744 1.00 85.31 331 ALA A N 1
ATOM 2604 C CA . ALA A 1 331 ? -29.310 -30.466 -25.600 1.00 85.31 331 ALA A CA 1
ATOM 2605 C C . ALA A 1 331 ? -30.531 -29.868 -24.882 1.00 85.31 331 ALA A C 1
ATOM 2607 O O . ALA A 1 331 ? -30.781 -28.668 -25.002 1.00 85.31 331 ALA A O 1
ATOM 2608 N N . SER A 1 332 ? -31.253 -30.668 -24.086 1.00 86.00 332 SER A N 1
ATOM 2609 C CA . SER A 1 332 ? -32.405 -30.188 -23.310 1.00 86.00 332 SER A CA 1
ATOM 2610 C C . SER A 1 332 ? -32.015 -29.121 -22.285 1.00 86.00 332 SER A C 1
ATOM 2612 O O . SER A 1 332 ? -32.750 -28.155 -22.099 1.00 86.00 332 SER A O 1
ATOM 2614 N N . ILE A 1 333 ? -30.826 -29.236 -21.678 1.00 82.44 333 ILE A N 1
ATOM 2615 C CA . ILE A 1 333 ? -30.299 -28.228 -20.746 1.00 82.44 333 ILE A CA 1
ATOM 2616 C C . ILE A 1 333 ? -30.049 -26.915 -21.494 1.00 82.44 333 ILE A C 1
ATOM 2618 O O . ILE A 1 333 ? -30.415 -25.843 -21.014 1.00 82.44 333 ILE A O 1
ATOM 2622 N N . SER A 1 334 ? -29.453 -26.979 -22.687 1.00 72.62 334 SER A N 1
ATOM 2623 C CA . SER A 1 334 ? -29.194 -25.787 -23.502 1.00 72.62 334 SER A CA 1
ATOM 2624 C C . SER A 1 334 ? -30.482 -25.115 -23.982 1.00 72.62 334 SER A C 1
ATOM 2626 O O . SER A 1 334 ? -30.555 -23.888 -23.994 1.00 72.62 334 SER A O 1
ATOM 2628 N N . GLN A 1 335 ? -31.517 -25.895 -24.304 1.00 79.38 335 GLN A N 1
ATOM 2629 C CA . GLN A 1 335 ? -32.828 -25.391 -24.731 1.00 79.38 335 GLN A CA 1
ATOM 2630 C C . GLN A 1 335 ? -33.612 -24.678 -23.616 1.00 79.38 335 GLN A C 1
ATOM 2632 O O . GLN A 1 335 ? -34.517 -23.904 -23.917 1.00 79.38 335 GLN A O 1
ATOM 2637 N N . GLN A 1 336 ? -33.255 -24.875 -22.340 1.00 77.88 336 GLN A N 1
ATOM 2638 C CA . GLN A 1 336 ? -33.840 -24.114 -21.223 1.00 77.88 336 GLN A CA 1
ATOM 2639 C C . GLN A 1 336 ? -33.400 -22.641 -21.215 1.00 77.88 336 GLN A C 1
ATOM 2641 O O . GLN A 1 336 ? -34.010 -21.820 -20.528 1.00 77.88 336 GLN A O 1
ATOM 2646 N N . SER A 1 337 ? -32.342 -22.290 -21.953 1.00 72.44 337 SER A N 1
ATOM 2647 C CA . SER A 1 337 ? -31.899 -20.903 -22.077 1.00 72.44 337 SER A CA 1
ATOM 2648 C C . SER A 1 337 ? -32.720 -20.189 -23.156 1.00 72.44 337 SER A C 1
ATOM 2650 O O . SER A 1 337 ? -32.729 -20.646 -24.300 1.00 72.44 337 SER A O 1
ATOM 2652 N N . PRO A 1 338 ? -33.395 -19.065 -22.845 1.00 74.88 338 PRO A N 1
ATOM 2653 C CA . PRO A 1 338 ? -34.116 -18.309 -23.861 1.00 74.88 338 PRO A CA 1
ATOM 2654 C C . PRO A 1 338 ? -33.132 -17.782 -24.920 1.00 74.88 338 PRO A C 1
ATOM 2656 O O . PRO A 1 338 ? -32.021 -17.375 -24.555 1.00 74.88 338 PRO A O 1
ATOM 2659 N N . PRO A 1 339 ? -33.514 -17.745 -26.213 1.00 72.38 339 PRO A N 1
ATOM 2660 C CA . PRO A 1 339 ? -32.708 -17.107 -27.246 1.00 72.38 339 PRO A CA 1
ATOM 2661 C C . PRO A 1 339 ? -32.354 -15.679 -26.833 1.00 72.38 339 PRO A C 1
ATOM 2663 O O . PRO A 1 339 ? -33.186 -14.954 -26.280 1.00 72.38 339 PRO A O 1
ATOM 2666 N N . VAL A 1 340 ? -31.116 -15.264 -27.098 1.00 67.88 340 VAL A N 1
ATOM 2667 C CA . VAL A 1 340 ? -30.694 -13.895 -26.802 1.00 67.88 340 VAL A CA 1
ATOM 2668 C C . VAL A 1 340 ? -31.518 -12.942 -27.663 1.00 67.88 340 VAL A C 1
ATOM 2670 O O . VAL A 1 340 ? -31.420 -12.950 -28.888 1.00 67.88 340 VAL A O 1
ATOM 2673 N N . CYS A 1 341 ? -32.338 -12.118 -27.011 1.00 70.25 341 CYS A N 1
ATOM 2674 C CA . CYS A 1 341 ? -33.141 -11.100 -27.670 1.00 70.25 341 CYS A CA 1
ATOM 2675 C C . CYS A 1 341 ? -32.222 -9.958 -28.124 1.00 70.25 341 CYS A C 1
ATOM 2677 O O . CYS A 1 341 ? -31.894 -9.060 -27.346 1.00 70.25 341 CYS A O 1
ATOM 2679 N N . THR A 1 342 ? -31.763 -10.013 -29.375 1.00 63.81 342 THR A N 1
ATOM 2680 C CA . THR A 1 342 ? -30.807 -9.044 -29.937 1.00 63.81 342 THR A CA 1
ATOM 2681 C C . THR A 1 342 ? -31.362 -7.621 -29.975 1.00 63.81 342 THR A C 1
ATOM 2683 O O . THR A 1 342 ? -30.590 -6.675 -29.867 1.00 63.81 342 THR A O 1
ATOM 2686 N N . SER A 1 343 ? -32.689 -7.458 -30.015 1.00 64.12 343 SER A N 1
ATOM 2687 C CA . SER A 1 343 ? -33.375 -6.161 -29.921 1.00 64.12 343 SER A CA 1
ATOM 2688 C C . SER A 1 343 ? -33.391 -5.553 -28.512 1.00 64.12 343 SER A C 1
ATOM 2690 O O . SER A 1 343 ? -33.708 -4.376 -28.362 1.00 64.12 343 SER A O 1
ATOM 2692 N N . GLN A 1 344 ? -33.049 -6.326 -27.475 1.00 62.88 344 GLN A N 1
ATOM 2693 C CA . GLN A 1 344 ? -32.944 -5.863 -26.083 1.00 62.88 344 GLN A CA 1
ATOM 2694 C C . GLN A 1 344 ? -31.494 -5.665 -25.624 1.00 62.88 344 GLN A C 1
ATOM 2696 O O . GLN A 1 344 ? -31.258 -5.248 -24.486 1.00 62.88 344 GLN A O 1
ATOM 2701 N N . LEU A 1 345 ? -30.515 -5.968 -26.482 1.00 59.00 345 LEU A N 1
ATOM 2702 C CA . LEU A 1 345 ? -29.123 -5.639 -26.208 1.00 59.00 345 LEU A CA 1
ATOM 2703 C C . LEU A 1 345 ? -28.946 -4.124 -26.391 1.00 59.00 345 LEU A C 1
ATOM 2705 O O . LEU A 1 345 ? -29.366 -3.598 -27.421 1.00 59.00 345 LEU A O 1
ATOM 2709 N N . PRO A 1 346 ? -28.331 -3.402 -25.433 1.00 54.62 346 PRO A N 1
ATOM 2710 C CA . PRO A 1 346 ? -27.996 -1.993 -25.599 1.00 54.62 346 PRO A CA 1
ATOM 2711 C C . PRO A 1 346 ? -26.819 -1.874 -26.575 1.00 54.62 346 PRO A C 1
ATOM 2713 O O . PRO A 1 346 ? -25.694 -1.571 -26.188 1.00 54.62 346 PRO A O 1
ATOM 2716 N N . ALA A 1 347 ? -27.055 -2.189 -27.842 1.00 51.88 347 ALA A N 1
ATOM 2717 C CA . ALA A 1 347 ? -26.132 -1.888 -28.912 1.00 51.88 347 ALA A CA 1
ATOM 2718 C C . ALA A 1 347 ? -26.463 -0.467 -29.371 1.00 51.88 347 ALA A C 1
ATOM 2720 O O . ALA A 1 347 ? -27.519 -0.225 -29.953 1.00 51.88 347 ALA A O 1
ATOM 2721 N N . TYR A 1 348 ? -25.579 0.486 -29.075 1.00 55.56 348 TYR A N 1
ATOM 2722 C CA . TYR A 1 348 ? -25.572 1.762 -29.781 1.00 55.56 348 TYR A CA 1
ATOM 2723 C C . TYR A 1 348 ? -25.148 1.454 -31.213 1.00 55.56 348 TYR A C 1
ATOM 2725 O O . TYR A 1 348 ? -23.961 1.420 -31.529 1.00 55.56 348 TYR A O 1
ATOM 2733 N N . LEU A 1 349 ? -26.129 1.096 -32.037 1.00 54.88 349 LEU A N 1
ATOM 2734 C CA . LEU A 1 349 ? -25.959 0.985 -33.470 1.00 54.88 349 LEU A CA 1
ATOM 2735 C C . LEU A 1 349 ? -26.391 2.312 -34.105 1.00 54.88 349 LEU A C 1
ATOM 2737 O O . LEU A 1 349 ? -27.479 2.801 -33.794 1.00 54.88 349 LEU A O 1
ATOM 2741 N N . PRO A 1 350 ? -25.566 2.875 -34.999 1.00 57.50 350 PRO A N 1
ATOM 2742 C CA . PRO A 1 350 ? -24.248 2.375 -35.395 1.00 57.50 350 PRO A CA 1
ATOM 2743 C C . PRO A 1 350 ? -23.172 2.639 -34.325 1.00 57.50 350 PRO A C 1
ATOM 2745 O O . PRO A 1 350 ? -23.219 3.640 -33.611 1.00 57.50 350 PRO A O 1
ATOM 2748 N N . ALA A 1 351 ? -22.192 1.734 -34.233 1.00 60.78 351 ALA A N 1
ATOM 2749 C CA . ALA A 1 351 ? -21.033 1.921 -33.367 1.00 60.78 351 ALA A CA 1
ATOM 2750 C C . ALA A 1 351 ? -20.234 3.167 -33.813 1.00 60.78 351 ALA A C 1
ATOM 2752 O O . ALA A 1 351 ? -20.083 3.382 -35.018 1.00 60.78 351 ALA A O 1
ATOM 2753 N N . PRO A 1 352 ? -19.708 3.983 -32.878 1.00 62.78 352 PRO A N 1
ATOM 2754 C CA . PRO A 1 352 ? -19.025 5.240 -33.207 1.00 62.78 352 PRO A CA 1
ATOM 2755 C C . PRO A 1 352 ? -17.704 5.040 -33.965 1.00 62.78 352 PRO A C 1
ATOM 2757 O O . PRO A 1 352 ? -17.225 5.958 -34.625 1.00 62.78 352 PRO A O 1
ATOM 2760 N N . SER A 1 353 ? -17.125 3.843 -33.891 1.00 68.88 353 SER A N 1
ATOM 2761 C CA . SER A 1 353 ? -15.947 3.432 -34.646 1.00 68.88 353 SER A CA 1
ATOM 2762 C C . SER A 1 353 ? -16.142 2.010 -35.175 1.00 68.88 353 SER A C 1
ATOM 2764 O O . SER A 1 353 ? -16.824 1.209 -34.524 1.00 68.88 353 SER A O 1
ATOM 2766 N N . PRO A 1 354 ? -15.534 1.658 -36.321 1.00 74.12 354 PRO A N 1
ATOM 2767 C CA . PRO A 1 354 ? -15.512 0.275 -36.774 1.00 74.12 354 PRO A CA 1
ATOM 2768 C C . PRO A 1 354 ? -14.755 -0.620 -35.773 1.00 74.12 354 PRO A C 1
ATOM 2770 O O . PRO A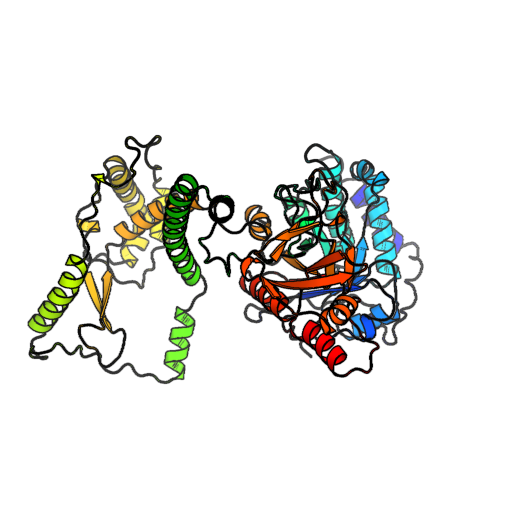 1 354 ? -13.959 -0.113 -34.973 1.00 74.12 354 PRO A O 1
ATOM 2773 N N . PRO A 1 355 ? -14.977 -1.946 -35.810 1.00 74.81 355 PRO A N 1
ATOM 2774 C CA . PRO A 1 355 ? -14.171 -2.895 -35.051 1.00 74.81 355 PRO A CA 1
ATOM 2775 C C . PRO A 1 355 ? -12.673 -2.711 -35.347 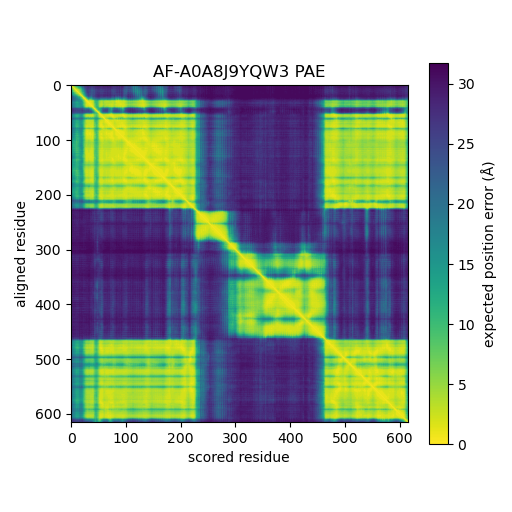1.00 74.81 355 PRO A C 1
ATOM 2777 O O . PRO A 1 355 ? -12.327 -2.383 -36.488 1.00 74.81 355 PRO A O 1
ATOM 2780 N N . PRO A 1 356 ? -11.779 -2.935 -34.366 1.00 83.06 356 PRO A N 1
ATOM 2781 C CA . PRO A 1 356 ? -10.345 -2.866 -34.611 1.00 83.06 356 PRO A CA 1
ATOM 2782 C C . PRO A 1 356 ? -9.933 -3.826 -35.729 1.00 83.06 356 PRO A C 1
ATOM 2784 O O . PRO A 1 356 ? -10.395 -4.966 -35.792 1.00 83.06 356 PRO A O 1
ATOM 2787 N N . GLN A 1 357 ? -9.049 -3.358 -36.607 1.00 89.62 357 GLN A N 1
ATOM 2788 C CA . GLN A 1 357 ? -8.535 -4.160 -37.708 1.00 89.62 357 GLN A CA 1
ATOM 2789 C C . GLN A 1 357 ? -7.340 -4.988 -37.238 1.00 89.62 357 GLN A C 1
ATOM 2791 O O . GLN A 1 357 ? -6.365 -4.453 -36.710 1.00 89.62 357 GLN A O 1
ATOM 2796 N N . ILE A 1 358 ? -7.409 -6.294 -37.459 1.00 92.44 358 ILE A N 1
ATOM 2797 C CA . ILE A 1 358 ? -6.329 -7.232 -37.155 1.00 92.44 358 ILE A CA 1
ATOM 2798 C C . ILE A 1 358 ? -5.320 -7.197 -38.291 1.00 92.44 358 ILE A C 1
ATOM 2800 O O . ILE A 1 358 ? -5.705 -7.144 -39.461 1.00 92.44 358 ILE A O 1
ATOM 2804 N N . GLN A 1 359 ? -4.037 -7.238 -37.946 1.00 94.31 359 GLN A N 1
ATOM 2805 C CA . GLN A 1 359 ? -2.958 -7.301 -38.920 1.00 94.31 359 GLN A CA 1
ATOM 2806 C C . GLN A 1 359 ? -2.420 -8.734 -39.047 1.00 94.31 359 GLN A C 1
ATOM 2808 O O . GLN A 1 359 ? -2.437 -9.482 -38.061 1.00 94.31 359 GLN A O 1
ATOM 2813 N N . PRO A 1 360 ? -1.885 -9.135 -40.218 1.00 93.56 360 PRO A N 1
ATOM 2814 C CA . PRO A 1 360 ? -1.384 -10.495 -40.424 1.00 93.56 360 PRO A CA 1
ATOM 2815 C C . PRO A 1 360 ? -0.334 -10.936 -39.396 1.00 93.56 360 PRO A C 1
ATOM 2817 O O . PRO A 1 360 ? -0.334 -12.087 -38.962 1.00 93.56 360 PRO A O 1
ATOM 2820 N N . TRP A 1 361 ? 0.529 -10.032 -38.922 1.00 91.00 361 TRP A N 1
ATOM 2821 C CA . TRP A 1 361 ? 1.521 -10.364 -37.890 1.00 91.00 361 TRP A CA 1
ATOM 2822 C C . TRP A 1 361 ? 0.899 -10.640 -36.513 1.00 91.00 361 TRP A C 1
ATOM 2824 O O . TRP A 1 361 ? 1.421 -11.472 -35.765 1.00 91.00 361 TRP A O 1
ATOM 2834 N N . ASP A 1 362 ? -0.225 -10.000 -36.184 1.00 82.94 362 ASP A N 1
ATOM 2835 C CA . ASP A 1 362 ? -0.958 -10.265 -34.945 1.00 82.94 362 ASP A CA 1
ATOM 2836 C C . ASP A 1 362 ? -1.583 -11.661 -34.998 1.00 82.94 362 ASP A C 1
ATOM 2838 O O . ASP A 1 362 ? -1.472 -12.439 -34.046 1.00 82.94 362 ASP A O 1
ATOM 2842 N N . MET A 1 363 ? -2.176 -12.014 -36.143 1.00 95.00 363 MET A N 1
ATOM 2843 C CA . MET A 1 363 ? -2.708 -13.353 -36.392 1.00 95.00 363 MET A CA 1
ATOM 2844 C C . MET A 1 363 ? -1.600 -14.411 -36.338 1.00 95.00 363 MET A C 1
ATOM 2846 O O . MET A 1 363 ? -1.736 -15.415 -35.636 1.00 95.00 363 MET A O 1
ATOM 2850 N N . TYR A 1 364 ? -0.463 -14.166 -36.995 1.00 94.38 364 TYR A N 1
ATOM 2851 C CA . TYR A 1 364 ? 0.712 -15.037 -36.933 1.00 94.38 364 TYR A CA 1
ATOM 2852 C C . TYR A 1 364 ? 1.169 -15.287 -35.488 1.00 94.38 364 TYR A C 1
ATOM 2854 O O . TYR A 1 364 ? 1.406 -16.435 -35.095 1.00 94.38 364 TYR A O 1
ATOM 2862 N N . ALA A 1 365 ? 1.261 -14.236 -34.669 1.00 86.12 365 ALA A N 1
ATOM 2863 C CA . ALA A 1 365 ? 1.670 -14.355 -33.273 1.00 86.12 365 ALA A CA 1
ATOM 2864 C C . ALA A 1 365 ? 0.715 -15.248 -32.462 1.00 86.12 365 ALA A C 1
ATOM 2866 O O . ALA A 1 365 ? 1.173 -16.063 -31.653 1.00 86.12 365 ALA A O 1
ATOM 2867 N N . GLU A 1 366 ? -0.596 -15.149 -32.696 1.00 92.69 366 GLU A N 1
ATOM 2868 C CA . GLU A 1 366 ? -1.592 -16.010 -32.050 1.00 92.69 366 GLU A CA 1
ATOM 2869 C C . GLU A 1 366 ? -1.521 -17.461 -32.548 1.00 92.69 366 GLU A C 1
ATOM 2871 O O . GLU A 1 366 ? -1.491 -18.392 -31.735 1.00 92.69 366 GLU A O 1
ATOM 2876 N N . LEU A 1 367 ? -1.369 -17.681 -33.857 1.00 94.88 367 LEU A N 1
ATOM 2877 C CA . LEU A 1 367 ? -1.180 -19.014 -34.446 1.00 94.88 367 LEU A CA 1
ATOM 2878 C C . LEU A 1 367 ? 0.077 -19.707 -33.888 1.00 94.88 367 LEU A C 1
ATOM 2880 O O . LEU A 1 367 ? 0.052 -20.894 -33.544 1.00 94.88 367 LEU A O 1
ATOM 2884 N N . ARG A 1 368 ? 1.173 -18.962 -33.688 1.00 93.62 368 ARG A N 1
ATOM 2885 C CA . ARG A 1 368 ? 2.423 -19.471 -33.089 1.00 93.62 368 ARG A CA 1
ATOM 2886 C C . ARG A 1 368 ? 2.291 -19.870 -31.620 1.00 93.62 368 ARG A C 1
ATOM 2888 O O . ARG A 1 368 ? 3.116 -20.662 -31.143 1.00 93.62 368 ARG A O 1
ATOM 2895 N N . ARG A 1 369 ? 1.283 -19.361 -30.908 1.00 89.69 369 ARG A N 1
ATOM 2896 C CA . ARG A 1 369 ? 1.000 -19.657 -29.491 1.00 89.69 369 ARG A CA 1
ATOM 2897 C C . ARG A 1 369 ? 0.056 -20.846 -29.295 1.00 89.69 369 ARG A C 1
ATOM 2899 O O . ARG A 1 369 ? -0.119 -21.300 -28.160 1.00 89.69 369 ARG A O 1
ATOM 2906 N N . VAL A 1 370 ? -0.512 -21.396 -30.370 1.00 90.88 370 VAL A N 1
ATOM 2907 C CA . VAL A 1 370 ? -1.407 -22.560 -30.311 1.00 90.88 370 VAL A CA 1
ATOM 2908 C C . VAL A 1 370 ? -0.712 -23.756 -29.643 1.00 90.88 370 VAL A C 1
ATOM 2910 O O . VAL A 1 370 ? 0.388 -24.177 -30.009 1.00 90.88 370 VAL A O 1
ATOM 2913 N N . LYS A 1 371 ? -1.369 -24.333 -28.629 1.00 88.56 371 LYS A N 1
ATOM 2914 C CA . LYS A 1 371 ? -0.848 -25.483 -27.875 1.00 88.56 371 LYS A CA 1
ATOM 2915 C C . LYS A 1 371 ? -1.023 -26.769 -28.686 1.00 88.56 371 LYS A C 1
ATOM 2917 O O . LYS A 1 371 ? -2.124 -27.302 -28.771 1.00 88.56 371 LYS A O 1
ATOM 2922 N N . VAL A 1 372 ? 0.083 -27.297 -29.210 1.00 90.69 372 VAL A N 1
ATOM 2923 C CA . VAL A 1 372 ? 0.103 -28.453 -30.131 1.00 90.69 372 VAL A CA 1
ATOM 2924 C C . VAL A 1 372 ? -0.461 -29.756 -29.549 1.00 90.69 372 VAL A C 1
ATOM 2926 O O . VAL A 1 372 ? -0.942 -30.589 -30.302 1.00 90.69 372 VAL A O 1
ATOM 2929 N N . GLY A 1 373 ? -0.434 -29.928 -28.223 1.00 84.94 373 GLY A N 1
ATOM 2930 C CA . GLY A 1 373 ? -0.944 -31.123 -27.532 1.00 84.94 373 GLY A CA 1
ATOM 2931 C C . GLY A 1 373 ? -2.438 -31.082 -27.186 1.00 84.94 373 GLY A C 1
ATOM 2932 O O . GLY A 1 373 ? -2.865 -31.779 -26.268 1.00 84.94 373 GLY A O 1
ATOM 2933 N N . LYS A 1 374 ? -3.223 -30.202 -27.816 1.00 85.50 374 LYS A N 1
ATOM 2934 C CA . LYS A 1 374 ? -4.676 -30.100 -27.604 1.00 85.50 374 LYS A CA 1
ATOM 2935 C C . LYS A 1 374 ? -5.449 -30.865 -28.684 1.00 85.50 374 LYS A C 1
ATOM 2937 O O . LYS A 1 374 ? -4.909 -31.159 -29.743 1.00 85.50 374 LYS A O 1
ATOM 2942 N N . ALA A 1 375 ? -6.708 -31.190 -28.392 1.00 84.56 375 ALA A N 1
ATOM 2943 C CA . ALA A 1 375 ? -7.614 -31.801 -29.361 1.00 84.56 375 ALA A CA 1
ATOM 2944 C C . ALA A 1 375 ? -8.061 -30.776 -30.418 1.00 84.56 375 ALA A C 1
ATOM 2946 O O . ALA A 1 375 ? -8.203 -29.589 -30.099 1.00 84.56 375 ALA A O 1
ATOM 2947 N N . GLY A 1 376 ? -8.270 -31.254 -31.647 1.00 84.75 376 GLY A N 1
ATOM 2948 C CA . GLY A 1 376 ? -8.890 -30.487 -32.729 1.00 84.75 376 GLY A CA 1
ATOM 2949 C C . GLY A 1 376 ? -10.371 -30.208 -32.464 1.00 84.75 376 GLY A C 1
ATOM 2950 O O . GLY A 1 376 ? -10.966 -30.772 -31.540 1.00 84.75 376 GLY A O 1
ATOM 2951 N N . GLY A 1 377 ? -10.937 -29.292 -33.246 1.00 84.94 377 GLY A N 1
ATOM 2952 C CA . GLY A 1 377 ? -12.365 -28.996 -33.228 1.00 84.94 377 GLY A CA 1
ATOM 2953 C C . GLY A 1 377 ? -13.158 -29.921 -34.163 1.00 84.94 377 GLY A C 1
ATOM 2954 O O . GLY A 1 377 ? -12.629 -30.932 -34.628 1.00 84.94 377 GLY A O 1
ATOM 2955 N N . PRO A 1 378 ? -14.418 -29.566 -34.469 1.00 86.88 378 PRO A N 1
ATOM 2956 C CA . PRO A 1 378 ? -15.267 -30.303 -35.414 1.00 86.88 378 PRO A CA 1
ATOM 2957 C C . PRO A 1 378 ? -14.693 -30.353 -36.838 1.00 86.88 378 PRO A C 1
ATOM 2959 O O . PRO A 1 378 ? -15.019 -31.248 -37.606 1.00 86.88 378 PRO A O 1
ATOM 2962 N N . ASP A 1 379 ? -13.809 -29.410 -37.167 1.00 86.56 379 ASP A N 1
ATOM 2963 C CA . ASP A 1 379 ? -13.101 -29.297 -38.444 1.00 86.56 379 ASP A CA 1
ATOM 2964 C C . ASP A 1 379 ? -12.014 -30.368 -38.657 1.00 86.56 379 ASP A C 1
ATOM 2966 O O . ASP A 1 379 ? -11.454 -30.469 -39.747 1.00 86.56 379 ASP A O 1
ATOM 2970 N N . GLY A 1 380 ? -11.683 -31.160 -37.630 1.00 86.19 380 GLY A N 1
ATOM 2971 C CA . GLY A 1 380 ? -10.650 -32.197 -37.703 1.00 86.19 380 GLY A CA 1
ATOM 2972 C C . GLY A 1 380 ? -9.219 -31.657 -37.822 1.00 86.19 380 GLY A C 1
ATOM 2973 O O . GLY A 1 380 ? -8.279 -32.437 -37.991 1.00 86.19 380 GLY A O 1
ATOM 2974 N N . ILE A 1 381 ? -9.012 -30.340 -37.705 1.00 90.31 381 ILE A N 1
ATOM 2975 C CA . ILE A 1 381 ? -7.698 -29.723 -37.897 1.00 90.31 381 ILE A CA 1
ATOM 2976 C C . ILE A 1 381 ? -6.865 -29.876 -36.621 1.00 90.31 381 ILE A C 1
ATOM 2978 O O . ILE A 1 381 ? -7.226 -29.416 -35.535 1.00 90.31 381 ILE A O 1
ATOM 2982 N N . ALA A 1 382 ? -5.695 -30.505 -36.747 1.00 91.25 382 ALA A N 1
ATOM 2983 C CA . ALA A 1 382 ? -4.784 -30.686 -35.624 1.00 91.25 382 ALA A CA 1
ATOM 2984 C C . ALA A 1 382 ? -4.084 -29.359 -35.242 1.00 91.25 382 ALA A C 1
ATOM 2986 O O . ALA A 1 382 ? -3.480 -28.719 -36.109 1.00 91.25 382 ALA A O 1
ATOM 2987 N N . PRO A 1 383 ? -4.016 -28.981 -33.946 1.00 92.25 383 PRO A N 1
ATOM 2988 C CA . PRO A 1 383 ? -3.320 -27.764 -33.499 1.00 92.25 383 PRO A CA 1
ATOM 2989 C C . PRO A 1 383 ? -1.843 -27.683 -33.897 1.00 92.25 383 PRO A C 1
ATOM 2991 O O . PRO A 1 383 ? -1.282 -26.597 -34.033 1.00 92.25 383 PRO A O 1
ATOM 2994 N N . ARG A 1 384 ? -1.200 -28.839 -34.093 1.00 94.25 384 ARG A N 1
ATOM 2995 C CA . ARG A 1 384 ? 0.166 -28.920 -34.612 1.00 94.25 384 ARG A CA 1
ATOM 2996 C C . ARG A 1 384 ? 0.278 -28.355 -36.030 1.00 94.25 384 ARG A C 1
ATOM 2998 O O . ARG A 1 384 ? 1.220 -27.612 -36.279 1.00 94.25 384 ARG A O 1
ATOM 3005 N N . LEU A 1 385 ? -0.668 -28.671 -36.918 1.00 94.69 385 LEU A N 1
ATOM 3006 C CA . LEU A 1 385 ? -0.672 -28.166 -38.294 1.00 94.69 385 LEU A CA 1
ATOM 3007 C C . LEU A 1 385 ? -0.867 -26.650 -38.306 1.00 94.69 385 LEU A C 1
ATOM 3009 O O . LEU A 1 385 ? -0.098 -25.949 -38.950 1.00 94.69 385 LEU A O 1
ATOM 3013 N N . VAL A 1 386 ? -1.795 -26.142 -37.492 1.00 95.12 386 VAL A N 1
ATOM 3014 C CA . VAL A 1 386 ? -2.035 -24.697 -37.348 1.00 95.12 386 VAL A CA 1
ATOM 3015 C C . VAL A 1 386 ? -0.762 -23.943 -36.953 1.00 95.12 386 VAL A C 1
ATOM 3017 O O . VAL A 1 386 ? -0.443 -22.910 -37.529 1.00 95.12 386 VAL A O 1
ATOM 3020 N N . ARG A 1 387 ? 0.004 -24.470 -35.988 1.00 95.44 387 ARG A N 1
ATOM 3021 C CA . ARG A 1 387 ? 1.255 -23.837 -35.543 1.00 95.44 387 ARG A CA 1
ATOM 3022 C C . ARG A 1 387 ? 2.397 -23.970 -36.559 1.00 95.44 387 ARG A C 1
ATOM 3024 O O . ARG A 1 387 ? 3.271 -23.102 -36.595 1.00 95.44 387 ARG A O 1
ATOM 3031 N N . MET A 1 388 ? 2.433 -25.075 -37.307 1.00 95.50 388 MET A N 1
ATOM 3032 C CA . MET A 1 388 ? 3.442 -25.335 -38.340 1.00 95.50 388 MET A CA 1
ATOM 3033 C C . MET A 1 388 ? 3.264 -24.400 -39.535 1.00 95.50 388 MET A C 1
ATOM 3035 O O . MET A 1 388 ? 4.236 -23.776 -39.935 1.00 95.50 388 MET A O 1
ATOM 3039 N N . PHE A 1 389 ? 2.031 -24.249 -40.017 1.00 96.31 389 PHE A N 1
ATOM 3040 C CA . PHE A 1 389 ? 1.677 -23.400 -41.158 1.00 96.31 389 PHE A CA 1
ATOM 3041 C C . PHE A 1 389 ? 1.225 -21.995 -40.730 1.00 96.31 389 PHE A C 1
ATOM 3043 O O . PHE A 1 389 ? 0.386 -21.364 -41.364 1.00 96.31 389 PHE A O 1
ATOM 3050 N N . ALA A 1 390 ? 1.722 -21.509 -39.587 1.00 95.75 390 ALA A N 1
ATOM 3051 C CA . ALA A 1 390 ? 1.255 -20.252 -39.008 1.00 95.75 390 ALA A CA 1
ATOM 3052 C C . ALA A 1 390 ? 1.504 -19.051 -39.932 1.00 95.75 390 ALA A C 1
ATOM 3054 O O . ALA A 1 390 ? 0.734 -18.100 -39.888 1.00 95.75 390 ALA A O 1
ATOM 3055 N N . CYS A 1 391 ? 2.574 -19.085 -40.734 1.00 93.81 391 CYS A N 1
ATOM 3056 C CA . CYS A 1 391 ? 2.927 -18.007 -41.656 1.00 93.81 391 CYS A CA 1
ATOM 3057 C C . CYS A 1 391 ? 1.922 -17.935 -42.813 1.00 93.81 391 CYS A C 1
ATOM 3059 O O . CYS A 1 391 ? 1.331 -16.893 -43.068 1.00 93.81 391 CYS A O 1
ATOM 3061 N N . GLU A 1 392 ? 1.660 -19.080 -43.438 1.00 97.12 392 GLU A N 1
ATOM 3062 C CA . GLU A 1 392 ? 0.787 -19.254 -44.598 1.00 97.12 392 GLU A CA 1
ATOM 3063 C C . GLU A 1 392 ? -0.688 -19.029 -44.246 1.00 97.12 392 GLU A C 1
ATOM 3065 O O . GLU A 1 392 ? -1.470 -18.561 -45.067 1.00 97.12 392 GLU A O 1
ATOM 3070 N N . LEU A 1 393 ? -1.076 -19.358 -43.011 1.00 96.12 393 LEU A N 1
ATOM 3071 C CA . LEU A 1 393 ? -2.442 -19.189 -42.518 1.00 96.12 393 LEU A CA 1
ATOM 3072 C C . LEU A 1 393 ? -2.737 -17.769 -42.017 1.00 96.12 393 LEU A C 1
ATOM 3074 O O . LEU A 1 393 ? -3.907 -17.416 -41.876 1.00 96.12 393 LEU A O 1
ATOM 3078 N N . ALA A 1 394 ? -1.717 -16.964 -41.711 1.00 96.44 394 ALA A N 1
ATOM 3079 C CA . ALA A 1 394 ? -1.900 -15.683 -41.033 1.00 96.44 394 ALA A CA 1
ATOM 3080 C C . ALA A 1 394 ? -2.720 -14.682 -41.852 1.00 96.44 394 ALA A C 1
ATOM 3082 O O . ALA A 1 394 ? -3.669 -14.095 -41.336 1.00 96.44 394 ALA A O 1
ATOM 3083 N N . GLU A 1 395 ? -2.374 -14.506 -43.122 1.00 96.31 395 GLU A N 1
ATOM 3084 C CA . GLU A 1 395 ? -3.043 -13.577 -44.033 1.00 96.31 395 GLU A CA 1
ATOM 3085 C C . GLU A 1 395 ? -4.502 -13.978 -44.326 1.00 96.31 395 GLU A C 1
ATOM 3087 O O . GLU A 1 395 ? -5.397 -13.210 -43.963 1.00 96.31 395 GLU A O 1
ATOM 3092 N N . PRO A 1 396 ? -4.810 -15.200 -44.813 1.00 96.81 396 PRO A N 1
ATOM 3093 C CA . PRO A 1 396 ? -6.194 -15.572 -45.114 1.00 96.81 396 PRO A CA 1
ATOM 3094 C C . PRO A 1 396 ? -7.101 -15.569 -43.876 1.00 96.81 396 PRO A C 1
ATOM 3096 O O . PRO A 1 396 ? -8.270 -15.196 -43.960 1.00 96.81 396 PRO A O 1
ATOM 3099 N N . LEU A 1 397 ? -6.590 -15.952 -42.699 1.00 95.44 397 LEU A N 1
ATOM 3100 C CA . LEU A 1 397 ? -7.382 -15.900 -41.464 1.00 95.44 397 LEU A CA 1
ATOM 3101 C C . LEU A 1 397 ? -7.615 -14.471 -40.975 1.00 95.44 397 LEU A C 1
ATOM 3103 O O . LEU A 1 397 ? -8.653 -14.203 -40.366 1.00 95.44 397 LEU A O 1
ATOM 3107 N N . THR A 1 398 ? -6.674 -13.563 -41.232 1.00 96.94 398 THR A N 1
ATOM 3108 C CA . THR A 1 398 ? -6.847 -12.137 -40.940 1.00 96.94 398 THR A CA 1
ATOM 3109 C C . THR A 1 398 ? -7.979 -11.558 -41.777 1.00 96.94 398 THR A C 1
ATOM 3111 O O . THR A 1 398 ? -8.862 -10.899 -41.226 1.00 96.94 398 THR A O 1
ATOM 3114 N N . ASP A 1 399 ? -8.016 -11.873 -43.071 1.00 96.31 399 ASP A N 1
ATOM 3115 C CA . ASP A 1 399 ? -9.068 -11.410 -43.980 1.00 96.31 399 ASP A CA 1
ATOM 3116 C C . ASP A 1 399 ? -10.444 -11.948 -43.586 1.00 96.31 399 ASP A C 1
ATOM 3118 O O . ASP A 1 399 ? -11.407 -11.182 -43.479 1.00 96.31 399 ASP A O 1
ATOM 3122 N N . ILE A 1 400 ? -10.535 -13.249 -43.291 1.00 94.44 400 ILE A N 1
ATOM 3123 C CA . ILE A 1 400 ? -11.777 -13.886 -42.829 1.00 94.44 400 ILE A CA 1
ATOM 3124 C C . ILE A 1 400 ? -12.282 -13.214 -41.549 1.00 94.44 400 ILE A C 1
ATOM 3126 O O . ILE A 1 400 ? -13.470 -12.904 -41.438 1.00 94.44 400 ILE A O 1
ATOM 3130 N N . LEU A 1 401 ? -11.396 -12.973 -40.580 1.00 92.19 401 LEU A N 1
ATOM 3131 C CA . LEU A 1 401 ? -11.790 -12.422 -39.290 1.00 92.19 401 LEU A CA 1
ATOM 3132 C C . LEU A 1 401 ? -12.172 -10.941 -39.382 1.00 92.19 401 LEU A C 1
ATOM 3134 O O . LEU A 1 401 ? -13.209 -10.548 -38.852 1.00 92.19 401 LEU A O 1
ATOM 3138 N N . ASN A 1 402 ? -11.398 -10.127 -40.098 1.00 94.06 402 ASN A N 1
ATOM 3139 C CA . ASN A 1 402 ? -11.744 -8.725 -40.331 1.00 94.06 402 ASN A CA 1
ATOM 3140 C C . ASN A 1 402 ? -13.067 -8.592 -41.101 1.00 94.06 402 ASN A C 1
ATOM 3142 O O . ASN A 1 402 ? -13.880 -7.729 -40.769 1.00 94.06 402 ASN A O 1
ATOM 3146 N N . THR A 1 403 ? -13.325 -9.472 -42.074 1.00 93.25 403 THR A N 1
ATOM 3147 C CA . THR A 1 403 ? -14.604 -9.511 -42.803 1.00 93.25 403 THR A CA 1
ATOM 3148 C C . THR A 1 403 ? -15.750 -9.893 -41.873 1.00 93.25 403 THR A C 1
ATOM 3150 O O . THR A 1 403 ? -16.753 -9.187 -41.809 1.00 93.25 403 THR A O 1
ATOM 3153 N N . SER A 1 404 ? -15.571 -10.943 -41.068 1.00 92.00 404 SER A N 1
ATOM 3154 C CA . SER A 1 404 ? -16.556 -11.381 -40.076 1.00 92.00 404 SER A CA 1
ATOM 3155 C C . SER A 1 404 ? -16.912 -10.274 -39.079 1.00 92.00 404 SER A C 1
ATOM 3157 O O . SER A 1 404 ? -18.090 -10.060 -38.786 1.00 92.00 404 SER A O 1
ATOM 3159 N N . LEU A 1 405 ? -15.912 -9.529 -38.596 1.00 88.12 405 LEU A N 1
ATOM 3160 C CA . LEU A 1 405 ? -16.101 -8.395 -37.689 1.00 88.12 405 LEU A CA 1
ATOM 3161 C C . LEU A 1 405 ? -16.831 -7.235 -38.370 1.00 88.12 405 LEU A C 1
ATOM 3163 O O . LEU A 1 405 ? -17.730 -6.645 -37.773 1.00 88.12 405 LEU A O 1
ATOM 3167 N N . LYS A 1 406 ? -16.465 -6.925 -39.617 1.00 86.50 406 LYS A N 1
ATOM 3168 C CA . LYS A 1 406 ? -17.077 -5.853 -40.408 1.00 86.50 406 LYS A CA 1
ATOM 3169 C C . LYS A 1 406 ? -18.548 -6.134 -40.714 1.00 86.50 406 LYS A C 1
ATOM 3171 O O . LYS A 1 406 ? -19.365 -5.222 -40.643 1.00 86.50 406 LYS A O 1
ATOM 3176 N N . GLU A 1 407 ? -18.877 -7.375 -41.058 1.00 87.06 407 GLU A N 1
ATOM 3177 C CA . GLU A 1 407 ? -20.236 -7.790 -41.420 1.00 87.06 407 GLU A CA 1
ATOM 3178 C C . GLU A 1 407 ? -21.087 -8.177 -40.205 1.00 87.06 407 GLU A C 1
ATOM 3180 O O . GLU A 1 407 ? -22.309 -8.271 -40.306 1.00 87.06 407 GLU A O 1
ATOM 3185 N N . GLY A 1 408 ? -20.461 -8.415 -39.048 1.00 83.69 408 GLY A N 1
ATOM 3186 C CA . GLY A 1 408 ? -21.143 -8.912 -37.853 1.00 83.69 408 GLY A CA 1
ATOM 3187 C C . GLY A 1 408 ? -21.631 -10.359 -37.992 1.00 83.69 408 GLY A C 1
ATOM 3188 O O . GLY A 1 408 ? -22.513 -10.793 -37.247 1.00 83.69 408 GLY A O 1
ATOM 3189 N N . VAL A 1 409 ? -21.073 -11.117 -38.939 1.00 87.19 409 VAL A N 1
ATOM 3190 C CA . VAL A 1 409 ? -21.460 -12.497 -39.242 1.00 87.19 409 VAL A CA 1
ATOM 3191 C C . VAL A 1 409 ? -20.293 -13.428 -38.954 1.00 87.19 409 VAL A C 1
ATOM 3193 O O . VAL A 1 409 ? -19.255 -13.386 -39.606 1.00 87.19 409 VAL A O 1
ATOM 3196 N N . VAL A 1 410 ? -20.472 -14.315 -37.977 1.00 89.25 410 VAL A N 1
ATOM 3197 C CA . VAL A 1 410 ? -19.489 -15.360 -37.659 1.00 89.25 410 VAL A CA 1
ATOM 3198 C C . VAL A 1 410 ? -19.642 -16.535 -38.635 1.00 89.25 410 VAL A C 1
ATOM 3200 O O . VAL A 1 410 ? -20.786 -16.962 -38.856 1.00 89.25 410 VAL A O 1
ATOM 3203 N N . PRO A 1 411 ? -18.538 -17.101 -39.169 1.00 91.12 411 PRO A N 1
ATOM 3204 C CA . PRO A 1 411 ? -18.571 -18.304 -39.998 1.00 91.12 411 PRO A CA 1
ATOM 3205 C C . PRO A 1 411 ? -19.339 -19.449 -39.335 1.00 91.12 411 PRO A C 1
ATOM 3207 O O . PRO A 1 411 ? -19.165 -19.720 -38.145 1.00 91.12 411 PRO A O 1
ATOM 3210 N N . THR A 1 412 ? -20.186 -20.145 -40.094 1.00 89.31 412 THR A N 1
ATOM 3211 C CA . THR A 1 412 ? -21.030 -21.231 -39.565 1.00 89.31 412 THR A CA 1
ATOM 3212 C C . THR A 1 412 ? -20.200 -22.339 -38.923 1.00 89.31 412 THR A C 1
ATOM 3214 O O . THR A 1 412 ? -20.517 -22.771 -37.819 1.00 89.31 412 THR A O 1
ATOM 3217 N N . GLN A 1 413 ? -19.071 -22.703 -39.534 1.00 86.75 413 GLN A N 1
ATOM 3218 C CA . GLN A 1 413 ? -18.142 -23.716 -39.025 1.00 86.75 413 GLN A CA 1
ATOM 3219 C C . GLN A 1 413 ? -17.568 -23.358 -37.642 1.00 86.75 413 GLN A C 1
ATOM 3221 O O . GLN A 1 413 ? -17.171 -24.234 -36.881 1.00 86.75 413 GLN A O 1
ATOM 3226 N N . TRP A 1 414 ? -17.511 -22.068 -37.292 1.00 89.38 414 TRP A N 1
ATOM 3227 C CA . TRP A 1 414 ? -17.014 -21.602 -35.992 1.00 89.38 414 TRP A CA 1
ATOM 3228 C C . TRP A 1 414 ? -18.090 -21.618 -34.902 1.00 89.38 414 TRP A C 1
ATOM 3230 O O . TRP A 1 414 ? -17.764 -21.477 -33.725 1.00 89.38 414 TRP A O 1
ATOM 3240 N N . LYS A 1 415 ? -19.361 -21.806 -35.277 1.00 86.94 415 LYS A N 1
ATOM 3241 C CA . LYS A 1 415 ? -20.498 -21.929 -34.350 1.00 86.94 415 LYS A CA 1
ATOM 3242 C C . LYS A 1 415 ? -20.725 -23.370 -33.888 1.00 86.94 415 LYS A C 1
ATOM 3244 O O . LYS A 1 415 ? -21.525 -23.600 -32.984 1.00 86.94 415 LYS A O 1
ATOM 3249 N N . GLU A 1 416 ? -20.038 -24.328 -34.500 1.00 87.56 416 GLU A N 1
ATOM 3250 C CA . GLU A 1 416 ? -20.158 -25.749 -34.196 1.00 87.56 416 GLU A CA 1
ATOM 3251 C C . GLU A 1 416 ? -19.163 -26.187 -33.112 1.00 87.56 416 GLU A C 1
ATOM 3253 O O . GLU A 1 416 ? -18.068 -25.635 -32.955 1.00 87.56 416 GLU A O 1
ATOM 3258 N N . ALA A 1 417 ? -19.537 -27.220 -32.355 1.00 88.25 417 ALA A N 1
ATOM 3259 C CA . ALA A 1 417 ? -18.676 -27.822 -31.347 1.00 88.25 417 ALA A CA 1
ATOM 3260 C C . ALA A 1 417 ? -18.926 -29.326 -31.222 1.00 88.25 417 ALA A C 1
ATOM 3262 O O . ALA A 1 417 ? -20.070 -29.777 -31.246 1.00 88.25 417 ALA A O 1
ATOM 3263 N N . VAL A 1 418 ? -17.858 -30.090 -30.988 1.00 88.62 418 VAL A N 1
ATOM 3264 C CA . VAL A 1 418 ? -17.967 -31.482 -30.539 1.00 88.62 418 VAL A CA 1
ATOM 3265 C C . VAL A 1 418 ? -18.095 -31.466 -29.020 1.00 88.62 418 VAL A C 1
ATOM 3267 O O . VAL A 1 418 ? -17.188 -31.009 -28.321 1.00 88.62 418 VAL A O 1
ATOM 3270 N N . VAL A 1 419 ? -19.222 -31.939 -28.493 1.00 86.00 419 VAL A N 1
ATOM 3271 C CA . VAL A 1 419 ? -19.467 -31.972 -27.046 1.00 86.00 419 VAL A CA 1
ATOM 3272 C C . VAL A 1 419 ? -18.906 -33.266 -26.466 1.00 86.00 419 VAL A C 1
ATOM 3274 O O . VAL A 1 419 ? -19.434 -34.348 -26.704 1.00 86.00 419 VAL A O 1
ATOM 3277 N N . ALA A 1 420 ? -17.841 -33.151 -25.676 1.00 86.25 420 ALA A N 1
ATOM 3278 C CA . ALA A 1 420 ? -17.265 -34.261 -24.930 1.00 86.25 420 ALA A CA 1
ATOM 3279 C C . ALA A 1 420 ? -17.865 -34.307 -23.508 1.00 86.25 420 ALA A C 1
ATOM 3281 O O . ALA A 1 420 ? -17.578 -33.411 -22.701 1.00 86.25 420 ALA A O 1
ATOM 3282 N N . PRO A 1 421 ? -18.685 -35.318 -23.162 1.00 86.00 421 PRO A N 1
ATOM 3283 C CA . PRO A 1 421 ? -19.219 -35.459 -21.813 1.00 86.00 421 PRO A CA 1
ATOM 3284 C C . PRO A 1 421 ? -18.117 -35.910 -20.845 1.00 86.00 421 PRO A C 1
ATOM 3286 O O . PRO A 1 421 ? -17.536 -36.982 -20.997 1.00 86.00 421 PRO A O 1
ATOM 3289 N N . ILE A 1 422 ? -17.827 -35.100 -19.822 1.00 84.12 422 ILE A N 1
ATOM 3290 C CA . ILE A 1 422 ? -16.862 -35.447 -18.766 1.00 84.12 422 ILE A CA 1
ATOM 3291 C C . ILE A 1 422 ? -17.585 -35.577 -17.422 1.00 84.12 422 ILE A C 1
ATOM 3293 O O . ILE A 1 422 ? -18.165 -34.590 -16.968 1.00 84.12 422 ILE A O 1
ATOM 3297 N N . PRO A 1 423 ? -17.511 -36.721 -16.723 1.00 81.12 423 PRO A N 1
ATOM 3298 C CA . PRO A 1 423 ? -18.120 -36.850 -15.404 1.00 81.12 423 PRO A CA 1
ATOM 3299 C C . PRO A 1 423 ? -17.570 -35.841 -14.393 1.00 81.12 423 PRO A C 1
ATOM 3301 O O . PRO A 1 423 ? -16.362 -35.581 -14.321 1.00 81.12 423 PRO A O 1
ATOM 3304 N N . LYS A 1 424 ? -18.468 -35.267 -13.588 1.00 76.19 424 LYS A N 1
ATOM 3305 C CA . LYS A 1 424 ? -18.118 -34.458 -12.412 1.00 76.19 424 LYS A CA 1
ATOM 3306 C C . LYS A 1 424 ? -17.632 -35.338 -11.262 1.00 76.19 424 LYS A C 1
ATOM 3308 O O . LYS A 1 424 ? -16.709 -34.928 -10.564 1.00 76.19 424 LYS A O 1
ATOM 3313 N N . GLU A 1 425 ? -18.229 -36.518 -11.122 1.00 77.56 425 GLU A N 1
ATOM 3314 C CA . GLU A 1 425 ? -17.988 -37.509 -10.072 1.00 77.56 425 GLU A CA 1
ATOM 3315 C C . GLU A 1 425 ? -18.067 -38.937 -10.636 1.00 77.56 425 GLU A C 1
ATOM 3317 O O . GLU A 1 425 ? -18.516 -39.137 -11.768 1.00 77.56 425 GLU A O 1
ATOM 3322 N N . LEU A 1 426 ? -17.567 -39.908 -9.868 1.00 72.06 426 LEU A N 1
ATOM 3323 C CA . LEU A 1 426 ? -17.649 -41.337 -10.170 1.00 72.06 426 LEU A CA 1
ATOM 3324 C C . LEU A 1 426 ? -18.430 -42.034 -9.040 1.00 72.06 426 LEU A C 1
ATOM 3326 O O . LEU A 1 426 ? -18.160 -41.714 -7.881 1.00 72.06 426 LEU A O 1
ATOM 3330 N N . PRO A 1 427 ? -19.342 -42.981 -9.342 1.00 71.19 427 PRO A N 1
ATOM 3331 C CA . PRO A 1 427 ? -19.742 -43.451 -10.675 1.00 71.19 427 PRO A CA 1
ATOM 3332 C C . PRO A 1 427 ? -20.515 -42.387 -11.473 1.00 71.19 427 PRO A C 1
ATOM 3334 O O . PRO A 1 427 ? -21.198 -41.535 -10.910 1.00 71.19 427 PRO A O 1
ATOM 3337 N N . ALA A 1 428 ? -20.356 -42.398 -12.797 1.00 76.69 428 ALA A N 1
ATOM 3338 C CA . ALA A 1 428 ? -20.885 -41.349 -13.660 1.00 76.69 428 ALA A CA 1
ATOM 3339 C C . ALA A 1 428 ? -22.362 -41.601 -14.003 1.00 76.69 428 ALA A C 1
ATOM 3341 O O . ALA A 1 428 ? -22.689 -42.621 -14.603 1.00 76.69 428 ALA A O 1
ATOM 3342 N N . VAL A 1 429 ? -23.229 -40.639 -13.681 1.00 81.56 429 VAL A N 1
ATOM 3343 C CA . VAL A 1 429 ? -24.635 -40.594 -14.120 1.00 81.56 429 VAL A CA 1
ATOM 3344 C C . VAL A 1 429 ? -24.874 -39.390 -15.030 1.00 81.56 429 VAL A C 1
ATOM 3346 O O . VAL A 1 429 ? -24.160 -38.385 -14.937 1.00 81.56 429 VAL A O 1
ATOM 3349 N N . ILE A 1 430 ? -25.881 -39.486 -15.900 1.00 84.44 430 ILE A N 1
ATOM 3350 C CA . ILE A 1 430 ? -26.150 -38.521 -16.978 1.00 84.44 430 ILE A CA 1
ATOM 3351 C C . ILE A 1 430 ? -26.276 -37.055 -16.496 1.00 84.44 430 ILE A C 1
ATOM 3353 O O . ILE A 1 430 ? -25.652 -36.169 -17.082 1.00 84.44 430 ILE A O 1
ATOM 3357 N N . ASP A 1 431 ? -26.927 -36.807 -15.351 1.00 83.12 431 ASP A N 1
ATOM 3358 C CA . ASP A 1 431 ? -27.122 -35.461 -14.766 1.00 83.12 431 ASP A CA 1
ATOM 3359 C C . ASP A 1 431 ? -25.829 -34.821 -14.225 1.00 83.12 431 ASP A C 1
ATOM 3361 O O . ASP A 1 431 ? -25.733 -33.613 -13.963 1.00 83.12 431 ASP A O 1
ATOM 3365 N N . LYS A 1 432 ? -24.800 -35.643 -14.005 1.00 83.69 432 LYS A N 1
ATOM 3366 C CA . LYS A 1 432 ? -23.526 -35.244 -13.398 1.00 83.69 432 LYS A CA 1
ATOM 3367 C C . LYS A 1 432 ? -22.417 -35.120 -14.436 1.00 83.69 432 LYS A C 1
ATOM 3369 O O . LYS A 1 432 ? -21.242 -35.060 -14.074 1.00 83.69 432 LYS A O 1
ATOM 3374 N N . LEU A 1 433 ? -22.761 -35.005 -15.715 1.00 85.69 433 LEU A N 1
ATOM 3375 C CA . LEU A 1 433 ? -21.808 -34.754 -16.793 1.00 85.69 433 LEU A CA 1
ATOM 3376 C C . LEU A 1 433 ? -21.512 -33.249 -16.946 1.00 85.69 433 LEU A C 1
ATOM 3378 O O . LEU A 1 433 ? -22.332 -32.372 -16.659 1.00 85.69 433 LEU A O 1
ATOM 3382 N N . ARG A 1 434 ? -20.286 -32.924 -17.361 1.00 83.06 434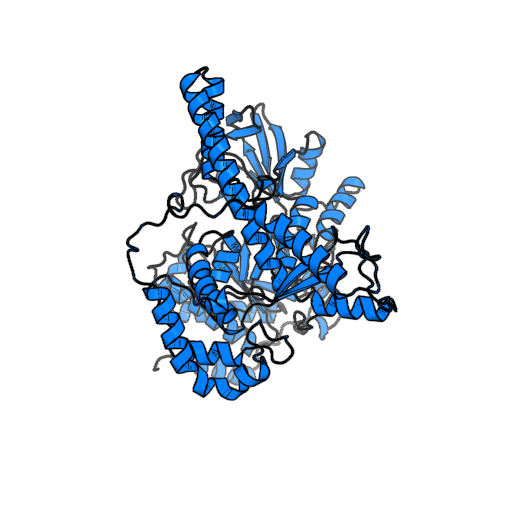 ARG A N 1
ATOM 3383 C CA . ARG A 1 434 ? -19.880 -31.605 -17.861 1.00 83.06 434 ARG A CA 1
ATOM 3384 C C . ARG A 1 434 ? -19.877 -31.668 -19.393 1.00 83.06 434 ARG A C 1
ATOM 3386 O O . ARG A 1 434 ? -19.121 -32.483 -19.922 1.00 83.06 434 ARG A O 1
ATOM 3393 N N . PRO A 1 435 ? -20.644 -30.821 -20.099 1.00 86.56 435 PRO A N 1
ATOM 3394 C CA . PRO A 1 435 ? -20.550 -30.713 -21.551 1.00 86.56 435 PRO A CA 1
ATOM 3395 C C . PRO A 1 435 ? -19.315 -29.881 -21.920 1.00 86.56 435 PRO A C 1
ATOM 3397 O O . PRO A 1 435 ? -19.355 -28.652 -21.883 1.00 86.56 435 PRO A O 1
ATOM 3400 N N . ILE A 1 436 ? -18.182 -30.524 -22.216 1.00 85.81 436 ILE A N 1
ATOM 3401 C CA . ILE A 1 436 ? -16.984 -29.807 -22.670 1.00 85.81 436 ILE A CA 1
ATOM 3402 C C . ILE A 1 436 ? -17.055 -29.627 -24.184 1.00 85.81 436 ILE A C 1
ATOM 3404 O O . ILE A 1 436 ? -16.856 -30.577 -24.934 1.00 85.81 436 ILE A O 1
ATOM 3408 N N . SER A 1 437 ? -17.313 -28.400 -24.631 1.00 86.50 437 SER A N 1
ATOM 3409 C CA . SER A 1 437 ? -17.369 -28.054 -26.052 1.00 86.50 437 SER A CA 1
ATOM 3410 C C . SER A 1 437 ? -15.968 -27.907 -26.648 1.00 86.50 437 SER A C 1
ATOM 3412 O O . SER A 1 437 ? -15.209 -26.996 -26.303 1.00 86.50 437 SER A O 1
ATOM 3414 N N . LEU A 1 438 ? -15.616 -28.793 -27.573 1.00 88.00 438 LEU A N 1
ATOM 3415 C CA . LEU A 1 438 ? -14.452 -28.651 -28.437 1.00 88.00 438 LEU A CA 1
ATOM 3416 C C . LEU A 1 438 ? -14.860 -27.829 -29.663 1.00 88.00 438 LEU A C 1
ATOM 3418 O O . LEU A 1 438 ? -15.456 -28.360 -30.594 1.00 88.00 438 LEU A O 1
ATOM 3422 N N . THR A 1 439 ? -14.563 -26.530 -29.643 1.00 89.00 439 THR A N 1
ATOM 3423 C CA . THR A 1 439 ? -14.776 -25.610 -30.775 1.00 89.00 439 THR A CA 1
ATOM 3424 C C . THR A 1 439 ? -13.556 -25.543 -31.699 1.00 89.00 439 THR A C 1
ATOM 3426 O O . THR A 1 439 ? -12.437 -25.885 -31.283 1.00 89.00 439 THR A O 1
ATOM 3429 N N . ALA A 1 440 ? -13.776 -25.083 -32.937 1.00 91.50 440 ALA A N 1
ATOM 3430 C CA . ALA A 1 440 ? -12.735 -24.857 -33.941 1.00 91.50 440 ALA A CA 1
ATOM 3431 C C . ALA A 1 440 ? -11.603 -23.961 -33.406 1.00 91.50 440 ALA A C 1
ATOM 3433 O O . ALA A 1 440 ? -11.826 -23.013 -32.647 1.00 91.50 440 ALA A O 1
ATOM 3434 N N . ILE A 1 441 ? -10.362 -24.253 -33.799 1.00 92.44 441 ILE A N 1
ATOM 3435 C CA . ILE A 1 441 ? -9.176 -23.537 -33.293 1.00 92.44 441 ILE A CA 1
ATOM 3436 C C . ILE A 1 441 ? -9.231 -22.060 -33.692 1.00 92.44 441 ILE A C 1
ATOM 3438 O O . ILE A 1 441 ? -8.941 -21.188 -32.874 1.00 92.44 441 ILE A O 1
ATOM 3442 N N . PHE A 1 442 ? -9.658 -21.784 -34.922 1.00 92.56 442 PHE A N 1
ATOM 3443 C CA . PHE A 1 442 ? -9.766 -20.428 -35.453 1.00 92.56 442 PHE A CA 1
ATOM 3444 C C . PHE A 1 442 ? -10.863 -19.610 -34.756 1.00 92.56 442 PHE A C 1
ATOM 3446 O O . PHE A 1 442 ? -10.651 -18.430 -34.485 1.00 92.56 442 PHE A O 1
ATOM 3453 N N . ALA A 1 443 ? -11.962 -20.249 -34.333 1.00 91.81 443 ALA A N 1
ATOM 3454 C CA . ALA A 1 443 ? -12.994 -19.610 -33.514 1.00 91.81 443 ALA A CA 1
ATOM 3455 C C . ALA A 1 443 ? -12.424 -19.110 -32.175 1.00 91.81 443 ALA A C 1
ATOM 3457 O O . ALA A 1 443 ? -12.650 -17.968 -31.789 1.00 91.81 443 ALA A O 1
ATOM 3458 N N . LYS A 1 444 ? -11.594 -19.921 -31.504 1.00 89.94 444 LYS A N 1
ATOM 3459 C CA . LYS A 1 444 ? -10.942 -19.535 -30.236 1.00 89.94 444 LYS A CA 1
ATOM 3460 C C . LYS A 1 444 ? -9.948 -18.389 -30.406 1.00 89.94 444 LYS A C 1
ATOM 3462 O O . LYS A 1 444 ? -9.800 -17.568 -29.504 1.00 89.94 444 LYS A O 1
ATOM 3467 N N . ILE A 1 445 ? -9.238 -18.347 -31.535 1.00 91.50 445 ILE A N 1
ATOM 3468 C CA . ILE A 1 445 ? -8.317 -17.247 -31.851 1.00 91.50 445 ILE A CA 1
ATOM 3469 C C . ILE A 1 445 ? -9.113 -15.951 -32.060 1.00 91.50 445 ILE A C 1
ATOM 3471 O O . ILE A 1 445 ? -8.779 -14.933 -31.457 1.00 91.50 445 ILE A O 1
ATOM 3475 N N . CYS A 1 446 ? -10.207 -16.013 -32.824 1.00 89.31 446 CYS A N 1
ATOM 3476 C CA . CYS A 1 446 ? -11.162 -14.916 -32.989 1.00 89.31 446 CYS A CA 1
ATOM 3477 C C . CYS A 1 446 ? -11.701 -14.412 -31.639 1.00 89.31 446 CYS A C 1
ATOM 3479 O O . CYS A 1 446 ? -11.578 -13.227 -31.326 1.00 89.31 446 CYS A O 1
ATOM 3481 N N . GLU A 1 447 ? -12.229 -15.307 -30.798 1.00 89.06 447 GLU A N 1
ATOM 3482 C CA . GLU A 1 447 ? -12.686 -14.987 -29.437 1.00 89.06 447 GLU A CA 1
ATOM 3483 C C . GLU A 1 447 ? -11.585 -14.319 -28.600 1.00 89.06 447 GLU A C 1
ATOM 3485 O O . GLU A 1 447 ? -11.862 -13.399 -27.834 1.00 89.06 447 GLU A O 1
ATOM 3490 N N . GLY A 1 448 ? -10.331 -14.752 -28.761 1.00 85.06 448 GLY A N 1
ATOM 3491 C CA . GLY A 1 448 ? -9.171 -14.176 -28.086 1.00 85.06 448 GLY A CA 1
ATOM 3492 C C . GLY A 1 448 ? -8.914 -12.713 -28.452 1.00 85.06 448 GLY A C 1
ATOM 3493 O O . GLY A 1 448 ? -8.628 -11.914 -27.560 1.00 85.06 448 GLY A O 1
ATOM 3494 N N . PHE A 1 449 ? -9.044 -12.340 -29.728 1.00 86.75 449 PHE A N 1
ATOM 3495 C CA . PHE A 1 449 ? -8.937 -10.940 -30.158 1.00 86.75 449 PHE A CA 1
ATOM 3496 C C . PHE A 1 449 ? -10.071 -10.089 -29.585 1.00 86.75 449 PHE A C 1
ATOM 3498 O O . PHE A 1 449 ? -9.805 -9.077 -28.935 1.00 86.75 449 PHE A O 1
ATOM 3505 N N . VAL A 1 450 ? -11.316 -10.554 -29.722 1.00 84.38 450 VAL A N 1
ATOM 3506 C CA . VAL A 1 450 ? -12.495 -9.862 -29.178 1.00 84.38 450 VAL A CA 1
ATOM 3507 C C . VAL A 1 450 ? -12.371 -9.681 -27.661 1.00 84.38 450 VAL A C 1
ATOM 3509 O O . VAL A 1 450 ? -12.608 -8.591 -27.144 1.00 84.38 450 VAL A O 1
ATOM 3512 N N . ALA A 1 451 ? -11.934 -10.713 -26.936 1.00 77.00 451 ALA A N 1
ATOM 3513 C CA . ALA A 1 451 ? -11.748 -10.653 -25.490 1.00 77.00 451 ALA A CA 1
ATOM 3514 C C . ALA A 1 451 ? -10.683 -9.631 -25.071 1.00 77.00 451 ALA A C 1
ATOM 3516 O O . ALA A 1 451 ? -10.894 -8.923 -24.091 1.00 77.00 451 ALA A O 1
ATOM 3517 N N . LYS A 1 452 ? -9.559 -9.524 -25.795 1.00 74.88 452 LYS A N 1
ATOM 3518 C CA . LYS A 1 452 ? -8.514 -8.528 -25.498 1.00 74.88 452 LYS A CA 1
ATOM 3519 C C . LYS A 1 452 ? -9.046 -7.102 -25.614 1.00 74.88 452 LYS A C 1
ATOM 3521 O O . LYS A 1 452 ? -8.786 -6.295 -24.727 1.00 74.88 452 LYS A O 1
ATOM 3526 N N . TRP A 1 453 ? -9.807 -6.810 -26.666 1.00 77.38 453 TRP A N 1
ATOM 3527 C CA . TRP A 1 453 ? -10.395 -5.484 -26.868 1.00 77.38 453 TRP A CA 1
ATOM 3528 C C . TRP A 1 453 ? -11.426 -5.159 -25.786 1.00 77.38 453 TRP A C 1
ATOM 3530 O O . TRP A 1 453 ? -11.340 -4.118 -25.143 1.00 77.38 453 TRP A O 1
ATOM 3540 N N . VAL A 1 454 ? -12.316 -6.106 -25.479 1.00 66.31 454 VAL A N 1
ATOM 3541 C CA . VAL A 1 454 ? -13.321 -5.929 -24.419 1.00 66.31 454 VAL A CA 1
ATOM 3542 C C . VAL A 1 454 ? -12.675 -5.755 -23.038 1.00 66.31 454 VAL A C 1
ATOM 3544 O O . VAL A 1 454 ? -13.150 -4.950 -22.241 1.00 66.31 454 VAL A O 1
ATOM 3547 N N . LEU A 1 455 ? -11.593 -6.483 -22.736 1.00 57.50 455 LEU A N 1
ATOM 3548 C CA . LEU A 1 455 ? -10.865 -6.356 -21.467 1.00 57.50 455 LEU A CA 1
ATOM 3549 C C . LEU A 1 455 ? -10.176 -4.994 -21.326 1.00 57.50 455 LEU A C 1
ATOM 3551 O O . LEU A 1 455 ? -10.202 -4.412 -20.241 1.00 57.50 455 LEU A O 1
ATOM 3555 N N . TRP A 1 456 ? -9.598 -4.481 -22.413 1.00 55.66 456 TRP A N 1
ATOM 3556 C CA . TRP A 1 456 ? -9.005 -3.145 -22.452 1.00 55.66 456 TRP A CA 1
ATOM 3557 C C . TRP A 1 456 ? -10.037 -2.062 -22.107 1.00 55.66 456 TRP A C 1
ATOM 3559 O O . TRP A 1 456 ? -9.764 -1.176 -21.294 1.00 55.66 456 TRP A O 1
ATOM 3569 N N . ASP A 1 457 ? -11.257 -2.193 -22.629 1.00 52.84 457 ASP A N 1
ATOM 3570 C CA . ASP A 1 457 ? -12.336 -1.223 -22.420 1.00 52.84 457 ASP A CA 1
ATOM 3571 C C . ASP A 1 457 ? -12.872 -1.185 -20.974 1.00 52.84 457 ASP A C 1
ATOM 3573 O O . ASP A 1 457 ? -13.390 -0.156 -20.531 1.00 52.84 457 ASP A O 1
ATOM 3577 N N . ILE A 1 458 ? -12.740 -2.269 -20.196 1.00 47.59 458 ILE A N 1
ATOM 3578 C CA . ILE A 1 458 ? -13.316 -2.370 -18.836 1.00 47.59 458 ILE A CA 1
ATOM 3579 C C . ILE A 1 458 ? -12.300 -2.221 -17.688 1.00 47.59 458 ILE A C 1
ATOM 3581 O O . ILE A 1 458 ? -12.720 -2.106 -16.531 1.00 47.59 458 ILE A O 1
ATOM 3585 N N . TRP A 1 459 ? -10.999 -2.144 -17.995 1.00 42.28 459 TRP A N 1
ATOM 3586 C CA . TRP A 1 459 ? -9.859 -2.140 -17.055 1.00 42.28 459 TRP A CA 1
ATOM 3587 C C . TRP A 1 459 ? -9.887 -1.035 -15.982 1.00 42.28 459 TRP A C 1
ATOM 3589 O O . TRP A 1 459 ? -9.392 -1.216 -14.873 1.00 42.28 459 TRP A O 1
ATOM 3599 N N . LYS A 1 460 ? -10.516 0.110 -16.265 1.00 37.88 460 LYS A N 1
ATOM 3600 C CA . LYS A 1 460 ? -10.526 1.295 -15.382 1.00 37.88 460 LYS A CA 1
ATOM 3601 C C . LYS A 1 460 ? -11.339 1.143 -14.077 1.00 37.88 460 LYS A C 1
ATOM 3603 O O . LYS A 1 460 ? -11.481 2.118 -13.350 1.00 37.88 460 LYS A O 1
ATOM 3608 N N . ASN A 1 461 ? -11.890 -0.036 -13.770 1.00 39.81 461 ASN A N 1
ATOM 3609 C CA . ASN A 1 461 ? -12.884 -0.233 -12.700 1.00 39.81 461 ASN A CA 1
ATOM 3610 C C . ASN A 1 461 ? -12.500 -1.285 -11.621 1.00 39.81 461 ASN A C 1
ATOM 3612 O O . ASN A 1 461 ? -13.395 -1.936 -11.083 1.00 39.81 461 ASN A O 1
ATOM 3616 N N . ILE A 1 462 ? -11.209 -1.465 -11.300 1.00 39.34 462 ILE A N 1
ATOM 3617 C CA . ILE A 1 462 ? -10.685 -2.395 -10.263 1.00 39.34 462 ILE A CA 1
ATOM 3618 C C . ILE A 1 462 ? -9.878 -1.593 -9.186 1.00 39.34 462 ILE A C 1
ATOM 3620 O O . ILE A 1 462 ? -9.314 -0.550 -9.535 1.00 39.34 462 ILE A O 1
ATOM 3624 N N . ASP A 1 463 ? -9.959 -2.014 -7.902 1.00 49.56 463 ASP A N 1
ATOM 3625 C CA . ASP A 1 463 ? -9.527 -1.367 -6.622 1.00 49.56 463 ASP A CA 1
ATOM 3626 C C . ASP A 1 463 ? -8.170 -0.649 -6.674 1.00 49.56 463 ASP A C 1
ATOM 3628 O O . ASP A 1 463 ? -7.179 -1.222 -7.073 1.00 49.56 463 ASP A O 1
ATOM 3632 N N . GLN A 1 464 ? -8.090 0.615 -6.265 1.00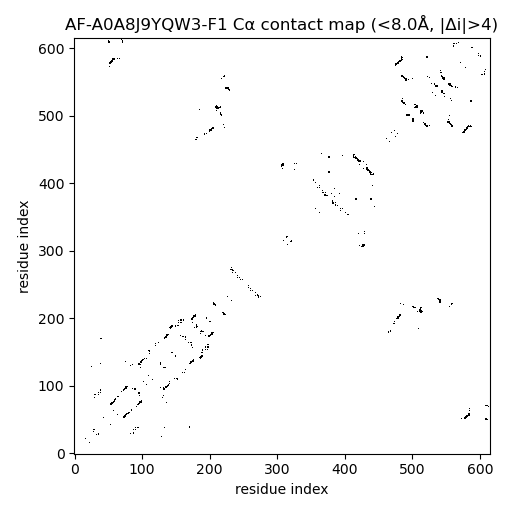 52.22 464 GLN A N 1
ATOM 3633 C CA . GLN A 1 464 ? -7.186 1.547 -6.927 1.00 52.22 464 GLN A CA 1
ATOM 3634 C C . GLN A 1 464 ? -5.823 1.784 -6.251 1.00 52.22 464 GLN A C 1
ATOM 3636 O O . GLN A 1 464 ? -4.939 2.221 -6.949 1.00 52.22 464 GLN A O 1
ATOM 3641 N N . ARG A 1 465 ? -5.539 1.439 -4.986 1.00 66.88 465 ARG A N 1
ATOM 3642 C CA . ARG A 1 465 ? -4.327 1.976 -4.296 1.00 66.88 465 ARG A CA 1
ATOM 3643 C C . ARG A 1 465 ? -2.985 1.422 -4.774 1.00 66.88 465 ARG A C 1
ATOM 3645 O O . ARG A 1 465 ? -2.252 2.074 -5.507 1.00 66.88 465 ARG A O 1
ATOM 3652 N N . TYR A 1 466 ? -2.654 0.184 -4.392 1.00 74.00 466 TYR A N 1
ATOM 3653 C CA . TYR A 1 466 ? -1.471 -0.464 -4.963 1.00 74.00 466 TYR A CA 1
ATOM 3654 C C . TYR A 1 466 ? -1.708 -0.747 -6.435 1.00 74.00 466 TYR A C 1
ATOM 3656 O O . TYR A 1 466 ? -0.746 -0.766 -7.181 1.00 74.00 466 TYR A O 1
ATOM 3664 N N . GLU A 1 467 ? -2.954 -0.923 -6.889 1.00 69.69 467 GLU A N 1
ATOM 3665 C CA . GLU A 1 467 ? -3.190 -1.039 -8.323 1.00 69.69 467 GLU A CA 1
ATOM 3666 C C . GLU A 1 467 ? -2.843 0.241 -9.080 1.00 69.69 467 GLU A C 1
ATOM 3668 O O . GLU A 1 467 ? -2.473 0.116 -10.231 1.00 69.69 467 GLU A O 1
ATOM 3673 N N . GLU A 1 468 ? -2.926 1.443 -8.510 1.00 76.12 468 GLU A N 1
ATOM 3674 C CA . GLU A 1 468 ? -2.454 2.686 -9.136 1.00 76.12 468 GLU A CA 1
ATOM 3675 C C . GLU A 1 468 ? -0.933 2.614 -9.294 1.00 76.12 468 GLU A C 1
ATOM 3677 O O . GLU A 1 468 ? -0.434 2.802 -10.401 1.00 76.12 468 GLU A O 1
ATOM 3682 N N . TYR A 1 469 ? -0.202 2.204 -8.251 1.00 83.88 469 TYR A N 1
ATOM 3683 C CA . TYR A 1 469 ? 1.239 1.932 -8.355 1.00 83.88 469 TYR A CA 1
ATOM 3684 C C . TYR A 1 469 ? 1.551 0.853 -9.412 1.00 83.88 469 TYR A C 1
ATOM 3686 O O . TYR A 1 469 ? 2.416 1.051 -10.267 1.00 83.88 469 TYR A O 1
ATOM 3694 N N . LEU A 1 470 ? 0.804 -0.256 -9.426 1.00 81.62 470 LEU A N 1
ATOM 3695 C CA . LEU A 1 470 ? 0.950 -1.330 -10.415 1.00 81.62 470 LEU A CA 1
ATOM 3696 C C . LEU A 1 470 ? 0.565 -0.860 -11.835 1.00 81.62 470 LEU A C 1
ATOM 3698 O O . LEU A 1 470 ? 1.208 -1.253 -12.807 1.00 81.62 470 LEU A O 1
ATOM 3702 N N . LYS A 1 471 ? -0.451 0.003 -11.982 1.00 73.94 471 LYS A N 1
ATOM 3703 C CA . LYS A 1 471 ? -0.912 0.606 -13.252 1.00 73.94 471 LYS A CA 1
ATOM 3704 C C . LYS A 1 471 ? 0.117 1.584 -13.807 1.00 73.94 471 LYS A C 1
ATOM 3706 O O . LYS A 1 471 ? 0.274 1.655 -15.023 1.00 73.94 471 LYS A O 1
ATOM 3711 N N . LEU A 1 472 ? 0.839 2.287 -12.936 1.00 81.31 472 LEU A N 1
ATOM 3712 C CA . LEU A 1 472 ? 2.006 3.095 -13.301 1.00 81.31 472 LEU A CA 1
ATOM 3713 C C . LEU A 1 472 ? 3.209 2.235 -13.728 1.00 81.31 472 LEU A C 1
ATOM 3715 O O . LEU A 1 472 ? 4.196 2.767 -14.234 1.00 81.31 472 LEU A O 1
ATOM 3719 N N . GLY A 1 473 ? 3.122 0.910 -13.581 1.00 83.62 473 GLY A N 1
ATOM 3720 C CA . GLY A 1 473 ? 4.153 -0.037 -13.990 1.00 83.62 473 GLY A CA 1
ATOM 3721 C C . GLY A 1 473 ? 5.177 -0.346 -12.903 1.00 83.62 473 GLY A C 1
ATOM 3722 O O . GLY A 1 473 ? 6.206 -0.939 -13.224 1.00 83.62 473 GLY A O 1
ATOM 3723 N N . VAL A 1 474 ? 4.918 0.026 -11.642 1.00 87.62 474 VAL A N 1
ATOM 3724 C CA . VAL A 1 474 ? 5.753 -0.400 -10.510 1.00 87.62 474 VAL A CA 1
ATOM 3725 C C . VAL A 1 474 ? 5.475 -1.884 -10.232 1.00 87.62 474 VAL A C 1
ATOM 3727 O O . VAL A 1 474 ? 4.324 -2.241 -9.992 1.00 87.62 474 VAL A O 1
ATOM 3730 N N . PRO A 1 475 ? 6.474 -2.778 -10.278 1.00 85.69 475 PRO A N 1
ATOM 3731 C CA . PRO A 1 475 ? 6.299 -4.194 -9.966 1.00 85.69 475 PRO A CA 1
ATOM 3732 C C . PRO A 1 475 ? 5.836 -4.439 -8.523 1.00 85.69 475 PRO A C 1
ATOM 3734 O O . PRO A 1 475 ? 6.272 -3.763 -7.594 1.00 85.69 475 PRO A O 1
ATOM 3737 N N . ALA A 1 476 ? 5.007 -5.464 -8.310 1.00 84.00 476 ALA A N 1
ATOM 3738 C CA . ALA A 1 476 ? 4.538 -5.843 -6.973 1.00 84.00 476 ALA A CA 1
ATOM 3739 C C . ALA A 1 476 ? 5.696 -6.179 -6.011 1.00 84.00 476 ALA A C 1
ATOM 3741 O O . ALA A 1 476 ? 5.680 -5.779 -4.848 1.00 84.00 476 ALA A O 1
ATOM 3742 N N . ASP A 1 477 ? 6.749 -6.832 -6.507 1.00 85.75 477 ASP A N 1
ATOM 3743 C CA . ASP A 1 477 ? 7.948 -7.187 -5.738 1.00 85.75 477 ASP A CA 1
ATOM 3744 C C . ASP A 1 477 ? 8.886 -5.995 -5.450 1.00 85.75 477 ASP A C 1
ATOM 3746 O O . ASP A 1 477 ? 9.924 -6.172 -4.796 1.00 85.75 477 ASP A O 1
ATOM 3750 N N . GLN A 1 478 ? 8.496 -4.785 -5.874 1.00 91.06 478 GLN A N 1
ATOM 3751 C CA . GLN A 1 478 ? 9.069 -3.492 -5.486 1.00 91.06 478 GLN A CA 1
ATOM 3752 C C . GLN A 1 478 ? 8.149 -2.665 -4.568 1.00 91.06 478 GLN A C 1
ATOM 3754 O O . GLN A 1 478 ? 8.427 -1.493 -4.327 1.00 91.06 478 GLN A O 1
ATOM 3759 N N . LEU A 1 479 ? 7.067 -3.238 -4.034 1.00 92.44 479 LEU A N 1
ATOM 3760 C CA . LEU A 1 479 ? 6.152 -2.542 -3.125 1.00 92.44 479 LEU A CA 1
ATOM 3761 C C . LEU A 1 479 ? 6.133 -3.216 -1.750 1.00 92.44 479 LEU A C 1
ATOM 3763 O O . LEU A 1 479 ? 5.961 -4.432 -1.640 1.00 92.44 479 LEU A O 1
ATOM 3767 N N . VAL A 1 480 ? 6.274 -2.418 -0.693 1.00 93.81 480 VAL A N 1
ATOM 3768 C CA . VAL A 1 480 ? 6.090 -2.825 0.706 1.00 93.81 480 VAL A CA 1
ATOM 3769 C C . VAL A 1 480 ? 4.845 -2.146 1.259 1.00 93.81 480 VAL A C 1
ATOM 3771 O O . VAL A 1 480 ? 4.676 -0.937 1.105 1.00 93.81 480 VAL A O 1
ATOM 3774 N N . MET A 1 481 ? 3.975 -2.922 1.910 1.00 93.25 481 MET A N 1
ATOM 3775 C CA . MET A 1 481 ? 2.754 -2.392 2.509 1.00 93.25 481 MET A CA 1
ATOM 3776 C C . MET A 1 481 ? 2.986 -1.841 3.911 1.00 93.25 481 MET A C 1
ATOM 3778 O O . MET A 1 481 ? 3.181 -2.616 4.845 1.00 93.25 481 MET A O 1
ATOM 3782 N N . GLY A 1 482 ? 2.887 -0.523 4.071 1.00 94.69 482 GLY A N 1
ATOM 3783 C CA . GLY A 1 482 ? 2.858 0.132 5.374 1.00 94.69 482 GLY A CA 1
ATOM 3784 C C . GLY A 1 482 ? 1.480 0.048 6.027 1.00 94.69 482 GLY A C 1
ATOM 3785 O O . GLY A 1 482 ? 0.477 0.386 5.405 1.00 94.69 482 GLY A O 1
ATOM 3786 N N . VAL A 1 483 ? 1.420 -0.381 7.286 1.00 93.50 483 VAL A N 1
ATOM 3787 C CA . VAL A 1 483 ? 0.199 -0.414 8.106 1.00 93.50 483 VAL A CA 1
ATOM 3788 C C . VAL A 1 483 ? 0.416 0.294 9.447 1.00 93.50 483 VAL A C 1
ATOM 3790 O O . VAL A 1 483 ? 1.527 0.271 9.981 1.00 93.50 483 VAL A O 1
ATOM 3793 N N . PRO A 1 484 ? -0.627 0.896 10.039 1.00 95.12 484 PRO A N 1
ATOM 3794 C CA . PRO A 1 484 ? -0.501 1.569 11.318 1.00 95.12 484 PRO A CA 1
ATOM 3795 C C . PRO A 1 484 ? -0.675 0.572 12.467 1.00 95.12 484 PRO A C 1
ATOM 3797 O O . PRO A 1 484 ? -1.579 -0.265 12.456 1.00 95.12 484 PRO A O 1
ATOM 3800 N N . TRP A 1 485 ? 0.147 0.696 13.505 1.00 96.50 485 TRP A N 1
ATOM 3801 C CA . TRP A 1 485 ? -0.110 0.110 14.831 1.00 96.50 485 TRP A CA 1
ATOM 3802 C C . TRP A 1 485 ? -0.648 1.169 15.807 1.00 96.50 485 TRP A C 1
ATOM 3804 O O . TRP A 1 485 ? -0.414 1.147 17.011 1.00 96.50 485 TRP A O 1
ATOM 3814 N N . TYR A 1 486 ? -1.389 2.129 15.272 1.00 96.94 486 TYR A N 1
ATOM 3815 C CA . TYR A 1 486 ? -2.093 3.175 15.999 1.00 96.94 486 TYR A CA 1
ATOM 3816 C C . TYR A 1 486 ? -3.457 3.398 15.344 1.00 96.94 486 TYR A C 1
ATOM 3818 O O . TYR A 1 486 ? -3.768 2.858 14.278 1.00 96.94 486 TYR A O 1
ATOM 3826 N N . GLY A 1 487 ? -4.286 4.193 16.001 1.00 96.81 487 GLY A N 1
ATOM 3827 C CA . GLY A 1 487 ? -5.612 4.561 15.528 1.00 96.81 487 GLY A CA 1
ATOM 3828 C C . GLY A 1 487 ? -5.888 6.042 15.721 1.00 96.81 487 GLY A C 1
ATOM 3829 O O . GLY A 1 487 ? -5.037 6.780 16.214 1.00 96.81 487 GLY A O 1
ATOM 3830 N N . TYR A 1 488 ? -7.098 6.457 15.359 1.00 96.94 488 TYR A N 1
ATOM 3831 C CA . TYR A 1 488 ? -7.583 7.815 15.571 1.00 96.94 488 TYR A CA 1
ATOM 3832 C C . TYR A 1 488 ? -8.830 7.832 16.445 1.00 96.94 488 TYR A C 1
ATOM 3834 O O . TYR A 1 488 ? -9.824 7.153 16.174 1.00 96.94 488 TYR A O 1
ATOM 3842 N N . ASP A 1 489 ? -8.757 8.672 17.468 1.00 96.81 489 ASP A N 1
ATOM 3843 C CA . ASP A 1 489 ? -9.851 9.097 18.325 1.00 96.81 489 ASP A CA 1
ATOM 3844 C C . ASP A 1 489 ? -10.530 10.334 17.730 1.00 96.81 489 ASP A C 1
ATOM 3846 O O . ASP A 1 489 ? -9.899 11.386 17.609 1.00 96.81 489 ASP A O 1
ATOM 3850 N N . TYR A 1 490 ? -11.810 10.229 17.383 1.00 96.12 490 TYR A N 1
ATOM 3851 C CA . TYR A 1 490 ? -12.590 11.347 16.867 1.00 96.12 490 TYR A CA 1
ATOM 3852 C C . TYR A 1 490 ? -13.646 11.820 17.873 1.00 96.12 490 TYR A C 1
ATOM 3854 O O . TYR A 1 490 ? -14.584 11.062 18.156 1.00 96.12 490 TYR A O 1
ATOM 3862 N N . PRO A 1 491 ? -13.593 13.089 18.327 1.00 96.25 491 PRO A N 1
ATOM 3863 C CA . PRO A 1 491 ? -14.691 13.706 19.061 1.00 96.25 491 PRO A CA 1
ATOM 3864 C C . PRO A 1 491 ? -15.942 13.772 18.181 1.00 96.25 491 PRO A C 1
ATOM 3866 O O . PRO A 1 491 ? -15.949 14.386 17.108 1.00 96.25 491 PRO A O 1
ATOM 3869 N N . CYS A 1 492 ? -17.018 13.138 18.634 1.00 95.12 492 CYS A N 1
ATOM 3870 C CA . CYS A 1 492 ? -18.242 13.015 17.865 1.00 95.12 492 CYS A CA 1
ATOM 3871 C C . CYS A 1 492 ? -19.151 14.221 18.066 1.00 95.12 492 CYS A C 1
ATOM 3873 O O . CYS A 1 492 ? -19.566 14.518 19.188 1.00 95.12 492 CYS A O 1
ATOM 3875 N N . LEU A 1 493 ? -19.495 14.907 16.975 1.00 92.50 493 LEU A N 1
ATOM 3876 C CA . LEU A 1 493 ? -20.469 15.999 17.005 1.00 92.50 493 LEU A CA 1
ATOM 3877 C C . LEU A 1 493 ? -21.896 15.455 17.046 1.00 92.50 493 LEU A C 1
ATOM 3879 O O . LEU A 1 493 ? -22.734 15.928 17.810 1.00 92.50 493 LEU A O 1
ATOM 3883 N N . GLN A 1 494 ? -22.174 14.449 16.219 1.00 89.69 494 GLN A N 1
ATOM 3884 C CA . GLN A 1 494 ? -23.459 13.771 16.175 1.00 89.69 494 GLN A CA 1
ATOM 3885 C C . GLN A 1 494 ? -23.253 12.304 15.806 1.00 89.69 494 GLN A C 1
ATOM 3887 O O . GLN A 1 494 ? -22.709 11.993 14.746 1.00 89.69 494 GLN A O 1
ATOM 3892 N N . LEU A 1 495 ? -23.742 11.409 16.664 1.00 89.62 495 LEU A N 1
ATOM 3893 C CA . LEU A 1 495 ? -23.796 9.982 16.374 1.00 89.62 495 LEU A CA 1
ATOM 3894 C C . LEU A 1 495 ? -25.142 9.651 15.721 1.00 89.62 495 LEU A C 1
ATOM 3896 O O . LEU A 1 495 ? -26.203 9.790 16.336 1.00 89.62 495 LEU A O 1
ATOM 3900 N N . ALA A 1 496 ? -25.110 9.248 14.454 1.00 81.06 496 ALA A N 1
ATOM 3901 C CA . ALA A 1 496 ? -26.299 8.825 13.726 1.00 81.06 496 ALA A CA 1
ATOM 3902 C C . ALA A 1 496 ? -26.772 7.426 14.171 1.00 81.06 496 ALA A C 1
ATOM 3904 O O . ALA A 1 496 ? -26.047 6.668 14.814 1.00 81.06 496 ALA A O 1
ATOM 3905 N N . LYS A 1 497 ? -28.012 7.058 13.815 1.00 69.19 497 LYS A N 1
ATOM 3906 C CA . LYS A 1 497 ? -28.612 5.760 14.195 1.00 69.19 497 LYS A CA 1
ATOM 3907 C C . LYS A 1 497 ? -27.872 4.544 13.626 1.00 69.19 497 LYS A C 1
ATOM 3909 O O . LYS A 1 497 ? -28.019 3.450 14.157 1.00 69.19 497 LYS A O 1
ATOM 3914 N N . ASP A 1 498 ? -27.135 4.728 12.538 1.00 71.62 498 ASP A N 1
ATOM 3915 C CA . ASP A 1 498 ? -26.273 3.734 11.895 1.00 71.62 498 ASP A CA 1
ATOM 3916 C C . ASP A 1 498 ? -24.829 3.782 12.409 1.00 71.62 498 ASP A C 1
ATOM 3918 O O . ASP A 1 498 ? -23.935 3.237 11.770 1.00 71.62 498 ASP A O 1
ATOM 3922 N N . ASP A 1 499 ? -24.610 4.410 13.570 1.00 78.88 499 ASP A N 1
ATOM 3923 C CA . ASP A 1 499 ? -23.321 4.473 14.259 1.00 78.88 499 ASP A CA 1
ATOM 3924 C C . ASP A 1 499 ? -22.238 5.266 13.516 1.00 78.88 499 ASP A C 1
ATOM 3926 O O . ASP A 1 499 ? -21.046 5.178 13.812 1.00 78.88 499 ASP A O 1
ATOM 3930 N N . VAL A 1 500 ? -22.671 6.080 12.555 1.00 82.56 500 VAL A N 1
ATOM 3931 C CA . VAL A 1 500 ? -21.817 7.015 11.836 1.00 82.56 500 VAL A CA 1
ATOM 3932 C C . VAL A 1 500 ? -21.625 8.255 12.693 1.00 82.56 500 VAL A C 1
ATOM 3934 O O . VAL A 1 500 ? -22.584 8.956 13.026 1.00 82.56 500 VAL A O 1
ATOM 3937 N N . CYS A 1 501 ? -20.372 8.527 13.033 1.00 86.75 501 CYS A N 1
ATOM 3938 C CA . CYS A 1 501 ? -19.995 9.683 13.821 1.00 86.75 501 CYS A CA 1
ATOM 3939 C C . CYS A 1 501 ? -19.594 10.856 12.920 1.00 86.75 501 CYS A C 1
ATOM 3941 O O . CYS A 1 501 ? -18.650 10.736 12.137 1.00 86.75 501 CYS A O 1
ATOM 3943 N N . SER A 1 502 ? -20.288 11.992 13.016 1.00 89.31 502 SER A N 1
ATOM 3944 C CA . SER A 1 502 ? -19.875 13.219 12.325 1.00 89.31 502 SER A CA 1
ATOM 3945 C C . SER A 1 502 ? -18.761 13.936 13.089 1.00 89.31 502 SER A C 1
ATOM 3947 O O . SER A 1 502 ? -18.799 14.042 14.316 1.00 89.31 502 SER A O 1
ATOM 3949 N N . ILE A 1 503 ? -17.772 14.441 12.352 1.00 89.38 503 ILE A N 1
ATOM 3950 C CA . ILE A 1 503 ? -16.581 15.096 12.913 1.00 89.38 503 ILE A CA 1
ATOM 3951 C C . ILE A 1 503 ? -16.497 16.552 12.461 1.00 89.38 503 ILE A C 1
ATOM 3953 O O . ILE A 1 503 ? -17.129 16.965 11.481 1.00 89.38 503 ILE A O 1
ATOM 3957 N N . LYS A 1 504 ? -15.706 17.345 13.186 1.00 89.75 504 LYS A N 1
ATOM 3958 C CA . LYS A 1 504 ? -15.464 18.751 12.853 1.00 89.75 504 LYS A CA 1
ATOM 3959 C C . LYS A 1 504 ? -14.809 18.876 11.473 1.00 89.75 504 LYS A C 1
ATOM 3961 O O . LYS A 1 504 ? -13.939 18.095 11.108 1.00 89.75 504 LYS A O 1
ATOM 3966 N N . LYS A 1 505 ? -15.207 19.908 10.724 1.00 87.12 505 LYS A N 1
ATOM 3967 C CA . LYS A 1 505 ? -14.509 20.345 9.509 1.00 87.12 505 LYS A CA 1
ATOM 3968 C C . LYS A 1 505 ? -13.164 20.945 9.901 1.00 87.12 505 LYS A C 1
ATOM 3970 O O . LYS A 1 505 ? -13.117 22.079 10.376 1.00 87.12 505 LYS A O 1
ATOM 3975 N N . VAL A 1 506 ? -12.104 20.169 9.738 1.00 84.81 506 VAL A N 1
ATOM 3976 C CA . VAL A 1 506 ? -10.725 20.627 9.890 1.00 84.81 506 VAL A CA 1
ATOM 3977 C C . VAL A 1 506 ? -10.057 20.455 8.532 1.00 84.81 506 VAL A C 1
ATOM 3979 O O . VAL A 1 506 ? -9.929 19.319 8.078 1.00 84.81 506 VAL A O 1
ATOM 3982 N N . PRO A 1 507 ? -9.712 21.554 7.839 1.00 80.00 507 PRO A N 1
ATOM 3983 C CA . PRO A 1 507 ? -9.015 21.454 6.574 1.00 80.00 507 PRO A CA 1
ATOM 3984 C C . PRO A 1 507 ? -7.578 20.978 6.759 1.00 80.00 507 PRO A C 1
ATOM 3986 O O . PRO A 1 507 ? -6.884 21.421 7.673 1.00 80.00 507 PRO A O 1
ATOM 3989 N N . PHE A 1 508 ? -7.114 20.125 5.855 1.00 76.69 508 PHE A N 1
ATOM 3990 C CA . PHE A 1 508 ? -5.726 19.675 5.799 1.00 76.69 508 PHE A CA 1
ATOM 3991 C C . PHE A 1 508 ? -5.395 19.271 4.362 1.00 76.69 508 PHE A C 1
ATOM 3993 O O . PHE A 1 508 ? -6.261 18.743 3.676 1.00 76.69 508 PHE A O 1
ATOM 4000 N N . ARG A 1 509 ? -4.188 19.589 3.873 1.00 69.19 509 ARG A N 1
ATOM 4001 C CA . ARG A 1 509 ? -3.711 19.265 2.506 1.00 69.19 509 ARG A CA 1
ATOM 4002 C C . ARG A 1 509 ? -4.767 19.455 1.391 1.00 69.19 509 ARG A C 1
ATOM 4004 O O . ARG A 1 509 ? -4.930 18.617 0.516 1.00 69.19 509 ARG A O 1
ATOM 4011 N N . GLY A 1 510 ? -5.494 20.578 1.425 1.00 65.38 510 GLY A N 1
ATOM 4012 C CA . GLY A 1 510 ? -6.436 20.973 0.366 1.00 65.38 510 GLY A CA 1
ATOM 4013 C C . GLY A 1 510 ? -7.850 20.384 0.453 1.00 65.38 510 GLY A C 1
ATOM 4014 O O . GLY A 1 510 ? -8.690 20.732 -0.376 1.00 65.38 510 GLY A O 1
ATOM 4015 N N . VAL A 1 511 ? -8.161 19.561 1.460 1.00 62.78 511 VAL A N 1
ATOM 4016 C CA . VAL A 1 511 ? -9.514 19.018 1.682 1.00 62.78 511 VAL A CA 1
ATOM 4017 C C . VAL A 1 511 ? -10.210 19.663 2.887 1.00 62.78 511 VAL A C 1
ATOM 4019 O O . VAL A 1 511 ? -9.531 20.120 3.803 1.00 62.78 511 VAL A O 1
ATOM 4022 N N . PRO A 1 512 ? -11.559 19.727 2.926 1.00 68.50 512 PRO A N 1
ATOM 4023 C CA . PRO A 1 512 ? -12.302 20.384 4.012 1.00 68.50 512 PRO A CA 1
ATOM 4024 C C . PRO A 1 512 ? -12.491 19.523 5.275 1.00 68.50 512 PRO A C 1
ATOM 4026 O O . PRO A 1 512 ? -12.916 20.048 6.309 1.00 68.50 512 PRO A O 1
ATOM 4029 N N . CYS A 1 513 ? -12.244 18.215 5.185 1.00 73.12 513 CYS A N 1
ATOM 4030 C CA . CYS A 1 513 ? -12.355 17.258 6.281 1.00 73.12 513 CYS A CA 1
ATOM 4031 C C . CYS A 1 513 ? -11.071 16.430 6.346 1.00 73.12 513 CYS A C 1
ATOM 4033 O O . CYS A 1 513 ? -10.646 15.912 5.313 1.00 73.12 513 CYS A O 1
ATOM 4035 N N . SER A 1 514 ? -10.523 16.231 7.543 1.00 79.94 514 SER A N 1
ATOM 4036 C CA . SER A 1 514 ? -9.365 15.364 7.728 1.00 79.94 514 SER A CA 1
ATOM 4037 C C . SER A 1 514 ? -9.335 14.644 9.078 1.00 79.94 514 SER A C 1
ATOM 4039 O O . SER A 1 514 ? -10.125 14.936 9.981 1.00 79.94 514 SER A O 1
ATOM 4041 N N . ASP A 1 515 ? -8.400 13.708 9.215 1.00 81.06 515 ASP A N 1
ATOM 4042 C CA . ASP A 1 515 ? -7.989 13.097 10.484 1.00 81.06 515 ASP A CA 1
ATOM 4043 C C . ASP A 1 515 ? -7.435 14.090 11.513 1.00 81.06 515 ASP A C 1
ATOM 4045 O O . ASP A 1 515 ? -7.496 13.807 12.705 1.00 81.06 515 ASP A O 1
ATOM 4049 N N . ALA A 1 516 ? -7.014 15.290 11.100 1.00 87.69 516 ALA A N 1
ATOM 4050 C CA . ALA A 1 516 ? -6.652 16.383 12.008 1.00 87.69 516 ALA A CA 1
ATOM 4051 C C . ALA A 1 516 ? -7.829 16.864 12.885 1.00 87.69 516 ALA A C 1
ATOM 4053 O O . ALA A 1 516 ? -7.640 17.642 13.820 1.00 87.69 516 ALA A O 1
ATOM 4054 N N . ALA A 1 517 ? -9.058 16.420 12.597 1.00 89.06 517 ALA A N 1
ATOM 4055 C CA . ALA A 1 517 ? -10.201 16.571 13.497 1.00 89.06 517 ALA A CA 1
ATOM 4056 C C . ALA A 1 517 ? -10.171 15.607 14.698 1.00 89.06 517 ALA A C 1
ATOM 4058 O O . ALA A 1 517 ? -10.944 15.795 15.638 1.00 89.06 517 ALA A O 1
ATOM 4059 N N . GLY A 1 518 ? -9.333 14.573 14.648 1.00 91.38 518 GLY A N 1
ATOM 4060 C CA . GLY A 1 518 ? -9.122 13.589 15.699 1.00 91.38 518 GLY A CA 1
ATOM 4061 C C . GLY A 1 518 ? -7.714 13.650 16.294 1.00 91.38 518 GLY A C 1
ATOM 4062 O O . GLY A 1 518 ? -6.909 14.529 15.989 1.00 91.38 518 GLY A O 1
ATOM 4063 N N . ARG A 1 519 ? -7.427 12.693 17.173 1.00 95.00 519 ARG A N 1
ATOM 4064 C CA . ARG A 1 519 ? -6.138 12.513 17.848 1.00 95.00 519 ARG A CA 1
ATOM 4065 C C . ARG A 1 519 ? -5.613 11.114 17.550 1.00 95.00 519 ARG A C 1
ATOM 4067 O O . ARG A 1 519 ? -6.325 10.141 17.782 1.00 95.00 519 ARG A O 1
ATOM 4074 N N . GLN A 1 520 ? -4.368 11.012 17.094 1.00 95.69 520 GLN A N 1
ATOM 4075 C CA . GLN A 1 520 ? -3.672 9.730 16.988 1.00 95.69 520 GLN A CA 1
ATOM 4076 C C . GLN A 1 520 ? -3.465 9.118 18.383 1.00 95.69 520 GLN A C 1
ATOM 4078 O O . GLN A 1 520 ? -3.062 9.813 19.318 1.00 95.69 520 GLN A O 1
ATOM 4083 N N . VAL A 1 521 ? -3.719 7.816 18.522 1.00 97.19 521 VAL A N 1
ATOM 4084 C CA . VAL A 1 521 ? -3.576 7.074 19.783 1.00 97.19 521 VAL A CA 1
ATOM 4085 C C . VAL A 1 521 ? -2.823 5.763 19.543 1.00 97.19 521 VAL A C 1
ATOM 4087 O O . VAL A 1 521 ? -3.194 4.984 18.667 1.00 97.19 521 VAL A O 1
ATOM 4090 N N . ASP A 1 522 ? -1.780 5.507 20.336 1.00 96.25 522 ASP A N 1
ATOM 4091 C CA . ASP A 1 522 ? -0.998 4.262 20.300 1.00 96.25 522 ASP A CA 1
ATOM 4092 C C . ASP A 1 522 ? -1.870 3.047 20.656 1.00 96.25 522 ASP A C 1
ATOM 4094 O O . ASP A 1 522 ? -2.715 3.119 21.555 1.00 96.25 522 ASP A O 1
ATOM 4098 N N . TYR A 1 523 ? -1.616 1.890 20.033 1.00 96.50 523 TYR A N 1
ATOM 4099 C CA . TYR A 1 523 ? -2.389 0.663 20.267 1.00 96.50 523 TYR A CA 1
ATOM 4100 C C . TYR A 1 523 ? -2.542 0.297 21.752 1.00 96.50 523 TYR A C 1
ATOM 4102 O O . TYR A 1 523 ? -3.639 -0.053 22.190 1.00 96.50 523 TYR A O 1
ATOM 4110 N N . LYS A 1 524 ? -1.489 0.435 22.567 1.00 94.62 524 LYS A N 1
ATOM 4111 C CA . LYS A 1 524 ? -1.556 0.185 24.020 1.00 94.62 524 LYS A CA 1
ATOM 4112 C C . LYS A 1 524 ? -2.623 1.016 24.737 1.00 94.62 524 LYS A C 1
ATOM 4114 O O . LYS A 1 524 ? -3.272 0.521 25.657 1.00 94.62 524 LYS A O 1
ATOM 4119 N N . ASP A 1 525 ? -2.820 2.266 24.327 1.00 95.69 525 ASP A N 1
ATOM 4120 C CA . ASP A 1 525 ? -3.767 3.182 24.959 1.00 95.69 525 ASP A CA 1
ATOM 4121 C C . ASP A 1 525 ? -5.177 2.970 24.397 1.00 95.69 525 ASP A C 1
ATOM 4123 O O . ASP A 1 525 ? -6.151 2.989 25.155 1.00 95.69 525 ASP A O 1
ATOM 4127 N N . ILE A 1 526 ? -5.288 2.593 23.118 1.00 96.44 526 ILE A N 1
ATOM 4128 C CA . ILE A 1 526 ? -6.536 2.081 22.532 1.00 96.44 526 ILE A CA 1
ATOM 4129 C C . ILE A 1 526 ? -7.028 0.858 23.310 1.00 96.44 526 ILE A C 1
ATOM 4131 O O . ILE A 1 526 ? -8.199 0.795 23.686 1.00 96.44 526 ILE A O 1
ATOM 4135 N N . MET A 1 527 ? -6.143 -0.099 23.611 1.00 94.69 527 MET A N 1
ATOM 4136 C CA . MET A 1 527 ? -6.504 -1.302 24.365 1.00 94.69 527 MET A CA 1
ATOM 4137 C C . MET A 1 527 ? -6.981 -0.980 25.784 1.00 94.69 527 MET A C 1
ATOM 4139 O O . MET A 1 527 ? -7.887 -1.654 26.277 1.00 94.69 527 MET A O 1
ATOM 4143 N N . LYS A 1 528 ? -6.441 0.060 26.437 1.00 93.44 528 LYS A N 1
ATOM 4144 C CA . LYS A 1 528 ? -6.932 0.535 27.745 1.00 93.44 528 LYS A CA 1
ATOM 4145 C C . LYS A 1 528 ? -8.347 1.102 27.641 1.00 93.44 528 LYS A C 1
ATOM 4147 O O . LYS A 1 528 ? -9.202 0.710 28.435 1.00 93.44 528 LYS A O 1
ATOM 4152 N N . LEU A 1 529 ? -8.609 1.956 26.650 1.00 93.50 529 LEU A N 1
ATOM 4153 C CA . LEU A 1 529 ? -9.940 2.525 26.391 1.00 93.50 529 LEU A CA 1
ATOM 4154 C C . LEU A 1 529 ? -10.969 1.442 26.026 1.00 93.50 529 LEU A C 1
ATOM 4156 O O . LEU A 1 529 ? -12.132 1.492 26.440 1.00 93.50 529 LEU A O 1
ATOM 4160 N N . MET A 1 530 ? -10.533 0.417 25.294 1.00 91.94 530 MET A N 1
ATOM 4161 C CA . MET A 1 530 ? -11.394 -0.677 24.854 1.00 91.94 530 MET A CA 1
ATOM 4162 C C . MET A 1 530 ? -11.859 -1.578 26.009 1.00 91.94 530 MET A C 1
ATOM 4164 O O . MET A 1 530 ? -12.913 -2.195 25.883 1.00 91.94 530 MET A O 1
ATOM 4168 N N . ARG A 1 531 ? -11.156 -1.628 27.156 1.00 88.69 531 ARG A N 1
ATOM 4169 C CA . ARG A 1 531 ? -11.558 -2.459 28.319 1.00 88.69 531 ARG A CA 1
ATOM 4170 C C . ARG A 1 531 ? -12.988 -2.180 28.790 1.00 88.69 531 ARG A C 1
ATOM 4172 O O . ARG A 1 531 ? -13.662 -3.100 29.242 1.00 88.69 531 ARG A O 1
ATOM 4179 N N . ASN A 1 532 ? -13.434 -0.932 28.650 1.00 87.88 532 ASN A N 1
ATOM 4180 C CA . ASN A 1 532 ? -14.761 -0.469 29.061 1.00 87.88 532 ASN A CA 1
ATOM 4181 C C . ASN A 1 532 ? -15.692 -0.191 27.869 1.00 87.88 532 ASN A C 1
ATOM 4183 O O . ASN A 1 532 ? -16.752 0.410 28.040 1.00 87.88 532 ASN A O 1
ATOM 4187 N N . SER A 1 533 ? -15.299 -0.603 26.663 1.00 91.75 533 SER A N 1
ATOM 4188 C CA . SER A 1 533 ? -16.008 -0.302 25.420 1.00 91.75 533 SER A CA 1
ATOM 4189 C C . SER A 1 533 ? -16.326 -1.580 24.648 1.00 91.75 533 SER A C 1
ATOM 4191 O O . SER A 1 533 ? -15.712 -2.627 24.834 1.00 91.75 533 SER A O 1
ATOM 4193 N N . THR A 1 534 ? -17.305 -1.516 23.748 1.00 92.38 534 THR A N 1
ATOM 4194 C CA . THR A 1 534 ? -17.650 -2.657 22.890 1.00 92.38 534 THR A CA 1
ATOM 4195 C C . THR A 1 534 ? -16.975 -2.514 21.533 1.00 92.38 534 THR A C 1
ATOM 4197 O O . THR A 1 534 ? -17.312 -1.600 20.780 1.00 92.38 534 THR A O 1
ATOM 4200 N N . ARG A 1 535 ? -16.067 -3.441 21.202 1.00 92.88 535 ARG A N 1
ATOM 4201 C CA . ARG A 1 535 ? -15.462 -3.545 19.866 1.00 92.88 535 ARG A CA 1
ATOM 4202 C C . ARG A 1 535 ? -16.544 -3.802 18.814 1.00 92.88 535 ARG A C 1
ATOM 4204 O O . ARG A 1 535 ? -17.326 -4.745 18.930 1.00 92.88 535 ARG A O 1
ATOM 4211 N N . ARG A 1 536 ? -16.544 -2.997 17.758 1.00 92.88 536 ARG A N 1
ATOM 4212 C CA . ARG A 1 536 ? -17.379 -3.124 16.558 1.00 92.88 536 ARG A CA 1
ATOM 4213 C C . ARG A 1 536 ? -16.488 -3.391 15.352 1.00 92.88 536 ARG A C 1
ATOM 4215 O O . ARG A 1 536 ? -15.282 -3.160 15.393 1.00 92.88 536 ARG A O 1
ATOM 4222 N N . TRP A 1 537 ? -17.079 -3.927 14.290 1.00 89.06 537 TRP A N 1
ATOM 4223 C CA . TRP A 1 537 ? -16.365 -4.312 13.077 1.00 89.06 537 TRP A CA 1
ATOM 4224 C C . TRP A 1 537 ? -16.997 -3.652 11.862 1.00 89.06 537 TRP A C 1
ATOM 4226 O O . TRP A 1 537 ? -18.196 -3.815 11.623 1.00 89.06 537 TRP A O 1
ATOM 4236 N N . ASN A 1 538 ? -16.187 -2.943 11.079 1.00 83.31 538 ASN A N 1
ATOM 4237 C CA . ASN A 1 538 ? -16.595 -2.485 9.766 1.00 83.31 538 ASN A CA 1
ATOM 4238 C C . ASN A 1 538 ? -16.066 -3.447 8.707 1.00 83.31 538 ASN A C 1
ATOM 4240 O O . ASN A 1 538 ? -14.873 -3.489 8.415 1.00 83.31 538 ASN A O 1
ATOM 4244 N N . ASP A 1 539 ? -16.978 -4.202 8.108 1.00 77.06 539 ASP A N 1
ATOM 4245 C CA . ASP A 1 539 ? -16.603 -5.229 7.146 1.00 77.06 539 ASP A CA 1
ATOM 4246 C C . ASP A 1 539 ? -16.105 -4.626 5.819 1.00 77.06 539 ASP A C 1
ATOM 4248 O O . ASP A 1 539 ? -15.202 -5.175 5.203 1.00 77.06 539 ASP A O 1
ATOM 4252 N N . THR A 1 540 ? -16.582 -3.432 5.440 1.00 69.56 540 THR A N 1
ATOM 4253 C CA . THR A 1 540 ? -16.087 -2.714 4.247 1.00 69.56 540 THR A CA 1
ATOM 4254 C C . THR A 1 540 ? -14.632 -2.286 4.402 1.00 69.56 540 THR A C 1
ATOM 4256 O O . THR A 1 540 ? -13.863 -2.405 3.467 1.00 69.56 540 THR A O 1
ATOM 4259 N N . PHE A 1 541 ? -14.236 -1.763 5.554 1.00 75.94 541 PHE A N 1
ATOM 4260 C CA . PHE A 1 541 ? -12.856 -1.304 5.743 1.00 75.94 541 PHE A CA 1
ATOM 4261 C C . PHE A 1 541 ? -11.937 -2.401 6.274 1.00 75.94 541 PHE A C 1
ATOM 4263 O O . PHE A 1 541 ? -10.732 -2.195 6.371 1.00 75.94 541 PHE A O 1
ATOM 4270 N N . LYS A 1 542 ? -12.517 -3.551 6.649 1.00 83.94 542 LYS A N 1
ATOM 4271 C CA . LYS A 1 542 ? -11.870 -4.594 7.452 1.00 83.94 542 LYS A CA 1
ATOM 4272 C C . LYS A 1 542 ? -11.132 -4.004 8.643 1.00 83.94 542 LYS A C 1
ATOM 4274 O O . LYS A 1 542 ? -10.028 -4.432 8.945 1.00 83.94 542 LYS A O 1
ATOM 4279 N N . SER A 1 543 ? -11.756 -3.044 9.319 1.00 89.25 543 SER A N 1
ATOM 4280 C CA . SER A 1 543 ? -11.167 -2.358 10.467 1.00 89.25 543 SER A CA 1
ATOM 4281 C C . SER A 1 543 ? -12.130 -2.381 11.651 1.00 89.25 543 SER A C 1
ATOM 4283 O O . SER A 1 543 ? -13.344 -2.188 11.469 1.00 89.25 543 SER A O 1
ATOM 4285 N N . PRO A 1 544 ? -11.626 -2.618 12.871 1.00 95.06 544 PRO A N 1
ATOM 4286 C CA . PRO A 1 544 ? -12.400 -2.430 14.080 1.00 95.06 544 PRO A CA 1
ATOM 4287 C C . PRO A 1 544 ? -12.580 -0.949 14.421 1.00 95.06 544 PRO A C 1
ATOM 4289 O O . PRO A 1 544 ? -11.801 -0.077 14.031 1.00 95.06 544 PRO A O 1
ATOM 4292 N N . TYR A 1 545 ? -13.614 -0.685 15.209 1.00 97.00 545 TYR A N 1
ATOM 4293 C CA . TYR A 1 545 ? -13.823 0.606 15.846 1.00 97.00 545 TYR A CA 1
ATOM 4294 C C . TYR A 1 545 ? -14.664 0.443 17.115 1.00 97.00 545 TYR A C 1
ATOM 4296 O O . TYR A 1 545 ? -15.276 -0.604 17.329 1.00 97.00 545 TYR A O 1
ATOM 4304 N N . PHE A 1 546 ? -14.707 1.446 17.983 1.00 96.62 546 PHE A N 1
ATOM 4305 C CA . PHE A 1 546 ? -15.640 1.484 19.113 1.00 96.62 546 PHE A CA 1
ATOM 4306 C C . PHE A 1 546 ? -15.975 2.922 19.493 1.00 96.62 546 PHE A C 1
ATOM 4308 O O . PHE A 1 546 ? -15.250 3.849 19.141 1.00 96.62 546 PHE A O 1
ATOM 4315 N N . ASN A 1 547 ? -17.063 3.098 20.243 1.00 95.94 547 ASN A N 1
ATOM 4316 C CA . ASN A 1 547 ? -17.419 4.391 20.816 1.00 95.94 547 ASN A CA 1
ATOM 4317 C C . ASN A 1 547 ? -17.166 4.383 22.325 1.00 95.94 547 ASN A C 1
ATOM 4319 O O . ASN A 1 547 ? -17.398 3.362 22.978 1.00 95.94 547 ASN A O 1
ATOM 4323 N N . PHE A 1 548 ? -16.763 5.525 22.874 1.00 95.38 548 PHE A N 1
ATOM 4324 C CA . PHE A 1 548 ? -16.598 5.740 24.313 1.00 95.38 548 PHE A CA 1
ATOM 4325 C C . PHE A 1 548 ? -17.027 7.163 24.701 1.00 95.38 548 PHE A C 1
ATOM 4327 O O . PHE A 1 548 ? -17.364 7.969 23.834 1.00 95.38 548 PHE A O 1
ATOM 4334 N N . GLN A 1 549 ? -17.092 7.451 26.002 1.00 94.75 549 GLN A N 1
ATOM 4335 C CA . GLN A 1 549 ? -17.392 8.789 26.522 1.00 94.75 549 GLN A CA 1
ATOM 4336 C C . GLN A 1 549 ? -16.133 9.389 27.144 1.00 94.75 549 GLN A C 1
ATOM 4338 O O . GLN A 1 549 ? -15.492 8.740 27.971 1.00 94.75 549 GLN A O 1
ATOM 4343 N N . GLU A 1 550 ? -15.824 10.633 26.803 1.00 93.44 550 GLU A N 1
ATOM 4344 C CA . GLU A 1 550 ? -14.760 11.424 27.422 1.00 93.44 550 GLU A CA 1
ATOM 4345 C C . GLU A 1 550 ? -15.276 12.857 27.602 1.00 93.44 550 GLU A C 1
ATOM 4347 O O . GLU A 1 550 ? -15.855 13.438 26.689 1.00 93.44 550 GLU A O 1
ATOM 4352 N N . GLY A 1 551 ? -15.181 13.409 28.816 1.00 90.06 551 GLY A N 1
ATOM 4353 C CA . GLY A 1 551 ? -15.638 14.780 29.094 1.00 90.06 551 GLY A CA 1
ATOM 4354 C C . GLY A 1 551 ? -17.127 15.053 28.817 1.00 90.06 551 GLY A C 1
ATOM 4355 O O . GLY A 1 551 ? -17.496 16.191 28.547 1.00 90.06 551 GLY A O 1
ATOM 4356 N N . GLY A 1 552 ? -17.987 14.027 28.848 1.00 91.00 552 GLY A N 1
ATOM 4357 C CA . GLY A 1 552 ? -19.411 14.148 28.497 1.00 91.00 552 GLY A CA 1
ATOM 4358 C C . GLY A 1 552 ? -19.693 14.214 26.989 1.00 91.00 552 GLY A C 1
ATOM 4359 O O . GLY A 1 552 ? -20.851 14.357 26.597 1.00 91.00 552 GLY A O 1
ATOM 4360 N N . GLN A 1 553 ? -18.663 14.090 26.147 1.00 94.81 553 GLN A N 1
ATOM 4361 C CA . GLN A 1 553 ? -18.777 13.966 24.701 1.00 94.81 553 GLN A CA 1
ATOM 4362 C C . GLN A 1 553 ? -18.603 12.500 24.280 1.00 94.81 553 GLN A C 1
ATOM 4364 O O . GLN A 1 553 ? -17.802 11.751 24.839 1.00 94.81 553 GLN A O 1
ATOM 4369 N N . THR A 1 554 ? -19.355 12.088 23.257 1.00 95.88 554 THR A N 1
ATOM 4370 C CA . THR A 1 554 ? -19.150 10.782 22.618 1.00 95.88 554 THR A CA 1
ATOM 4371 C C . THR A 1 554 ? -17.941 10.852 21.700 1.00 95.88 554 THR A C 1
ATOM 4373 O O . THR A 1 554 ? -17.819 11.798 20.932 1.00 95.88 554 THR A O 1
ATOM 4376 N N . HIS A 1 555 ? -17.087 9.841 21.732 1.00 96.88 555 HIS A N 1
ATOM 4377 C CA . HIS A 1 555 ? -15.927 9.696 20.860 1.00 96.88 555 HIS A CA 1
ATOM 4378 C C . HIS A 1 555 ? -16.035 8.402 20.053 1.00 96.88 555 HIS A C 1
ATOM 4380 O O . HIS A 1 555 ? -16.651 7.438 20.518 1.00 96.88 555 HIS A O 1
ATOM 4386 N N . GLN A 1 556 ? -15.445 8.373 18.857 1.00 96.62 556 GLN A N 1
ATOM 4387 C CA . GLN A 1 556 ? -15.352 7.176 18.020 1.00 96.62 556 GLN A CA 1
ATOM 4388 C C . GLN A 1 556 ? -13.888 6.879 17.678 1.00 96.62 556 GLN A C 1
ATOM 4390 O O . GLN A 1 556 ? -13.234 7.651 16.981 1.00 96.62 556 GLN A O 1
ATOM 4395 N N . MET A 1 557 ? -13.398 5.739 18.163 1.00 97.44 557 MET A N 1
ATOM 4396 C CA . MET A 1 557 ? -12.035 5.247 17.978 1.00 97.44 557 MET A CA 1
ATOM 4397 C C . MET A 1 557 ? -11.976 4.257 16.817 1.00 97.44 557 MET A C 1
ATOM 4399 O O . MET A 1 557 ? -12.640 3.222 16.874 1.00 97.44 557 MET A O 1
ATOM 4403 N N . TRP A 1 558 ? -11.145 4.532 15.814 1.00 96.44 558 TRP A N 1
ATOM 4404 C CA . TRP A 1 558 ? -10.861 3.639 14.684 1.00 96.44 558 TRP A CA 1
ATOM 4405 C C . TRP A 1 558 ? -9.405 3.198 14.698 1.00 96.44 558 TRP A C 1
ATOM 4407 O O . TRP A 1 558 ? -8.520 4.029 14.872 1.00 96.44 558 TRP A O 1
ATOM 4417 N N . PHE A 1 559 ? -9.145 1.909 14.492 1.00 97.00 559 PHE A N 1
ATOM 4418 C CA . PHE A 1 559 ? -7.802 1.351 14.658 1.00 97.00 559 PHE A CA 1
ATOM 4419 C C . PHE A 1 559 ? -7.629 0.041 13.893 1.00 97.00 559 PHE A C 1
ATOM 4421 O O . PHE A 1 559 ? -8.564 -0.432 13.249 1.00 97.00 559 PHE A O 1
ATOM 4428 N N . ASP A 1 560 ? -6.436 -0.538 13.983 1.00 95.88 560 ASP A N 1
ATOM 4429 C CA . ASP A 1 560 ? -6.117 -1.871 13.489 1.00 95.88 560 ASP A CA 1
ATOM 4430 C C . ASP A 1 560 ? -5.766 -2.814 14.635 1.00 95.88 560 ASP A C 1
ATOM 4432 O O . ASP A 1 560 ? -5.113 -2.421 15.599 1.00 95.88 560 ASP A O 1
ATOM 4436 N N . ASP A 1 561 ? -6.205 -4.063 14.521 1.00 94.56 561 ASP A N 1
ATOM 4437 C CA . ASP A 1 561 ? -5.946 -5.141 15.468 1.00 94.56 561 ASP A CA 1
ATOM 4438 C C . ASP A 1 561 ? -5.474 -6.404 14.724 1.00 94.56 561 ASP A C 1
ATOM 4440 O O . ASP A 1 561 ? -5.445 -6.419 13.489 1.00 94.56 561 ASP A O 1
ATOM 4444 N N . PRO A 1 562 ? -5.113 -7.497 15.420 1.00 93.19 562 PRO A N 1
ATOM 4445 C CA . PRO A 1 562 ? -4.606 -8.696 14.758 1.00 93.19 562 PRO A CA 1
ATOM 4446 C C . PRO A 1 562 ? -5.550 -9.258 13.685 1.00 93.19 562 PRO A C 1
ATOM 4448 O O . PRO A 1 562 ? -5.088 -9.849 12.711 1.00 93.19 562 PRO A O 1
ATOM 4451 N N . VAL A 1 563 ? -6.868 -9.060 13.820 1.00 88.94 563 VAL A N 1
ATOM 4452 C CA . VAL A 1 563 ? -7.852 -9.541 12.842 1.00 88.94 563 VAL A CA 1
ATOM 4453 C C . VAL A 1 563 ? -7.822 -8.684 11.579 1.00 88.94 563 VAL A C 1
ATOM 4455 O O . VAL A 1 563 ? -7.780 -9.242 10.482 1.00 88.94 563 VAL A O 1
ATOM 4458 N N . SER A 1 564 ? -7.829 -7.352 11.690 1.00 87.88 564 SER A N 1
ATOM 4459 C CA . SER A 1 564 ? -7.723 -6.478 10.508 1.00 87.88 564 SER A CA 1
ATOM 4460 C C . SER A 1 564 ? -6.374 -6.619 9.808 1.00 87.88 564 SER A C 1
ATOM 4462 O O . SER A 1 564 ? -6.318 -6.719 8.579 1.00 87.88 564 SER A O 1
ATOM 4464 N N . LEU A 1 565 ? -5.295 -6.732 10.581 1.00 90.62 565 LEU A N 1
ATOM 4465 C CA . LEU A 1 565 ? -3.944 -6.922 10.067 1.00 90.62 565 LEU A CA 1
ATOM 4466 C C . LEU A 1 565 ? -3.790 -8.242 9.299 1.00 90.62 565 LEU A C 1
ATOM 4468 O O . LEU A 1 565 ? -3.186 -8.246 8.230 1.00 90.62 565 LEU A O 1
ATOM 4472 N N . GLN A 1 566 ? -4.411 -9.341 9.745 1.00 84.38 566 GLN A N 1
ATOM 4473 C CA . GLN A 1 566 ? -4.426 -10.600 8.982 1.00 84.38 566 GLN A CA 1
ATOM 4474 C C . GLN A 1 566 ? -5.037 -10.441 7.583 1.00 84.38 566 GLN A C 1
ATOM 4476 O O . GLN A 1 566 ? -4.514 -11.007 6.621 1.00 84.38 566 GLN A O 1
ATOM 4481 N N . TYR A 1 567 ? -6.115 -9.660 7.438 1.00 80.81 567 TYR A N 1
ATOM 4482 C CA . TYR A 1 567 ? -6.686 -9.379 6.116 1.00 80.81 567 TYR A CA 1
ATOM 4483 C C . TYR A 1 567 ? -5.712 -8.593 5.236 1.00 80.81 567 TYR A C 1
ATOM 4485 O O . TYR A 1 567 ? -5.559 -8.917 4.057 1.00 80.81 567 TYR A O 1
ATOM 4493 N N . LYS A 1 568 ? -5.037 -7.591 5.805 1.00 87.06 568 LYS A N 1
ATOM 4494 C CA . LYS A 1 568 ? -4.085 -6.729 5.090 1.00 87.06 568 LYS A CA 1
ATOM 4495 C C . LYS A 1 568 ? -2.842 -7.491 4.655 1.00 87.06 568 LYS A C 1
ATOM 4497 O O . LYS A 1 568 ? -2.512 -7.514 3.472 1.00 87.06 568 LYS A O 1
ATOM 4502 N N . TYR A 1 569 ? -2.204 -8.201 5.579 1.00 85.94 569 TYR A N 1
ATOM 4503 C CA . TYR A 1 569 ? -1.023 -9.005 5.283 1.00 85.94 569 TYR A CA 1
ATOM 4504 C C . TYR A 1 569 ? -1.348 -10.172 4.349 1.00 85.94 569 TYR A C 1
ATOM 4506 O O . TYR A 1 569 ? -0.591 -10.445 3.420 1.00 85.94 569 TYR A O 1
ATOM 4514 N N . GLY A 1 570 ? -2.502 -10.824 4.527 1.00 78.56 570 GLY A N 1
ATOM 4515 C CA . GLY A 1 570 ? -2.978 -11.856 3.606 1.00 78.56 570 GLY A CA 1
ATOM 4516 C C . GLY A 1 570 ? -3.217 -11.317 2.194 1.00 78.56 570 GLY A C 1
ATOM 4517 O O . GLY A 1 570 ? -2.931 -12.000 1.209 1.00 78.56 570 GLY A O 1
ATOM 4518 N N . TRP A 1 571 ? -3.689 -10.075 2.074 1.00 81.44 571 TRP A N 1
ATOM 4519 C CA . TRP A 1 571 ? -3.797 -9.399 0.786 1.00 81.44 571 TRP A CA 1
ATOM 4520 C C . TRP A 1 571 ? -2.417 -9.082 0.192 1.00 81.44 571 TRP A C 1
ATOM 4522 O O . TRP A 1 571 ? -2.200 -9.392 -0.976 1.00 81.44 571 TRP A O 1
ATOM 4532 N N . ALA A 1 572 ? -1.466 -8.569 0.981 1.00 80.62 572 ALA A N 1
ATOM 4533 C CA . ALA A 1 572 ? -0.101 -8.288 0.521 1.00 80.62 572 ALA A CA 1
ATOM 4534 C C . ALA A 1 572 ? 0.591 -9.550 -0.022 1.00 80.62 572 ALA A C 1
ATOM 4536 O O . ALA A 1 572 ? 1.162 -9.534 -1.113 1.00 80.62 572 ALA A O 1
ATOM 4537 N N . VAL A 1 573 ? 0.447 -10.672 0.692 1.00 76.25 573 VAL A N 1
ATOM 4538 C CA . VAL A 1 573 ? 0.877 -12.002 0.237 1.00 76.25 573 VAL A CA 1
ATOM 4539 C C . VAL A 1 573 ? 0.249 -12.353 -1.110 1.00 76.25 573 VAL A C 1
ATOM 4541 O O . VAL A 1 573 ? 0.950 -12.749 -2.038 1.00 76.25 573 VAL A O 1
ATOM 4544 N N . LYS A 1 574 ? -1.074 -12.206 -1.228 1.00 74.50 574 LYS A N 1
ATOM 4545 C CA . LYS A 1 574 ? -1.819 -12.577 -2.435 1.00 74.50 574 LYS A CA 1
ATOM 4546 C C . LYS A 1 574 ? -1.409 -11.751 -3.658 1.00 74.50 574 LYS A C 1
ATOM 4548 O O . LYS A 1 574 ? -1.427 -12.279 -4.764 1.00 74.50 574 LYS A O 1
ATOM 4553 N N . GLN A 1 575 ? -1.071 -10.478 -3.474 1.00 75.19 575 GLN A N 1
ATOM 4554 C CA . GLN A 1 575 ? -0.614 -9.615 -4.567 1.00 75.19 575 GLN A CA 1
ATOM 4555 C C . GLN A 1 575 ? 0.858 -9.839 -4.937 1.00 75.19 575 GLN A C 1
ATOM 4557 O O . GLN A 1 575 ? 1.333 -9.247 -5.901 1.00 75.19 575 GLN A O 1
ATOM 4562 N N . GLY A 1 576 ? 1.586 -10.679 -4.192 1.00 77.38 576 GLY A N 1
ATOM 4563 C CA . GLY A 1 576 ? 3.017 -10.878 -4.403 1.00 77.38 576 GLY A CA 1
ATOM 4564 C C . GLY A 1 576 ? 3.836 -9.635 -4.062 1.00 77.38 576 GLY A C 1
ATOM 4565 O O . GLY A 1 576 ? 4.841 -9.377 -4.723 1.00 77.38 576 GLY A O 1
ATOM 4566 N N . LEU A 1 577 ? 3.392 -8.855 -3.067 1.00 85.38 577 LEU A N 1
ATOM 4567 C CA . LEU A 1 577 ? 4.158 -7.705 -2.595 1.00 85.38 577 LEU A CA 1
ATOM 4568 C C . LEU A 1 577 ? 5.515 -8.148 -2.037 1.00 85.38 577 LEU A C 1
ATOM 4570 O O . LEU A 1 577 ? 5.690 -9.295 -1.623 1.00 85.38 577 LEU A O 1
ATOM 4574 N N . ARG A 1 578 ? 6.478 -7.228 -1.983 1.00 88.12 578 ARG A N 1
ATOM 4575 C CA . ARG A 1 578 ? 7.810 -7.493 -1.422 1.00 88.12 578 ARG A CA 1
ATOM 4576 C C . ARG A 1 578 ? 7.777 -7.741 0.082 1.00 88.12 578 ARG A C 1
ATOM 4578 O O . ARG A 1 578 ? 8.528 -8.560 0.613 1.00 88.12 578 ARG A O 1
ATOM 4585 N N . GLY A 1 579 ? 6.942 -6.983 0.780 1.00 90.75 579 GLY A N 1
ATOM 4586 C CA . GLY A 1 579 ? 6.944 -6.957 2.231 1.00 90.75 579 GLY A CA 1
ATOM 4587 C C . GLY A 1 579 ? 5.751 -6.237 2.830 1.00 90.75 579 GLY A C 1
ATOM 4588 O O . GLY A 1 579 ? 4.903 -5.684 2.129 1.00 90.75 579 GLY A O 1
ATOM 4589 N N . VAL A 1 580 ? 5.731 -6.229 4.155 1.00 93.06 580 VAL A N 1
ATOM 4590 C CA . VAL A 1 580 ? 4.835 -5.432 4.992 1.00 93.06 580 VAL A CA 1
ATOM 4591 C C . VAL A 1 580 ? 5.673 -4.682 6.023 1.00 93.06 580 VAL A C 1
ATOM 4593 O O . VAL A 1 580 ? 6.764 -5.122 6.389 1.00 93.06 580 VAL A O 1
ATOM 4596 N N . GLY A 1 581 ? 5.176 -3.565 6.525 1.00 93.38 581 GLY A N 1
ATOM 4597 C CA . GLY A 1 581 ? 5.827 -2.833 7.596 1.00 93.38 581 GLY A CA 1
ATOM 4598 C C . GLY A 1 581 ? 4.850 -2.083 8.464 1.00 93.38 581 GLY A C 1
ATOM 4599 O O . GLY A 1 581 ? 3.737 -1.789 8.039 1.00 93.38 581 GLY A O 1
ATOM 4600 N N . MET A 1 582 ? 5.270 -1.794 9.688 1.00 94.75 582 MET A N 1
ATOM 4601 C CA . MET A 1 582 ? 4.429 -1.138 10.673 1.00 94.75 582 MET A CA 1
ATOM 4602 C C . MET A 1 582 ? 4.992 0.217 11.067 1.00 94.75 582 MET A C 1
ATOM 4604 O O . MET A 1 582 ? 6.168 0.328 11.428 1.00 94.75 582 MET A O 1
ATOM 4608 N N . TRP A 1 583 ? 4.115 1.217 11.065 1.00 94.38 583 TRP A N 1
ATOM 4609 C CA . TRP A 1 583 ? 4.328 2.484 11.746 1.00 94.38 583 TRP A CA 1
ATOM 4610 C C . TRP A 1 583 ? 3.522 2.484 13.051 1.00 94.38 583 TRP A C 1
ATOM 4612 O O . TRP A 1 583 ? 2.296 2.518 13.039 1.00 94.38 583 TRP A O 1
ATOM 4622 N N . HIS A 1 584 ? 4.137 2.368 14.219 1.00 91.88 584 HIS A N 1
ATOM 4623 C CA . HIS A 1 584 ? 5.526 1.970 14.446 1.00 91.88 584 HIS A CA 1
ATOM 4624 C C . HIS A 1 584 ? 5.588 0.930 15.575 1.00 91.88 584 HIS A C 1
ATOM 4626 O O . HIS A 1 584 ? 4.601 0.707 16.287 1.00 91.88 584 HIS A O 1
ATOM 4632 N N . GLY A 1 585 ? 6.735 0.266 15.738 1.00 91.19 585 GLY A N 1
ATOM 4633 C CA . GLY A 1 585 ? 6.880 -0.882 16.646 1.00 91.19 585 GLY A CA 1
ATOM 4634 C C . GLY A 1 585 ? 6.729 -0.552 18.139 1.00 91.19 585 GLY A C 1
ATOM 4635 O O . GLY A 1 585 ? 6.591 -1.457 18.960 1.00 91.19 585 GLY A O 1
ATOM 4636 N N . ASP A 1 586 ? 6.722 0.730 18.514 1.00 92.44 586 ASP A N 1
ATOM 4637 C CA . ASP A 1 586 ? 6.776 1.198 19.915 1.00 92.44 586 ASP A CA 1
ATOM 4638 C C . ASP A 1 586 ? 5.400 1.519 20.519 1.00 92.44 586 ASP A C 1
ATOM 4640 O O . ASP A 1 58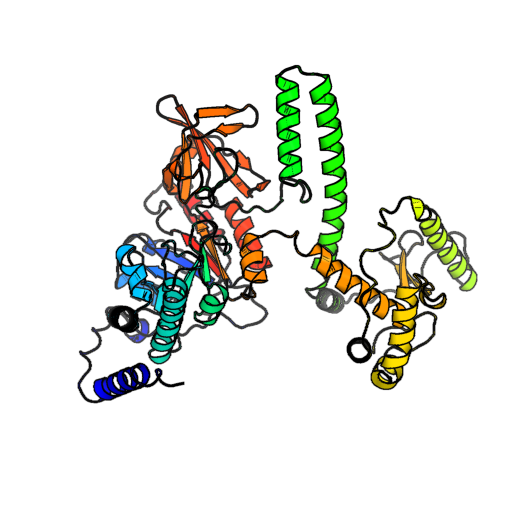6 ? 5.297 2.014 21.647 1.00 92.44 586 ASP A O 1
ATOM 4644 N N . THR A 1 587 ? 4.350 1.271 19.743 1.00 93.31 587 THR A N 1
ATOM 4645 C CA . THR A 1 587 ? 2.946 1.563 20.061 1.00 93.31 587 THR A CA 1
ATOM 4646 C C . THR A 1 587 ? 2.302 0.504 20.964 1.00 93.31 587 THR A C 1
ATOM 4648 O O . THR A 1 587 ? 1.245 0.748 21.551 1.00 93.31 587 THR A O 1
ATOM 4651 N N . LEU A 1 588 ? 2.936 -0.666 21.106 1.00 94.38 588 LEU A N 1
ATOM 4652 C CA . LEU A 1 588 ? 2.476 -1.758 21.966 1.00 94.38 588 LEU A CA 1
ATOM 4653 C C . LEU A 1 588 ? 2.921 -1.568 23.426 1.00 94.38 588 LEU A C 1
ATOM 4655 O O . LEU A 1 588 ? 3.800 -0.762 23.740 1.00 94.38 588 LEU A O 1
ATOM 4659 N N . ASP A 1 589 ? 2.303 -2.321 24.337 1.00 92.56 589 ASP A N 1
ATOM 4660 C CA . ASP A 1 589 ? 2.700 -2.362 25.746 1.00 92.56 589 ASP A CA 1
ATOM 4661 C C . ASP A 1 589 ? 3.625 -3.558 25.993 1.00 92.56 589 ASP A C 1
ATOM 4663 O O . ASP A 1 589 ? 3.199 -4.716 25.957 1.00 92.56 589 ASP A O 1
ATOM 4667 N N . TYR A 1 590 ? 4.901 -3.259 26.227 1.00 91.69 590 TYR A N 1
ATOM 4668 C CA . TYR A 1 590 ? 5.944 -4.250 26.484 1.00 91.69 590 TYR A CA 1
ATOM 4669 C C . TYR A 1 590 ? 6.317 -4.383 27.966 1.00 91.69 590 TYR A C 1
ATOM 4671 O O . TYR A 1 590 ? 7.027 -5.318 28.335 1.00 91.69 590 TYR A O 1
ATOM 4679 N N . THR A 1 591 ? 5.873 -3.457 28.821 1.00 88.19 591 THR A N 1
ATOM 4680 C CA . THR A 1 591 ? 6.354 -3.344 30.211 1.00 88.19 591 THR A CA 1
ATOM 4681 C C . THR A 1 591 ? 5.368 -3.903 31.231 1.00 88.19 591 THR A C 1
ATOM 4683 O O . THR A 1 591 ? 5.740 -4.191 32.369 1.00 88.19 591 THR A O 1
ATOM 4686 N N . THR A 1 592 ? 4.113 -4.087 30.837 1.00 85.94 592 THR A N 1
ATOM 4687 C CA . THR A 1 592 ? 3.063 -4.628 31.698 1.00 85.94 592 THR A CA 1
ATOM 4688 C C . THR A 1 592 ? 3.297 -6.079 32.137 1.00 85.94 592 THR A C 1
ATOM 4690 O O . THR A 1 592 ? 3.786 -6.931 31.391 1.00 85.94 592 THR A O 1
ATOM 4693 N N . SER A 1 593 ? 2.884 -6.393 33.367 1.00 88.50 593 SER A N 1
ATOM 4694 C CA . SER A 1 593 ? 2.817 -7.761 33.892 1.00 88.50 593 SER A CA 1
ATOM 4695 C C . SER A 1 593 ? 1.466 -8.442 33.635 1.00 88.50 593 SER A C 1
ATOM 4697 O O . SER A 1 593 ? 1.370 -9.653 33.836 1.00 88.50 593 SER A O 1
AT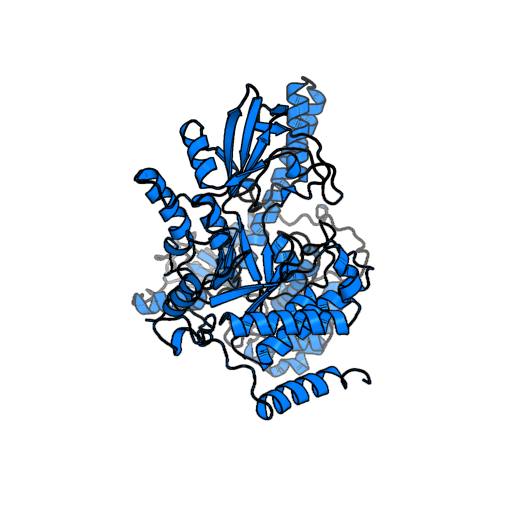OM 4699 N N . ASP A 1 594 ? 0.455 -7.704 33.158 1.00 90.19 594 ASP A N 1
ATOM 4700 C CA . ASP A 1 594 ? -0.896 -8.208 32.878 1.00 90.19 594 ASP A CA 1
ATOM 4701 C C . ASP A 1 594 ? -0.858 -9.267 31.755 1.00 90.19 594 ASP A C 1
ATOM 4703 O O . ASP A 1 594 ? -0.534 -8.930 30.609 1.00 90.19 594 ASP A O 1
ATOM 4707 N N . PRO A 1 595 ? -1.212 -10.539 32.036 1.00 90.38 595 PRO A N 1
ATOM 4708 C CA . PRO A 1 595 ? -1.171 -11.610 31.043 1.00 90.38 595 PRO A CA 1
ATOM 4709 C C . PRO A 1 595 ? -2.013 -11.321 29.799 1.00 90.38 595 PRO A C 1
ATOM 4711 O O . PRO A 1 595 ? -1.636 -11.724 28.701 1.00 90.38 595 PRO A O 1
ATOM 4714 N N . LYS A 1 596 ? -3.130 -10.593 29.942 1.00 87.19 596 LYS A N 1
ATOM 4715 C CA . LYS A 1 596 ? -3.998 -10.258 28.806 1.00 87.19 596 LYS A CA 1
ATOM 4716 C C . LYS A 1 596 ? -3.328 -9.271 27.863 1.00 87.19 596 LYS A C 1
ATOM 4718 O O . LYS A 1 596 ? -3.457 -9.412 26.654 1.00 87.19 596 LYS A O 1
ATOM 4723 N N . VAL A 1 597 ? -2.613 -8.287 28.403 1.00 89.25 597 VAL A N 1
ATOM 4724 C CA . VAL A 1 597 ? -1.925 -7.289 27.577 1.00 89.25 597 VAL A CA 1
ATOM 4725 C C . VAL A 1 597 ? -0.680 -7.893 26.930 1.00 89.25 597 VAL A C 1
ATOM 4727 O O . VAL A 1 597 ? -0.429 -7.641 25.756 1.00 89.25 597 VAL A O 1
ATOM 4730 N N . LYS A 1 598 ? 0.041 -8.776 27.635 1.00 91.75 598 LYS A N 1
ATOM 4731 C CA . LYS A 1 598 ? 1.129 -9.561 27.027 1.00 91.75 598 LYS A CA 1
ATOM 4732 C C . LYS A 1 598 ? 0.642 -10.386 25.839 1.00 91.75 598 LYS A C 1
ATOM 4734 O O . LYS A 1 598 ? 1.285 -10.377 24.794 1.00 91.75 598 LYS A O 1
ATOM 4739 N N . GLU A 1 599 ? -0.501 -11.050 25.985 1.00 91.31 599 GLU A N 1
ATOM 4740 C CA . GLU A 1 599 ? -1.121 -11.807 24.897 1.00 91.31 599 GLU A CA 1
ATOM 4741 C C . GLU A 1 599 ? -1.548 -10.892 23.737 1.00 91.31 599 GLU A C 1
ATOM 4743 O O . GLU A 1 599 ? -1.286 -11.212 22.585 1.00 91.31 599 GLU A O 1
ATOM 4748 N N . GLN A 1 600 ? -2.115 -9.713 24.010 1.00 90.69 600 GLN A N 1
ATOM 4749 C CA . GLN A 1 600 ? -2.441 -8.729 22.966 1.00 90.69 600 GLN A CA 1
ATOM 4750 C C . GLN A 1 600 ? -1.200 -8.273 22.187 1.00 90.69 600 GLN A C 1
ATOM 4752 O O . GLN A 1 600 ? -1.220 -8.249 20.957 1.00 90.69 600 GLN A O 1
ATOM 4757 N N . THR A 1 601 ? -0.115 -7.940 22.890 1.00 93.00 601 THR A N 1
ATOM 4758 C CA . THR A 1 601 ? 1.167 -7.572 22.276 1.00 93.00 601 THR A CA 1
ATOM 4759 C C . THR A 1 601 ? 1.715 -8.727 21.437 1.00 93.00 601 THR A C 1
ATOM 4761 O O . THR A 1 601 ? 2.119 -8.519 20.294 1.00 93.00 601 THR A O 1
ATOM 4764 N N . LYS A 1 602 ? 1.657 -9.961 21.953 1.00 93.31 602 LYS A N 1
ATOM 4765 C CA . LYS A 1 602 ? 2.063 -11.163 21.216 1.00 93.31 602 LYS A CA 1
ATOM 4766 C C . LYS A 1 602 ? 1.237 -11.358 19.940 1.00 93.31 602 LYS A C 1
ATOM 4768 O O . LYS A 1 602 ? 1.811 -11.610 18.889 1.00 93.31 602 LYS A O 1
ATOM 4773 N N . GLN A 1 603 ? -0.082 -11.177 19.994 1.00 93.62 603 GLN A N 1
ATOM 4774 C CA . GLN A 1 603 ? -0.968 -11.349 18.836 1.00 93.62 603 GLN A CA 1
ATOM 4775 C C . GLN A 1 603 ? -0.681 -10.358 17.697 1.00 93.62 603 GLN A C 1
ATOM 4777 O O . GLN A 1 603 ? -0.811 -10.722 16.526 1.00 93.62 603 GLN A O 1
ATOM 4782 N N . MET A 1 604 ? -0.260 -9.128 18.016 1.00 95.00 604 MET A N 1
ATOM 4783 C CA . MET A 1 604 ? 0.164 -8.143 17.010 1.00 95.00 604 MET A CA 1
ATOM 4784 C C . MET A 1 604 ? 1.418 -8.608 16.256 1.00 95.00 604 MET A C 1
ATOM 4786 O O . MET A 1 604 ? 1.479 -8.485 15.034 1.00 95.00 604 MET A O 1
ATOM 4790 N N . TRP A 1 605 ? 2.380 -9.225 16.946 1.00 94.12 605 TRP A N 1
ATOM 4791 C CA . TRP A 1 605 ? 3.543 -9.842 16.299 1.00 94.12 605 TRP A CA 1
ATOM 4792 C C . TRP A 1 605 ? 3.184 -11.138 15.564 1.00 94.12 605 TRP A C 1
ATOM 4794 O O . TRP A 1 605 ? 3.601 -11.342 14.423 1.00 94.12 605 TRP A O 1
ATOM 4804 N N . ASP A 1 606 ? 2.369 -12.004 16.167 1.00 90.94 606 ASP A N 1
ATOM 4805 C CA . ASP A 1 606 ? 1.979 -13.297 15.593 1.00 90.94 606 ASP A CA 1
ATOM 4806 C C . ASP A 1 606 ? 1.239 -13.147 14.260 1.00 90.94 606 ASP A C 1
ATOM 4808 O O . ASP A 1 606 ? 1.390 -14.001 13.385 1.00 90.94 606 ASP A O 1
ATOM 4812 N N . CYS A 1 607 ? 0.456 -12.073 14.089 1.00 88.12 607 CYS A N 1
ATOM 4813 C CA . CYS A 1 607 ? -0.311 -11.849 12.867 1.00 88.12 607 CYS A CA 1
ATOM 4814 C C . CYS A 1 607 ? 0.555 -11.489 11.650 1.00 88.12 607 CYS A C 1
ATOM 4816 O O . CYS A 1 607 ? 0.096 -11.669 10.522 1.00 88.12 607 CYS A O 1
ATOM 4818 N N . LEU A 1 608 ? 1.802 -11.042 11.853 1.00 87.94 608 LEU A N 1
ATOM 4819 C CA . LEU A 1 608 ? 2.751 -10.795 10.768 1.00 87.94 608 LEU A CA 1
ATOM 4820 C C . LEU A 1 608 ? 3.104 -12.101 10.029 1.00 87.94 608 LEU A C 1
ATOM 4822 O O . LEU A 1 608 ? 3.246 -13.156 10.665 1.00 87.94 608 LEU A O 1
ATOM 4826 N N . PRO A 1 609 ? 3.314 -12.033 8.702 1.00 73.38 609 PRO A N 1
ATOM 4827 C CA . PRO A 1 609 ? 3.671 -13.191 7.885 1.00 73.38 609 PRO A CA 1
ATOM 4828 C C . PRO A 1 609 ? 4.940 -13.878 8.412 1.00 73.38 609 PRO A C 1
ATOM 4830 O O . PRO A 1 609 ? 5.867 -13.226 8.891 1.00 73.38 609 PRO A O 1
ATOM 4833 N N . GLN A 1 610 ? 4.988 -15.214 8.346 1.00 63.53 610 GLN A N 1
ATOM 4834 C CA . GLN A 1 610 ? 6.167 -15.961 8.788 1.00 63.53 610 GLN A CA 1
ATOM 4835 C C . GLN A 1 610 ? 7.330 -15.759 7.810 1.00 63.53 610 GLN A C 1
ATOM 4837 O O . GLN A 1 610 ? 7.258 -16.149 6.644 1.00 63.53 610 GLN A O 1
ATOM 4842 N N . TYR A 1 611 ? 8.426 -15.192 8.311 1.00 53.62 611 TYR A N 1
ATOM 4843 C CA . TYR A 1 611 ? 9.703 -15.143 7.614 1.00 53.62 611 TYR A CA 1
ATOM 4844 C C . TYR A 1 611 ? 10.575 -16.315 8.082 1.00 53.62 611 TYR A C 1
ATOM 4846 O O . TYR A 1 611 ? 11.023 -16.357 9.223 1.00 53.62 611 TYR A O 1
ATOM 4854 N N . HIS A 1 612 ? 10.813 -17.305 7.217 1.00 49.72 612 HIS A N 1
ATOM 4855 C CA . HIS A 1 612 ? 11.722 -18.405 7.550 1.00 49.72 612 HIS A CA 1
ATOM 4856 C C . HIS A 1 612 ? 13.180 -17.969 7.348 1.00 49.72 612 HIS A C 1
ATOM 4858 O O . HIS A 1 612 ? 13.693 -18.019 6.225 1.00 49.72 612 HIS A O 1
ATOM 4864 N N . LYS A 1 613 ? 13.856 -17.573 8.435 1.00 44.81 613 LYS A N 1
ATOM 4865 C CA . LYS A 1 613 ? 15.319 -17.416 8.474 1.00 44.81 613 LYS A CA 1
ATOM 4866 C C . LYS A 1 613 ? 15.955 -18.802 8.313 1.00 44.81 613 LYS A C 1
ATOM 4868 O O . LYS A 1 613 ? 15.635 -19.710 9.076 1.00 44.81 613 LYS A O 1
ATOM 4873 N N . LYS A 1 614 ? 16.815 -19.005 7.306 1.00 35.47 614 LYS A N 1
ATOM 4874 C CA . LYS A 1 614 ? 17.679 -20.200 7.288 1.00 35.47 614 LYS A CA 1
ATOM 4875 C C . LYS A 1 614 ? 18.689 -20.030 8.426 1.00 35.47 614 LYS A C 1
ATOM 4877 O O . LYS A 1 614 ? 19.403 -19.030 8.431 1.00 35.47 614 LYS A O 1
ATOM 4882 N N . THR A 1 615 ? 18.670 -20.961 9.377 1.00 35.12 615 THR A N 1
ATOM 4883 C CA . THR A 1 615 ? 19.700 -21.143 10.412 1.00 35.12 615 THR A CA 1
ATOM 4884 C C . THR A 1 615 ? 21.043 -21.490 9.804 1.00 35.12 615 THR A C 1
ATOM 4886 O O . THR A 1 615 ? 21.024 -22.286 8.832 1.00 35.12 615 THR A O 1
#

Secondary structure (DSSP, 8-state):
--STTTHHHHHHHHHHHTTTTT-PPPPPP-SSSGGGGSPP--PPP--TT----EEEEEE-SSSGGGGS-TTT--EEEE-S---HHHHHHHHHTT-EEEEEE---GGGGGGGG-HHHHHHHHHHHHHHHHHHT--EEEE-----B-TT-THHHHHHHHHHHHHHHHHHH-TT-EEEEEE-S-SS-TTSB---HHHHHHHSSEEEEE---GGGGB-S--B---SS----S-SS-TT--HHHHHHHHHHHHHHHTT-HHHHHHHHHHHHHHHHHHHHHHHHHHHHHTTSS-HHHHHHHHHHHTT-PPPP--EE-TTS-TT-HHHHHHHHHHHHHHHHHTSPP--GGGS---SSPSSPPPPPPHHHHHHHHHH--TTSPP-TT---HHHHHHTHHHHHHHHHHHHHHHHHHT---GGGS-EEEEEEESSSSEEGGGEEEEEEE-HHHHHHHHHHHHHHHHHHGGGS--HHHHHHHTT--GGGEEEEEESEEEEEE-SEE-TTSPEE-----BTTBSB-GGGSEEEEHHHHHHHHTTS--EEETTTTEEEEEEEETTEEEEEE---HHHHHHHHHHHHHTT-SEEEEE-GGGS--S---HHHHHHHHHHHHTSPP-----

Foldseek 3Di:
DPPPPPVVCVVCCCVVVCVVPPDPPQPPQPAPDSCLLAALQDDLDPDPPDLFFAAEFEDADDPLLVQAPLLRHAEYEYDPDADSVSSSVNSVSSHFYAYEQEDDLVCLLVLLPVVVLVVSLVVRVVVCSNRSGQAYEYEYPHQDAPPHSSLVSVLVSLQVNLVSSCVVPVRRFREYEDELACPCLQRNVHPLLSSLVRGQFYEYAQFQPQLRDQDFQWDDFRRFPQPCFPVPNQCDPVLVVLVVQLVVCVVVVVVVSNVVSVVVSVVSSVVSNVVVVVVVVVVVVPPDVPVVVVVVCVVVVPDPDPQQEDEPPDDSVPPVSVVVSLVVLVVVVVVVDDPPPPVPPPDPPPDPDADDQDDLVNQLVLLLVQDQPDAAWPVRDGSVVSNVCSNVVSVVLSVLLSVCSRVVHDDPLQVDWDFDWDAPDPNHYSVRTDGDTRGHPSNVSSVVVVVVVVCVVPVVPDDDRVVSVVVSVNAQLSYAYEDEQKWWKAFFPDQDPVRIGRFDQDRHSHHRHGSVSTDIAFNAVVVVQCVPWDWDADRSRRWIKTWDDDPNTIMIITHHALRSLLVVQVVSSVSSHNHYYYPHSSSADPPDPDPVSVVRNVSVSVSGDRRDDDD

Radius of gyration: 30.97 Å; Cα contacts (8 Å, |Δi|>4): 925; chains: 1; bounding box: 89×77×79 Å

pLDDT: mean 80.58, std 17.7, range [27.5, 98.5]

Sequence (615 aa):
MRSLGVTAALVCLWAGVVAAEAAPPAPPCPCARPEWCLPVKTPPRKEARAVSLSVFVFAVKNDTWKHYDWDKVTTVVMFGFYSAELMCYAHSKGARVVLKGDVKAEDVPNLTKPLFRDDWVINNVALMLKQHMDGINIDIEQPIPATDPARDGLTALVNETTWVFHAINNASQVTFDVAWSPDCIDGRCYDIVNIAKSCDFLFVMSYDERSQITGPCVASANSALETTLGDKPWITPAIKDMIRKRQQAFHSRTEDVWKRLRNKVIRDIKLAKKKHYVDKIQQLKVENPATWYKELKTMCNIVKPPCVIHVPDVDPTDHKAVADAINKHLASISQQSPPVCTSQLPAYLPAPSPPPQIQPWDMYAELRRVKVGKAGGPDGIAPRLVRMFACELAEPLTDILNTSLKEGVVPTQWKEAVVAPIPKELPAVIDKLRPISLTAIFAKICEGFVAKWVLWDIWKNIDQRYEEYLKLGVPADQLVMGVPWYGYDYPCLQLAKDDVCSIKKVPFRGVPCSDAAGRQVDYKDIMKLMRNSTRRWNDTFKSPYFNFQEGGQTHQMWFDDPVSLQYKYGWAVKQGLRGVGMWHGDTLDYTTSDPKVKEQTKQMWDCLPQYHKKT